Protein AF-A0A0C5BB47-F1 (afdb_monomer_lite)

pLDDT: mean 79.55, std 23.02, range [25.33, 98.94]

Foldseek 3Di:
DPPPVVVVVVVVVVVVVVVVVVVVVVLPPPPPDDPDDDAWAFDPPLFWDWDDDPQATEIAGQLADQQEAETETQAHARAAPHEYEYELHDVQDARRQEYEYQYAEEHHFLYEYAYAHRLAAEHEYEYEYQAEYEQDQNGEYTHQEYEYARAHPVLSVVQVVCSSVSHGDQFSDDDPLGGPGAARLSYEYEYNYEYEHAAEYHYEHQEYYYDQNYAYFYNDFQCPPPRADPPPGDNPRDDGNGDDHDHFQEYHAENDHAEFDFQDDDDDDDVCPPQRHGETEWGGEYEAQYAYYGQHEYYAEWETHQADFDDDDPNDTDGPHDDLHYEWEWEYEHAAYEAEHQEYAHETYTAYADADDQDDPDPPPPPVPPDPDPDQAQEKEDEGHYAWEWEYEQHARYAYENPNFEYHAEYEWEYHAAEEIEGDQDRPPVPPPPPPAQEHEHEYEYEHAWETYWEYEFNHEYEYQEEYHAETEWEYYYHYETAYHYDDDRHAEYEWEYEYHEHTEWEYEYDAAYEHEYNAYEYAHETETEYAYAYAWEWEYAAAYNAYETEAHYEYEYEWEYEFLYEYEAAAEYEAETEYEYEYDHAHKEYEYHNYDDDDVVVVPPVVVVVVLVVCLPVVVPPPDDPVVSVVSVVQRDGFEIEYEYHHHIYWDYYADPNGHYYYHDNYYHHDTYYYYDYYYHYWYTYYDHDDPDDPDDDDDYDTYYHD

Structure (mmCIF, N/CA/C/O backbone):
data_AF-A0A0C5BB47-F1
#
_entry.id   AF-A0A0C5BB47-F1
#
loop_
_atom_site.group_PDB
_atom_site.id
_atom_site.type_symbol
_atom_site.label_atom_id
_atom_site.label_alt_id
_atom_site.label_comp_id
_atom_site.label_asym_id
_atom_site.label_entity_id
_atom_site.label_seq_id
_atom_site.pdbx_PDB_ins_code
_atom_site.Cartn_x
_atom_site.Cartn_y
_atom_site.Cartn_z
_atom_site.occupancy
_atom_site.B_iso_or_equiv
_atom_site.auth_seq_id
_atom_site.auth_comp_id
_atom_site.auth_asym_id
_atom_site.auth_atom_id
_atom_site.pdbx_PDB_model_num
ATOM 1 N N . MET A 1 1 ? 17.143 -34.814 -31.791 1.00 31.69 1 MET A N 1
ATOM 2 C CA . MET A 1 1 ? 17.162 -34.289 -30.398 1.00 31.69 1 MET A CA 1
ATOM 3 C C . MET A 1 1 ? 16.137 -33.157 -30.193 1.00 31.69 1 MET A C 1
ATOM 5 O O . MET A 1 1 ? 16.481 -32.085 -29.714 1.00 31.69 1 MET A O 1
ATOM 9 N N . SER A 1 2 ? 14.855 -33.389 -30.516 1.00 33.16 2 SER A N 1
ATOM 10 C CA . SER A 1 2 ? 13.797 -32.352 -30.503 1.00 33.16 2 SER A CA 1
ATOM 11 C C . SER A 1 2 ? 12.851 -32.416 -29.286 1.00 33.16 2 SER A C 1
ATOM 13 O O . SER A 1 2 ? 11.959 -31.585 -29.154 1.00 33.16 2 SER A O 1
ATOM 15 N N . GLY A 1 3 ? 13.029 -33.383 -28.377 1.00 26.86 3 GLY A N 1
ATOM 16 C CA . GLY A 1 3 ? 12.081 -33.658 -27.283 1.00 26.86 3 GLY A CA 1
ATOM 17 C C . GLY A 1 3 ? 12.434 -33.084 -25.905 1.00 26.86 3 GLY A C 1
ATOM 18 O O . GLY A 1 3 ? 11.650 -33.233 -24.976 1.00 26.86 3 GLY A O 1
ATOM 19 N N . ILE A 1 4 ? 13.596 -32.439 -25.735 1.00 28.62 4 ILE A N 1
ATOM 20 C CA . ILE A 1 4 ? 14.110 -32.072 -24.395 1.00 28.62 4 ILE A CA 1
ATOM 21 C C . ILE A 1 4 ? 14.054 -30.551 -24.131 1.00 28.62 4 ILE A C 1
ATOM 23 O O . ILE A 1 4 ? 13.886 -30.132 -22.986 1.00 28.62 4 ILE A O 1
ATOM 27 N N . LYS A 1 5 ? 14.073 -29.694 -25.168 1.00 30.75 5 LYS A N 1
ATOM 28 C CA . LYS A 1 5 ? 14.009 -28.224 -24.997 1.00 30.75 5 LYS A CA 1
ATOM 29 C C . LYS A 1 5 ? 12.604 -27.690 -24.636 1.00 30.75 5 LYS A C 1
ATOM 31 O O . LYS A 1 5 ? 12.517 -26.666 -23.961 1.00 30.75 5 LYS A O 1
ATOM 36 N N . SER A 1 6 ? 11.509 -28.380 -24.985 1.00 30.84 6 SER A N 1
ATOM 37 C CA . SER A 1 6 ? 10.138 -27.898 -24.697 1.00 30.84 6 SER A CA 1
ATOM 38 C C . SER A 1 6 ? 9.688 -28.130 -23.244 1.00 30.84 6 SER A C 1
ATOM 40 O O . SER A 1 6 ? 8.930 -27.327 -22.691 1.00 30.84 6 SER A O 1
ATOM 42 N N . ASN A 1 7 ? 10.214 -29.164 -22.576 1.00 28.31 7 ASN A N 1
ATOM 43 C CA . ASN A 1 7 ? 9.880 -29.467 -21.182 1.00 28.31 7 ASN A CA 1
ATOM 44 C C . ASN A 1 7 ? 10.612 -28.561 -20.179 1.00 28.31 7 ASN A C 1
ATOM 46 O O . ASN A 1 7 ? 10.038 -28.209 -19.150 1.00 28.31 7 ASN A O 1
ATOM 50 N N . VAL A 1 8 ? 11.823 -28.078 -20.478 1.00 30.31 8 VAL A N 1
ATOM 51 C CA . VAL A 1 8 ? 12.579 -27.210 -19.551 1.00 30.31 8 VAL A CA 1
ATOM 52 C C . VAL A 1 8 ? 11.989 -25.791 -19.472 1.00 30.31 8 VAL A C 1
ATOM 54 O O . VAL A 1 8 ? 11.941 -25.207 -18.387 1.00 30.31 8 VAL A O 1
ATOM 57 N N . GLN A 1 9 ? 11.447 -25.253 -20.572 1.00 33.00 9 GLN A N 1
ATOM 58 C CA . GLN A 1 9 ? 10.767 -23.948 -20.560 1.00 33.00 9 GLN A CA 1
ATOM 59 C C . GLN A 1 9 ? 9.371 -24.002 -19.914 1.00 33.00 9 GLN A C 1
ATOM 61 O O . GLN A 1 9 ? 9.016 -23.094 -19.158 1.00 33.00 9 GLN A O 1
ATOM 66 N N . ARG A 1 10 ? 8.599 -25.083 -20.115 1.00 30.00 10 ARG A N 1
ATOM 67 C CA . ARG A 1 10 ? 7.299 -25.269 -19.435 1.00 30.00 10 ARG A CA 1
ATOM 68 C C . ARG A 1 10 ? 7.450 -25.541 -17.933 1.00 30.00 10 ARG A C 1
ATOM 70 O O . ARG A 1 10 ? 6.638 -25.054 -17.146 1.00 30.00 10 ARG A O 1
ATOM 77 N N . THR A 1 11 ? 8.520 -26.220 -17.516 1.00 29.09 11 THR A N 1
ATOM 78 C CA . THR A 1 11 ? 8.778 -26.525 -16.095 1.00 29.09 11 THR A CA 1
ATOM 79 C C . THR A 1 11 ? 9.309 -25.304 -15.327 1.00 29.09 11 THR A C 1
ATOM 81 O O . THR A 1 11 ? 8.882 -25.064 -14.200 1.00 29.09 11 THR A O 1
ATOM 84 N N . ARG A 1 12 ? 10.133 -24.437 -15.944 1.00 30.48 12 ARG A N 1
ATOM 85 C CA . ARG A 1 12 ? 10.557 -23.159 -15.326 1.00 30.48 12 ARG A CA 1
ATOM 86 C C . ARG A 1 12 ? 9.404 -22.166 -15.140 1.00 30.48 12 ARG A C 1
ATOM 88 O O . ARG A 1 12 ? 9.378 -21.461 -14.133 1.00 30.48 12 ARG A O 1
ATOM 95 N N . LYS A 1 13 ? 8.420 -22.156 -16.049 1.00 31.45 13 LYS A N 1
ATOM 96 C CA . LYS A 1 13 ? 7.225 -21.302 -15.929 1.00 31.45 13 LYS A CA 1
ATOM 97 C C . LYS A 1 13 ? 6.288 -21.777 -14.803 1.00 31.45 13 LYS A C 1
ATOM 99 O O . LYS A 1 13 ? 5.835 -20.959 -14.014 1.00 31.45 13 LYS A O 1
ATOM 104 N N . ARG A 1 14 ? 6.104 -23.097 -14.630 1.00 27.84 14 ARG A N 1
ATOM 105 C CA . ARG A 1 14 ? 5.304 -23.664 -13.519 1.00 27.84 14 ARG A CA 1
ATOM 106 C C . ARG A 1 14 ? 5.966 -23.557 -12.136 1.00 27.84 14 ARG A C 1
ATOM 108 O O . ARG A 1 14 ? 5.249 -23.444 -11.145 1.00 27.84 14 ARG A O 1
ATOM 115 N N . ILE A 1 15 ? 7.300 -23.544 -12.048 1.00 28.56 15 ILE A N 1
ATOM 116 C CA . ILE A 1 15 ? 8.032 -23.414 -10.768 1.00 28.56 15 ILE A CA 1
ATOM 117 C C . ILE A 1 15 ? 8.159 -21.943 -10.307 1.00 28.56 15 ILE A C 1
ATOM 119 O O . ILE A 1 15 ? 8.220 -21.681 -9.107 1.00 28.56 15 ILE A O 1
ATOM 123 N N . SER A 1 16 ? 8.137 -20.969 -11.227 1.00 30.66 16 SER A N 1
ATOM 124 C CA . SER A 1 16 ? 8.087 -19.528 -10.898 1.00 30.66 16 SER A CA 1
ATOM 125 C C . SER A 1 16 ? 6.793 -19.143 -10.179 1.00 30.66 16 SER A C 1
ATOM 127 O O . SER A 1 16 ? 6.822 -18.405 -9.194 1.00 30.66 16 SER A O 1
ATOM 129 N N . ASP A 1 17 ? 5.661 -19.652 -10.660 1.00 28.98 17 ASP A N 1
ATOM 130 C CA . ASP A 1 17 ? 4.354 -19.187 -10.191 1.00 28.98 17 ASP A CA 1
ATOM 131 C C . ASP A 1 17 ? 3.910 -19.925 -8.919 1.00 28.98 17 ASP A C 1
ATOM 133 O O . ASP A 1 17 ? 3.286 -19.330 -8.046 1.00 28.98 17 ASP A O 1
ATOM 137 N N . SER A 1 18 ? 4.364 -21.167 -8.718 1.00 26.59 18 SER A N 1
ATOM 138 C CA . SER A 1 18 ? 4.159 -21.910 -7.464 1.00 26.59 18 SER A CA 1
ATOM 139 C C . SER A 1 18 ? 5.061 -21.432 -6.314 1.00 26.59 18 SER A C 1
ATOM 141 O O . SER A 1 18 ? 4.620 -21.430 -5.167 1.00 26.59 18 SER A O 1
ATOM 143 N N . LYS A 1 19 ? 6.277 -20.924 -6.579 1.00 27.50 19 LYS A N 1
ATOM 144 C CA . LYS A 1 19 ? 7.133 -20.312 -5.536 1.00 27.50 19 LYS A CA 1
ATOM 145 C C . LYS A 1 19 ? 6.665 -18.923 -5.084 1.00 27.50 19 LYS A C 1
ATOM 147 O O . LYS A 1 19 ? 6.943 -18.543 -3.949 1.00 27.50 19 LYS A O 1
ATOM 152 N N . LYS A 1 20 ? 5.932 -18.185 -5.926 1.00 29.64 20 LYS A N 1
ATOM 153 C CA . LYS A 1 20 ? 5.327 -16.893 -5.548 1.00 29.64 20 LYS A CA 1
ATOM 154 C C . LYS A 1 20 ? 4.128 -17.063 -4.613 1.00 29.64 20 LYS A C 1
ATOM 156 O O . LYS A 1 20 ? 3.947 -16.241 -3.726 1.00 29.64 20 LYS A O 1
ATOM 161 N N . VAL A 1 21 ? 3.382 -18.159 -4.749 1.00 27.28 21 VAL A N 1
ATOM 162 C CA . VAL A 1 21 ? 2.287 -18.502 -3.827 1.00 27.28 21 VAL A CA 1
ATOM 163 C C . VAL A 1 21 ? 2.818 -19.129 -2.528 1.00 27.28 21 VAL A C 1
ATOM 165 O O . VAL A 1 21 ? 2.264 -18.897 -1.459 1.00 27.28 21 VAL A O 1
ATOM 168 N N . LEU A 1 22 ? 3.946 -19.850 -2.572 1.00 25.33 22 LEU A N 1
ATOM 169 C CA . LEU A 1 22 ? 4.469 -20.564 -1.400 1.00 25.33 22 LEU A CA 1
ATOM 170 C C . LEU A 1 22 ? 5.326 -19.707 -0.442 1.00 25.33 22 LEU A C 1
ATOM 172 O O . LEU A 1 22 ? 5.454 -20.062 0.725 1.00 25.33 22 LEU A O 1
ATOM 176 N N . MET A 1 23 ? 5.864 -18.555 -0.871 1.00 26.89 23 MET A N 1
ATOM 177 C CA . MET A 1 23 ? 6.546 -17.617 0.047 1.00 26.89 23 MET A CA 1
ATOM 178 C C . MET A 1 23 ? 5.592 -16.709 0.838 1.00 26.89 23 MET A C 1
ATOM 180 O O . MET A 1 23 ? 6.003 -16.162 1.856 1.00 26.89 23 MET A O 1
ATOM 184 N N . ILE A 1 24 ? 4.328 -16.578 0.423 1.00 29.81 24 ILE A N 1
ATOM 185 C CA . ILE A 1 24 ? 3.288 -15.894 1.215 1.00 29.81 24 ILE A CA 1
ATOM 186 C C . ILE A 1 24 ? 2.795 -16.805 2.359 1.00 29.81 24 ILE A C 1
ATOM 188 O O . ILE A 1 24 ? 2.365 -16.326 3.406 1.00 29.81 24 ILE A O 1
ATOM 192 N N . LEU A 1 25 ? 2.970 -18.125 2.222 1.00 27.44 25 LEU A N 1
ATOM 193 C CA . LEU A 1 25 ? 2.646 -19.108 3.261 1.00 27.44 25 LEU A CA 1
ATOM 194 C C . LEU A 1 25 ? 3.746 -19.277 4.332 1.00 27.44 25 LEU A C 1
ATOM 196 O O . LEU A 1 25 ? 3.496 -19.867 5.379 1.00 27.44 25 LEU A O 1
ATOM 200 N N . GLY A 1 26 ? 4.953 -18.743 4.104 1.00 26.27 26 GLY A N 1
ATOM 201 C CA . GLY A 1 26 ? 6.132 -18.939 4.964 1.00 26.27 26 GLY A CA 1
ATOM 202 C C . GLY A 1 26 ? 6.192 -18.103 6.251 1.00 26.27 26 GLY A C 1
ATOM 203 O O . GLY A 1 26 ? 7.178 -18.197 6.974 1.00 26.27 26 GLY A O 1
ATOM 204 N N . LEU A 1 27 ? 5.165 -17.298 6.546 1.00 30.72 27 LEU A N 1
ATOM 205 C CA . LEU A 1 27 ? 5.040 -16.517 7.791 1.00 30.72 27 LEU A CA 1
ATOM 206 C C . LEU A 1 27 ? 3.981 -17.072 8.760 1.00 30.72 27 LEU A C 1
ATOM 208 O O . LEU A 1 27 ? 3.730 -16.477 9.803 1.00 30.72 27 LEU A O 1
ATOM 212 N N . LEU A 1 28 ? 3.383 -18.229 8.464 1.00 30.78 28 LEU A N 1
ATOM 213 C CA . LEU A 1 28 ? 2.507 -18.946 9.394 1.00 30.78 28 LEU A CA 1
ATOM 214 C C . LEU A 1 28 ? 3.306 -19.986 10.188 1.00 30.78 28 LEU A C 1
ATOM 216 O O . LEU A 1 28 ? 3.067 -21.186 10.079 1.00 30.78 28 LEU A O 1
ATOM 220 N N . ILE A 1 29 ? 4.244 -19.535 11.023 1.00 29.06 29 ILE A N 1
ATOM 221 C CA . ILE A 1 29 ? 4.582 -20.325 12.211 1.00 29.06 29 ILE A CA 1
ATOM 222 C C . ILE A 1 29 ? 3.573 -19.911 13.279 1.00 29.06 29 ILE A C 1
ATOM 224 O O . ILE A 1 29 ? 3.788 -18.973 14.043 1.00 29.06 29 ILE A O 1
ATOM 228 N N . ASN A 1 30 ? 2.440 -20.614 13.295 1.00 31.88 30 ASN A N 1
ATOM 229 C CA . ASN A 1 30 ? 1.618 -20.730 14.491 1.00 31.88 30 ASN A CA 1
ATOM 230 C C . ASN A 1 30 ? 2.494 -21.362 15.578 1.00 31.88 30 ASN A C 1
ATOM 232 O O . ASN A 1 30 ? 2.676 -22.579 15.598 1.00 31.88 30 ASN A O 1
ATOM 236 N N . THR A 1 31 ? 3.034 -20.564 16.494 1.00 31.89 31 THR A N 1
ATOM 237 C CA . THR A 1 31 ? 3.484 -21.098 17.780 1.00 31.89 31 THR A CA 1
ATOM 238 C C . THR A 1 31 ? 2.235 -21.398 18.598 1.00 31.89 31 THR A C 1
ATOM 240 O O . THR A 1 31 ? 1.709 -20.534 19.300 1.00 31.89 31 THR A O 1
ATOM 243 N N . MET A 1 32 ? 1.713 -22.618 18.461 1.00 31.58 32 MET A N 1
ATOM 244 C CA . MET A 1 32 ? 0.711 -23.122 19.387 1.00 31.58 32 MET A CA 1
ATOM 245 C C . MET A 1 32 ? 1.347 -23.312 20.767 1.00 31.58 32 MET A C 1
ATOM 247 O O . MET A 1 32 ? 2.188 -24.178 20.975 1.00 31.58 32 MET A O 1
ATOM 251 N N . THR A 1 33 ? 0.894 -22.445 21.674 1.00 36.25 33 THR A N 1
ATOM 252 C CA . THR A 1 33 ? 0.657 -22.649 23.109 1.00 36.25 33 THR A CA 1
ATOM 253 C C . THR A 1 33 ? 1.783 -23.205 23.977 1.00 36.25 33 THR A C 1
ATOM 255 O O . THR A 1 33 ? 1.935 -24.411 24.139 1.00 36.25 33 THR A O 1
ATOM 258 N N . VAL A 1 34 ? 2.361 -22.297 24.764 1.00 31.56 34 VAL A N 1
ATOM 259 C CA . VAL A 1 34 ? 2.402 -22.474 26.220 1.00 31.56 34 VAL A CA 1
ATOM 260 C C . VAL A 1 34 ? 1.441 -21.439 26.809 1.00 31.56 34 VAL A C 1
ATOM 262 O O . VAL A 1 34 ? 1.764 -20.256 26.884 1.00 31.56 34 VAL A O 1
ATOM 265 N N . ARG A 1 35 ? 0.221 -21.857 27.178 1.00 44.91 35 ARG A N 1
ATOM 266 C CA . ARG A 1 35 ? -0.642 -21.061 28.065 1.00 44.91 35 ARG A CA 1
ATOM 267 C C . ARG A 1 35 ? -0.097 -21.213 29.484 1.00 44.91 35 ARG A C 1
ATOM 269 O O . ARG A 1 35 ? -0.568 -22.053 30.241 1.00 44.91 35 ARG A O 1
ATOM 276 N N . ALA A 1 36 ? 0.938 -20.442 29.800 1.00 38.50 36 ALA A N 1
ATOM 277 C CA . ALA A 1 36 ? 1.345 -20.183 31.174 1.00 38.50 36 ALA A CA 1
ATOM 278 C C . ALA A 1 36 ? 0.679 -18.876 31.628 1.00 38.50 36 ALA A C 1
ATOM 280 O O . ALA A 1 36 ? 0.644 -17.903 30.872 1.00 38.50 36 ALA A O 1
ATOM 281 N N . ASN A 1 37 ? 0.096 -18.890 32.826 1.00 49.94 37 ASN A N 1
ATOM 282 C CA . ASN A 1 37 ? -0.562 -17.740 33.436 1.00 49.94 37 ASN A CA 1
ATOM 283 C C . ASN A 1 37 ? 0.391 -16.543 33.536 1.00 49.94 37 ASN A C 1
ATOM 285 O O . ASN A 1 37 ? 1.366 -16.603 34.272 1.00 49.94 37 ASN A O 1
ATOM 289 N N . ASP A 1 38 ? 0.046 -15.485 32.802 1.00 47.44 38 ASP A N 1
ATOM 290 C CA . ASP A 1 38 ? -0.002 -14.098 33.268 1.00 47.44 38 ASP A CA 1
ATOM 291 C C . ASP A 1 38 ? -0.928 -13.307 32.325 1.00 47.44 38 ASP A C 1
ATOM 293 O O . ASP A 1 38 ? -0.695 -13.178 31.116 1.00 47.44 38 ASP A O 1
ATOM 297 N N . THR A 1 39 ? -2.032 -12.823 32.893 1.00 78.00 39 THR A N 1
ATOM 298 C CA . THR A 1 39 ? -2.954 -11.838 32.309 1.00 78.00 39 THR A CA 1
ATOM 299 C C . THR A 1 39 ? -2.454 -10.438 32.645 1.00 78.00 39 THR A C 1
ATOM 301 O O . THR A 1 39 ? -2.061 -10.238 33.785 1.00 78.00 39 THR A O 1
ATOM 304 N N . ILE A 1 40 ? -2.490 -9.513 31.679 1.00 90.19 40 ILE A N 1
ATOM 305 C CA . ILE A 1 40 ? -2.037 -8.102 31.734 1.00 90.19 40 ILE A CA 1
ATOM 306 C C . ILE A 1 40 ? -1.110 -7.748 32.918 1.00 90.19 40 ILE A C 1
ATOM 308 O O . ILE A 1 40 ? -1.574 -7.501 34.029 1.00 90.19 40 ILE A O 1
ATOM 312 N N . THR A 1 41 ? 0.192 -7.622 32.661 1.00 94.12 41 THR A N 1
ATOM 313 C CA . THR A 1 41 ? 1.191 -7.256 33.678 1.00 94.12 41 THR A CA 1
ATOM 314 C C . THR A 1 41 ? 1.840 -5.913 33.358 1.00 94.12 41 THR A C 1
ATOM 316 O O . THR A 1 41 ? 2.309 -5.676 32.242 1.00 94.12 41 THR A O 1
ATOM 319 N N . ALA A 1 42 ? 1.866 -5.013 34.342 1.00 94.50 42 ALA A N 1
ATOM 320 C CA . ALA A 1 42 ? 2.502 -3.705 34.219 1.00 94.50 42 ALA A CA 1
ATOM 321 C C . ALA A 1 42 ? 4.033 -3.828 34.244 1.00 94.50 42 ALA A C 1
ATOM 323 O O . ALA A 1 42 ? 4.589 -4.724 34.878 1.00 94.50 42 ALA A O 1
ATOM 324 N N . THR A 1 43 ? 4.725 -2.904 33.581 1.00 93.69 43 THR A N 1
ATOM 325 C CA . THR A 1 43 ? 6.164 -2.723 33.787 1.00 93.69 43 THR A CA 1
ATOM 326 C C . THR A 1 43 ? 6.391 -2.080 35.152 1.00 93.69 43 THR A C 1
ATOM 328 O O . THR A 1 43 ? 5.817 -1.030 35.455 1.00 93.69 43 THR A O 1
ATOM 331 N N . GLU A 1 44 ? 7.237 -2.703 35.970 1.00 90.56 44 GLU A N 1
ATOM 332 C CA . GLU A 1 44 ? 7.557 -2.214 37.311 1.00 90.56 44 GLU A CA 1
ATOM 333 C C . GLU A 1 44 ? 8.042 -0.759 37.288 1.00 90.56 44 GLU A C 1
ATOM 335 O O . GLU A 1 44 ? 8.790 -0.342 36.401 1.00 90.56 44 GLU A O 1
ATOM 340 N N . ASN A 1 45 ? 7.612 0.018 38.285 1.00 89.25 45 ASN A N 1
ATOM 341 C CA . ASN A 1 45 ? 8.025 1.408 38.508 1.00 89.25 45 ASN A CA 1
ATOM 342 C C . ASN A 1 45 ? 7.738 2.393 37.352 1.00 89.25 45 ASN A C 1
ATOM 344 O O . ASN A 1 45 ? 8.262 3.506 37.358 1.00 89.25 45 ASN A O 1
ATOM 348 N N . PHE A 1 46 ? 6.891 2.040 36.376 1.00 94.69 46 PHE A N 1
ATOM 349 C CA . PHE A 1 46 ? 6.527 2.959 35.287 1.00 94.69 46 PHE A CA 1
ATOM 350 C C . PHE A 1 46 ? 5.437 3.974 35.679 1.00 94.69 46 PHE A C 1
ATOM 352 O O . PHE A 1 46 ? 5.420 5.094 35.169 1.00 94.69 46 PHE A O 1
ATOM 359 N N . GLY A 1 47 ? 4.536 3.584 36.588 1.00 94.25 47 GLY A N 1
ATOM 360 C CA . GLY A 1 47 ? 3.365 4.374 36.999 1.00 94.25 47 GLY A CA 1
ATOM 361 C C . GLY A 1 47 ? 2.015 3.757 36.617 1.00 94.25 47 GLY A C 1
ATOM 362 O O . GLY A 1 47 ? 0.981 4.197 37.118 1.00 94.25 47 GLY A O 1
ATOM 363 N N . THR A 1 48 ? 2.018 2.708 35.787 1.00 97.69 48 THR A N 1
ATOM 364 C CA . THR A 1 48 ? 0.828 1.908 35.462 1.00 97.69 48 THR A CA 1
ATOM 365 C C . THR A 1 48 ? 0.366 1.111 36.675 1.00 97.69 48 THR A C 1
ATOM 367 O O . THR A 1 48 ? 1.141 0.358 37.263 1.00 97.69 48 THR A O 1
ATOM 370 N N . LYS A 1 49 ? -0.913 1.246 37.019 1.00 97.00 49 LYS A N 1
ATOM 371 C CA . LYS A 1 49 ? -1.582 0.501 38.086 1.00 97.00 49 LYS A CA 1
ATOM 372 C C . LYS A 1 49 ? -2.682 -0.360 37.477 1.00 97.00 49 LYS A C 1
ATOM 374 O O . LYS A 1 49 ? -3.446 0.117 36.640 1.00 97.00 49 LYS A O 1
ATOM 379 N N . ILE A 1 50 ? -2.755 -1.616 37.908 1.00 96.06 50 ILE A N 1
ATOM 380 C CA . ILE A 1 50 ? -3.747 -2.591 37.447 1.00 96.06 50 ILE A CA 1
ATOM 381 C C . ILE A 1 50 ? -4.498 -3.099 38.674 1.00 96.06 50 ILE A C 1
ATOM 383 O O . ILE A 1 50 ? -3.918 -3.770 39.524 1.00 96.06 50 ILE A O 1
ATOM 387 N N . GLU A 1 51 ? -5.787 -2.790 38.755 1.00 94.81 51 GLU A N 1
ATOM 388 C CA . GLU A 1 51 ? -6.691 -3.310 39.777 1.00 94.81 51 GLU A CA 1
ATOM 389 C C . GLU A 1 51 ? -7.632 -4.322 39.131 1.00 94.81 51 GLU A C 1
ATOM 391 O O . GLU A 1 51 ? -8.458 -3.964 38.294 1.00 94.81 51 GLU A O 1
ATOM 396 N N . LYS A 1 52 ? -7.524 -5.597 39.511 1.00 92.56 52 LYS A N 1
ATOM 397 C CA . LYS A 1 52 ? -8.436 -6.640 39.034 1.00 92.56 52 LYS A CA 1
ATOM 398 C C . LYS A 1 52 ? -9.539 -6.885 40.064 1.00 92.56 52 LYS A C 1
ATOM 400 O O . LYS A 1 52 ? -9.243 -7.223 41.207 1.00 92.56 52 LYS A O 1
ATOM 405 N N . LYS A 1 53 ? -10.798 -6.757 39.645 1.00 90.75 53 LYS A N 1
ATOM 406 C CA . LYS A 1 53 ? -11.999 -7.146 40.399 1.00 90.75 53 LYS A CA 1
ATOM 407 C C . LYS A 1 53 ? -12.763 -8.174 39.577 1.00 90.75 53 LYS A C 1
ATOM 409 O O . LYS A 1 53 ? -13.280 -7.850 38.511 1.00 90.75 53 LYS A O 1
ATOM 414 N N . ASP A 1 54 ? -12.785 -9.417 40.046 1.00 89.88 54 ASP A N 1
ATOM 415 C CA . ASP A 1 54 ? -13.322 -10.563 39.309 1.00 89.88 54 ASP A CA 1
ATOM 416 C C . ASP A 1 54 ? -12.737 -10.658 37.889 1.00 89.88 54 ASP A C 1
ATOM 418 O O . ASP A 1 54 ? -11.554 -10.949 37.719 1.00 89.88 54 ASP A O 1
ATOM 422 N N . ASN A 1 55 ? -13.545 -10.376 36.870 1.00 91.94 55 ASN A N 1
ATOM 423 C CA . ASN A 1 55 ? -13.174 -10.432 35.457 1.00 91.94 55 ASN A CA 1
ATOM 424 C C . ASN A 1 55 ? -12.882 -9.049 34.849 1.00 91.94 55 ASN A C 1
ATOM 426 O O . ASN A 1 55 ? -12.702 -8.934 33.636 1.00 91.94 55 ASN A O 1
ATOM 430 N N . VAL A 1 56 ? -12.862 -7.992 35.663 1.00 94.69 56 VAL A N 1
ATOM 431 C CA . VAL A 1 56 ? -12.677 -6.605 35.223 1.00 94.69 56 VAL A CA 1
ATOM 432 C C . VAL A 1 56 ? -11.339 -6.073 35.723 1.00 94.69 56 VAL A C 1
ATOM 434 O O . VAL A 1 56 ? -11.043 -6.114 36.914 1.00 94.69 56 VAL A O 1
ATOM 437 N N . TYR A 1 57 ? -10.530 -5.561 34.803 1.00 95.75 57 TYR A N 1
ATOM 438 C CA . TYR A 1 57 ? -9.261 -4.896 35.058 1.00 95.75 57 TYR A CA 1
ATOM 439 C C . TYR A 1 57 ? -9.464 -3.390 34.910 1.00 95.75 57 TYR A C 1
ATOM 441 O O . TYR A 1 57 ? -9.646 -2.901 33.797 1.00 95.75 57 TYR A O 1
ATOM 449 N N . ASP A 1 58 ? -9.389 -2.650 36.008 1.00 96.56 58 ASP A N 1
ATOM 450 C CA . ASP A 1 58 ? -9.290 -1.196 35.981 1.00 96.56 58 ASP A CA 1
ATOM 451 C C . ASP A 1 58 ? -7.812 -0.805 35.895 1.00 96.56 58 ASP A C 1
ATOM 453 O O . ASP A 1 58 ? -7.018 -1.069 36.800 1.00 96.56 58 ASP A O 1
ATOM 457 N N . ILE A 1 59 ? -7.435 -0.181 34.782 1.00 97.75 59 ILE A N 1
ATOM 458 C CA . ILE A 1 59 ? -6.057 0.194 34.476 1.00 97.75 59 ILE A CA 1
ATOM 459 C C . ILE A 1 59 ? -5.947 1.715 34.488 1.00 97.75 59 ILE A C 1
ATOM 461 O O . ILE A 1 59 ? -6.585 2.403 33.693 1.00 97.75 59 ILE A O 1
ATOM 465 N N . THR A 1 60 ? -5.113 2.235 35.383 1.00 97.69 60 THR A N 1
ATOM 466 C CA . THR A 1 60 ? -4.876 3.673 35.574 1.00 97.69 60 THR A CA 1
ATOM 467 C C . THR A 1 60 ? -3.383 3.975 35.519 1.00 97.69 60 THR A C 1
ATOM 469 O O . THR A 1 60 ? -2.547 3.072 35.585 1.00 97.69 60 THR A O 1
ATOM 472 N N . THR A 1 61 ? -3.028 5.252 35.413 1.00 97.12 61 THR A N 1
ATOM 473 C CA . THR A 1 61 ? -1.631 5.689 35.484 1.00 97.12 61 THR A CA 1
ATOM 474 C C . THR A 1 61 ? -1.501 7.042 36.150 1.00 97.12 61 THR A C 1
ATOM 476 O O . THR A 1 61 ? -2.295 7.945 35.896 1.00 97.12 61 THR A O 1
ATOM 479 N N . ASN A 1 62 ? -0.463 7.199 36.968 1.00 95.19 62 ASN A N 1
ATOM 480 C CA . ASN A 1 62 ? -0.057 8.507 37.484 1.00 95.19 62 ASN A CA 1
ATOM 481 C C . ASN A 1 62 ? 0.960 9.211 36.564 1.00 95.19 62 ASN A C 1
ATOM 483 O O . ASN A 1 62 ? 1.413 10.316 36.863 1.00 95.19 62 ASN A O 1
ATOM 487 N N . LYS A 1 63 ? 1.334 8.588 35.438 1.00 95.38 63 LYS A N 1
ATOM 488 C CA . LYS A 1 63 ? 2.269 9.147 34.463 1.00 95.38 63 LYS A CA 1
ATOM 489 C C . LYS A 1 63 ? 1.523 10.038 33.473 1.00 95.38 63 LYS A C 1
ATOM 491 O O . LYS A 1 63 ? 1.156 9.594 32.385 1.00 95.38 63 LYS A O 1
ATOM 496 N N . ILE A 1 64 ? 1.296 11.289 33.865 1.00 94.50 64 ILE A N 1
ATOM 497 C CA . ILE A 1 64 ? 0.536 12.281 33.093 1.00 94.50 64 ILE A CA 1
ATOM 498 C C . ILE A 1 64 ? 1.411 13.514 32.840 1.00 94.50 64 ILE A C 1
ATOM 500 O O . ILE A 1 64 ? 2.059 14.016 33.754 1.00 94.50 64 ILE A O 1
ATOM 504 N N . GLN A 1 65 ? 1.425 14.007 31.601 1.00 94.56 65 GLN A N 1
ATOM 505 C CA . GLN A 1 65 ? 2.092 15.245 31.202 1.00 94.56 65 GLN A CA 1
ATOM 506 C C . GLN A 1 65 ? 1.198 16.026 30.230 1.00 94.56 65 GLN A C 1
ATOM 508 O O . GLN A 1 65 ? 1.073 15.675 29.051 1.00 94.56 65 GLN A O 1
ATOM 513 N N . GLY A 1 66 ? 0.592 17.109 30.725 1.00 93.94 66 GLY A N 1
ATOM 514 C CA . GLY A 1 66 ? -0.399 17.876 29.967 1.00 93.94 66 GLY A CA 1
ATOM 515 C C . GLY A 1 66 ? -1.569 16.984 29.551 1.00 93.94 66 GLY A C 1
ATOM 516 O O . GLY A 1 66 ? -2.134 16.275 30.375 1.00 93.94 66 GLY A O 1
ATOM 517 N N . GLU A 1 67 ? -1.883 16.961 28.258 1.00 95.69 67 GLU A N 1
ATOM 518 C CA . GLU A 1 67 ? -2.991 16.166 27.711 1.00 95.69 67 GLU A CA 1
ATOM 519 C C . GLU A 1 67 ? -2.649 14.680 27.469 1.00 95.69 67 GLU A C 1
ATOM 521 O O . GLU A 1 67 ? -3.434 13.959 26.850 1.00 95.69 67 GLU A O 1
ATOM 526 N N . ASN A 1 68 ? -1.470 14.212 27.894 1.00 97.31 68 ASN A N 1
ATOM 527 C CA . ASN A 1 68 ? -0.961 12.876 27.580 1.00 97.31 68 ASN A CA 1
ATOM 528 C C . ASN A 1 68 ? -0.758 12.040 28.843 1.00 97.31 68 ASN A C 1
ATOM 530 O O . ASN A 1 68 ? -0.084 12.474 29.774 1.00 97.31 68 ASN A O 1
ATOM 534 N N . ALA A 1 69 ? -1.267 10.813 28.830 1.00 97.88 69 ALA A N 1
ATOM 535 C CA . ALA A 1 69 ? -1.018 9.792 29.837 1.00 97.88 69 ALA A CA 1
ATOM 536 C C . ALA A 1 69 ? -0.298 8.584 29.227 1.00 97.88 69 ALA A C 1
ATOM 538 O O . ALA A 1 69 ? -0.458 8.275 28.042 1.00 97.88 69 ALA A O 1
ATOM 539 N N . PHE A 1 70 ? 0.492 7.887 30.045 1.00 98.31 70 PHE A N 1
ATOM 540 C CA . PHE A 1 70 ? 1.356 6.802 29.585 1.00 98.31 70 PHE A CA 1
ATOM 541 C C . PHE A 1 70 ? 1.198 5.548 30.442 1.00 98.31 70 PHE A C 1
ATOM 543 O O . PHE A 1 70 ? 1.254 5.607 31.669 1.00 98.31 70 PHE A O 1
ATOM 550 N N . ASN A 1 71 ? 1.093 4.402 29.777 1.00 98.50 71 ASN A N 1
ATOM 551 C CA . ASN A 1 71 ? 1.169 3.077 30.367 1.00 98.50 71 ASN A CA 1
ATOM 552 C C . ASN A 1 71 ? 2.320 2.264 29.776 1.00 98.50 71 ASN A C 1
ATOM 554 O O . ASN A 1 71 ? 2.632 2.400 28.593 1.00 98.50 71 ASN A O 1
ATOM 558 N N . SER A 1 72 ? 2.880 1.355 30.572 1.00 98.00 72 SER A N 1
ATOM 559 C CA . SER A 1 72 ? 3.830 0.345 30.104 1.00 98.00 72 SER A CA 1
ATOM 560 C C . SER A 1 72 ? 3.479 -1.024 30.673 1.00 98.00 72 SER A C 1
ATOM 562 O O . SER A 1 72 ? 3.224 -1.163 31.871 1.00 98.00 72 SER A O 1
ATOM 564 N N . PHE A 1 73 ? 3.498 -2.035 29.812 1.00 98.06 73 PHE A N 1
ATOM 565 C CA . PHE A 1 73 ? 3.170 -3.417 30.130 1.00 98.06 73 PHE A CA 1
ATOM 566 C C . PHE A 1 73 ? 4.308 -4.346 29.718 1.00 98.06 73 PHE A C 1
ATOM 568 O O . PHE A 1 73 ? 4.864 -4.226 28.625 1.00 98.06 73 PHE A O 1
ATOM 575 N N . ASN A 1 74 ? 4.602 -5.327 30.567 1.00 94.69 74 ASN A N 1
ATOM 576 C CA . ASN A 1 74 ? 5.461 -6.447 30.195 1.00 94.69 74 ASN A CA 1
ATOM 577 C C . ASN A 1 74 ? 4.702 -7.440 29.307 1.00 94.69 74 ASN A C 1
ATOM 579 O O . ASN A 1 74 ? 5.265 -7.979 28.362 1.00 94.69 74 ASN A O 1
ATOM 583 N N . ARG A 1 75 ? 3.405 -7.632 29.569 1.00 94.12 75 ARG A N 1
ATOM 584 C CA . ARG A 1 75 ? 2.513 -8.474 28.769 1.00 94.12 75 ARG A CA 1
ATOM 585 C C . ARG A 1 75 ? 1.120 -7.854 28.736 1.00 94.12 75 ARG A C 1
ATOM 587 O O . ARG A 1 75 ? 0.605 -7.461 29.777 1.00 94.12 75 ARG A O 1
ATOM 594 N N . PHE A 1 76 ? 0.487 -7.812 27.565 1.00 97.06 76 PHE A N 1
ATOM 595 C CA . PHE A 1 76 ? -0.917 -7.418 27.417 1.00 97.06 76 PHE A CA 1
ATOM 596 C C . PHE A 1 76 ? -1.665 -8.500 26.635 1.00 97.06 76 PHE A C 1
ATOM 598 O O . PHE A 1 76 ? -1.751 -8.463 25.409 1.00 97.06 76 PHE A O 1
ATOM 605 N N . ALA A 1 77 ? -2.173 -9.486 27.371 1.00 96.00 77 ALA A N 1
ATOM 606 C CA . ALA A 1 77 ? -3.026 -10.544 26.849 1.00 96.00 77 ALA A CA 1
ATOM 607 C C . ALA A 1 77 ? -4.341 -10.539 27.637 1.00 96.00 77 ALA A C 1
ATOM 609 O O . ALA A 1 77 ? -4.358 -10.906 28.816 1.00 96.00 77 ALA A O 1
ATOM 610 N N . LEU A 1 78 ? -5.418 -10.071 27.003 1.00 95.56 78 LEU A N 1
ATOM 611 C CA . LEU A 1 78 ? -6.764 -10.030 27.568 1.00 95.56 78 LEU A CA 1
ATOM 612 C C . LEU A 1 78 ? -7.568 -11.199 27.010 1.00 95.56 78 LEU A C 1
ATOM 614 O O . LEU A 1 78 ? -8.039 -11.150 25.879 1.00 95.56 78 LEU A O 1
ATOM 618 N N . THR A 1 79 ? -7.712 -12.251 27.803 1.00 93.44 79 THR A N 1
ATOM 619 C CA . THR A 1 79 ? -8.456 -13.454 27.424 1.00 93.44 79 THR A CA 1
ATOM 620 C C . THR A 1 79 ? -9.966 -13.211 27.357 1.00 93.44 79 THR A C 1
ATOM 622 O O . THR A 1 79 ? -10.483 -12.271 27.962 1.00 93.44 79 THR A O 1
ATOM 625 N N . GLU A 1 80 ? -10.685 -14.105 26.675 1.00 90.62 80 GLU A N 1
ATOM 626 C CA . GLU A 1 80 ? -12.154 -14.141 26.661 1.00 90.62 80 GLU A CA 1
ATOM 627 C C . GLU A 1 80 ? -12.745 -14.055 28.079 1.00 90.62 80 GLU A C 1
ATOM 629 O O . GLU A 1 80 ? -12.111 -14.461 29.057 1.00 90.62 80 GLU A O 1
ATOM 634 N N . ASN A 1 81 ? -13.966 -13.526 28.196 1.00 91.56 81 ASN A N 1
ATOM 635 C CA . ASN A 1 81 ? -14.667 -13.318 29.468 1.00 91.56 81 ASN A CA 1
ATOM 636 C C . ASN A 1 81 ? -13.969 -12.342 30.428 1.00 91.56 81 ASN A C 1
ATOM 638 O O . ASN A 1 81 ? -14.281 -12.347 31.610 1.00 91.56 81 ASN A O 1
ATOM 642 N N . ASN A 1 82 ? -13.050 -11.500 29.947 1.00 94.50 82 ASN A N 1
ATOM 643 C CA . ASN A 1 82 ? -12.432 -10.443 30.747 1.00 94.50 82 ASN A CA 1
ATOM 644 C C . ASN A 1 82 ? -12.635 -9.067 30.099 1.00 94.50 82 ASN A C 1
ATOM 646 O O . ASN A 1 82 ? -12.679 -8.946 28.872 1.00 94.50 82 ASN A O 1
ATOM 650 N N . ILE A 1 83 ? -12.730 -8.028 30.928 1.00 96.19 83 ILE A N 1
ATOM 651 C CA . ILE A 1 83 ? -12.880 -6.628 30.516 1.00 96.19 83 ILE A CA 1
ATOM 652 C C . ILE A 1 83 ? -11.675 -5.836 31.024 1.00 96.19 83 ILE A C 1
ATOM 654 O O . ILE A 1 83 ? -11.317 -5.961 32.188 1.00 96.19 83 ILE A O 1
ATOM 658 N N . ALA A 1 84 ? -11.066 -5.003 30.186 1.00 97.38 84 ALA A N 1
ATOM 659 C CA . ALA A 1 84 ? -10.045 -4.040 30.573 1.00 97.38 84 ALA A CA 1
ATOM 660 C C . ALA A 1 84 ? -10.550 -2.610 30.349 1.00 97.38 84 ALA A C 1
ATOM 662 O O . ALA A 1 84 ? -10.743 -2.164 29.218 1.00 97.38 84 ALA A O 1
ATOM 663 N N . ASN A 1 85 ? -10.726 -1.885 31.443 1.00 96.94 85 ASN A N 1
ATOM 664 C CA . ASN A 1 85 ? -11.087 -0.479 31.491 1.00 96.94 85 ASN A CA 1
ATOM 665 C C . ASN A 1 85 ? -9.811 0.361 31.596 1.00 96.94 85 ASN A C 1
ATOM 667 O O . ASN A 1 85 ? -9.179 0.416 32.649 1.00 96.94 85 ASN A O 1
ATOM 671 N N . LEU A 1 86 ? -9.411 1.006 30.502 1.00 97.94 86 LEU A N 1
ATOM 672 C CA . LEU A 1 86 ? -8.218 1.846 30.446 1.00 97.94 86 LEU A CA 1
ATOM 673 C C . LEU A 1 86 ? -8.609 3.306 30.654 1.00 97.94 86 LEU A C 1
ATOM 675 O O . LEU A 1 86 ? -9.169 3.944 29.762 1.00 97.94 86 LEU A O 1
ATOM 679 N N . TYR A 1 87 ? -8.284 3.838 31.826 1.00 97.00 87 TYR A N 1
ATOM 680 C CA . TYR A 1 87 ? -8.546 5.225 32.183 1.00 97.00 87 TYR A CA 1
ATOM 681 C C . TYR A 1 87 ? -7.437 6.140 31.660 1.00 97.00 87 TYR A C 1
ATOM 683 O O . TYR A 1 87 ? -6.247 5.831 31.754 1.00 97.00 87 TYR A O 1
ATOM 691 N N . PHE A 1 88 ? -7.827 7.294 31.122 1.00 96.06 88 PHE A N 1
ATOM 692 C CA . PHE A 1 88 ? -6.910 8.335 30.653 1.00 96.06 88 PHE A CA 1
ATOM 693 C C . PHE A 1 88 ? -6.318 9.098 31.853 1.00 96.06 88 PHE A C 1
ATOM 695 O O . PHE A 1 88 ? -6.695 10.233 32.130 1.00 96.06 88 PHE A O 1
ATOM 702 N N . GLY A 1 89 ? -5.410 8.441 32.583 1.00 94.12 89 GLY A N 1
ATOM 703 C CA . GLY A 1 89 ? -4.818 8.932 33.831 1.00 94.12 89 GLY A CA 1
ATOM 704 C C . GLY A 1 89 ? -5.317 8.164 35.056 1.00 94.12 89 GLY A C 1
ATOM 705 O O . GLY A 1 89 ? -5.486 6.941 35.016 1.00 94.12 89 GLY A O 1
ATOM 706 N N . GLU A 1 90 ? -5.553 8.880 36.153 1.00 91.94 90 GLU A N 1
ATOM 707 C CA . GLU A 1 90 ? -6.249 8.339 37.322 1.00 91.94 90 GLU A CA 1
ATOM 708 C C . GLU A 1 90 ? -7.773 8.393 37.112 1.00 91.94 90 GLU A C 1
ATOM 710 O O . GLU A 1 90 ? -8.277 9.086 36.219 1.00 91.94 90 GLU A O 1
ATOM 715 N N . LYS A 1 91 ? -8.544 7.669 37.934 1.00 88.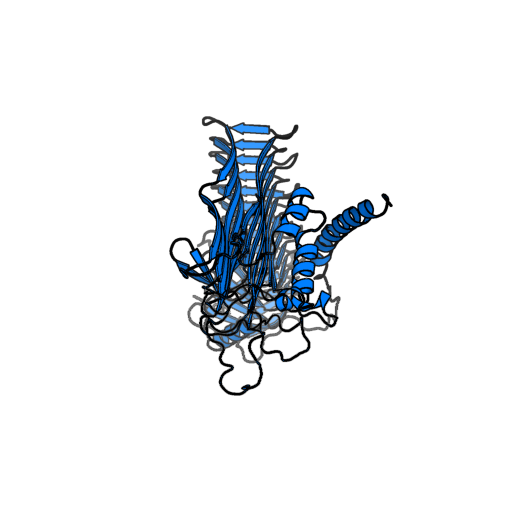31 91 LYS A N 1
ATOM 716 C CA . LYS A 1 91 ? -10.014 7.743 37.878 1.00 88.31 91 LYS A CA 1
ATOM 717 C C . LYS A 1 91 ? -10.454 9.196 38.099 1.00 88.31 91 LYS A C 1
ATOM 719 O O . LYS A 1 91 ? -10.009 9.836 39.046 1.00 88.31 91 LYS A O 1
ATOM 724 N N . ASN A 1 92 ? -11.339 9.700 37.237 1.00 81.44 92 ASN A N 1
ATOM 725 C CA . ASN A 1 92 ? -11.817 11.092 37.218 1.00 81.44 92 ASN A CA 1
ATOM 726 C C . ASN A 1 92 ? -10.792 12.164 36.795 1.00 81.44 92 ASN A C 1
ATOM 728 O O . ASN A 1 92 ? -11.061 13.349 36.980 1.00 81.44 92 ASN A O 1
ATOM 732 N N . SER A 1 93 ? -9.647 11.796 36.208 1.00 86.69 93 SER A N 1
ATOM 733 C CA . SER A 1 93 ? -8.773 12.785 35.560 1.00 86.69 93 SER A CA 1
ATOM 734 C C . SER A 1 93 ? -9.508 13.527 34.434 1.00 86.69 93 SER A C 1
ATOM 736 O O . SER A 1 93 ? -10.239 12.919 33.648 1.00 86.69 93 SER A O 1
ATOM 738 N N . THR A 1 94 ? -9.296 14.841 34.353 1.00 89.62 94 THR A N 1
ATOM 739 C CA . THR A 1 94 ? -9.872 15.736 33.334 1.00 89.62 94 THR A CA 1
ATOM 740 C C . THR A 1 94 ? -8.780 16.313 32.442 1.00 89.62 94 THR A C 1
ATOM 742 O O . THR A 1 94 ? -7.657 16.518 32.900 1.00 89.62 94 THR A O 1
ATOM 745 N N . GLY A 1 95 ? -9.100 16.620 31.183 1.00 90.12 95 GLY A N 1
ATOM 746 C CA . GLY A 1 95 ? -8.155 17.282 30.266 1.00 90.12 95 GLY A CA 1
ATOM 747 C C . GLY A 1 95 ? -7.043 16.384 29.701 1.00 90.12 95 GLY A C 1
ATOM 748 O O . GLY A 1 95 ? -6.151 16.873 29.012 1.00 90.12 95 GLY A O 1
ATOM 749 N N . VAL A 1 96 ? -7.093 15.071 29.948 1.00 94.94 96 VAL A N 1
ATOM 750 C CA . VAL A 1 96 ? -6.193 14.088 29.328 1.00 94.94 96 VAL A CA 1
ATOM 751 C C . VAL A 1 96 ? -6.843 13.547 28.056 1.00 94.94 96 VAL A C 1
ATOM 753 O O . VAL A 1 96 ? -7.842 12.828 28.106 1.00 94.94 96 VAL A O 1
ATOM 756 N N . ASN A 1 97 ? -6.269 13.879 26.902 1.00 94.38 97 ASN A N 1
ATOM 757 C CA . ASN A 1 97 ? -6.821 13.543 25.589 1.00 94.38 97 ASN A CA 1
ATOM 758 C C . ASN A 1 97 ? -6.204 12.283 24.977 1.00 94.38 97 ASN A C 1
ATOM 760 O O . ASN A 1 97 ? -6.846 11.641 24.143 1.00 94.38 97 ASN A O 1
ATOM 764 N N . ASN A 1 98 ? -4.978 11.923 25.364 1.00 96.88 98 ASN A N 1
ATOM 765 C CA . ASN A 1 98 ? -4.220 10.819 24.775 1.00 96.88 98 ASN A CA 1
ATOM 766 C C . ASN A 1 98 ? -3.772 9.823 25.847 1.00 96.88 98 ASN A C 1
ATOM 768 O O . ASN A 1 98 ? -3.218 10.228 26.867 1.00 96.88 98 ASN A O 1
ATOM 772 N N . LEU A 1 99 ? -3.941 8.527 25.581 1.00 98.31 99 LEU A N 1
ATOM 773 C CA . LEU A 1 99 ? -3.398 7.451 26.405 1.00 98.31 99 LEU A CA 1
ATOM 774 C C . LEU A 1 99 ? -2.507 6.546 25.552 1.00 98.31 99 LEU A C 1
ATOM 776 O O . LEU A 1 99 ? -2.994 5.864 24.650 1.00 98.31 99 LEU A O 1
ATOM 780 N N . PHE A 1 100 ? -1.208 6.531 25.848 1.00 98.62 100 PHE A N 1
ATOM 781 C CA . PHE A 1 100 ? -0.215 5.714 25.151 1.00 98.62 100 PHE A CA 1
ATOM 782 C C . PHE A 1 100 ? 0.106 4.453 25.946 1.00 98.62 100 PHE A C 1
ATOM 784 O O . PHE A 1 100 ? 0.626 4.537 27.053 1.00 98.62 100 PHE A O 1
ATOM 791 N N . ASN A 1 101 ? -0.169 3.284 25.373 1.00 98.69 101 ASN A N 1
ATOM 792 C CA . ASN A 1 101 ? 0.069 1.981 25.987 1.00 98.69 101 ASN A CA 1
ATOM 793 C C . ASN A 1 101 ? 1.239 1.288 25.284 1.00 98.69 101 ASN A C 1
ATOM 795 O O . ASN A 1 101 ? 1.101 0.834 24.148 1.00 98.69 101 ASN A O 1
ATOM 799 N N . PHE A 1 102 ? 2.387 1.210 25.952 1.00 98.62 102 PHE A N 1
ATOM 800 C CA . PHE A 1 102 ? 3.573 0.508 25.462 1.00 98.62 102 PHE A CA 1
ATOM 801 C C . PHE A 1 102 ? 3.568 -0.938 25.958 1.00 98.62 102 PHE A C 1
ATOM 803 O O . PHE A 1 102 ? 3.411 -1.172 27.153 1.00 98.62 102 PHE A O 1
ATOM 810 N N . VAL A 1 103 ? 3.743 -1.912 25.065 1.00 98.25 103 VAL A N 1
ATOM 811 C CA . VAL A 1 103 ? 3.707 -3.340 25.416 1.00 98.25 103 VAL A CA 1
ATOM 812 C C . VAL A 1 103 ? 4.989 -4.030 24.950 1.00 98.25 103 VAL A C 1
ATOM 814 O O . VAL A 1 103 ? 5.272 -4.076 23.753 1.00 98.25 103 VAL A O 1
ATOM 817 N N . ASN A 1 104 ? 5.753 -4.589 25.896 1.00 94.31 104 ASN A N 1
ATOM 818 C CA . ASN A 1 104 ? 6.981 -5.363 25.658 1.00 94.31 104 ASN A CA 1
ATOM 819 C C . ASN A 1 104 ? 6.670 -6.792 25.171 1.00 94.31 104 ASN A C 1
ATOM 821 O O . ASN A 1 104 ? 7.113 -7.775 25.756 1.00 94.31 104 ASN A O 1
ATOM 825 N N . GLY A 1 105 ? 5.864 -6.905 24.119 1.00 92.38 105 GLY A N 1
ATOM 826 C CA . GLY A 1 105 ? 5.438 -8.178 23.551 1.00 92.38 105 GLY A CA 1
ATOM 827 C C . GLY A 1 105 ? 4.241 -8.012 22.624 1.00 92.38 105 GLY A C 1
ATOM 828 O O . GLY A 1 105 ? 3.687 -6.913 22.497 1.00 92.38 105 GLY A O 1
ATOM 829 N N . LYS A 1 106 ? 3.817 -9.095 21.974 1.00 94.19 106 LYS A N 1
ATOM 830 C CA . LYS A 1 106 ? 2.590 -9.101 21.168 1.00 94.19 106 LYS A CA 1
ATOM 831 C C . LYS A 1 106 ? 1.361 -8.770 22.026 1.00 94.19 106 LYS A C 1
ATOM 833 O O . LYS A 1 106 ? 1.193 -9.297 23.124 1.00 94.19 106 LYS A O 1
ATOM 838 N N . ILE A 1 107 ? 0.492 -7.910 21.500 1.00 98.00 107 ILE A N 1
ATOM 839 C CA . ILE A 1 107 ? -0.793 -7.563 22.120 1.00 98.00 107 ILE A CA 1
ATOM 840 C C . ILE A 1 107 ? -1.836 -8.598 21.696 1.00 98.00 107 ILE A C 1
ATOM 842 O O . ILE A 1 107 ? -2.024 -8.817 20.500 1.00 98.00 107 ILE A O 1
ATOM 846 N N . GLU A 1 108 ? -2.530 -9.210 22.651 1.00 97.62 108 GLU A N 1
ATOM 847 C CA . GLU A 1 108 ? -3.554 -10.232 22.397 1.00 97.62 108 GLU A CA 1
ATOM 848 C C . GLU A 1 108 ? -4.877 -9.824 23.063 1.00 97.62 108 GLU A C 1
ATOM 850 O O . GLU A 1 108 ? -4.916 -9.564 24.266 1.00 97.62 108 GLU A O 1
ATOM 855 N N . VAL A 1 109 ? -5.960 -9.733 22.287 1.00 97.88 109 VAL A N 1
ATOM 856 C CA . VAL A 1 109 ? -7.274 -9.261 22.758 1.00 97.88 109 VAL A CA 1
ATOM 857 C C . VAL A 1 109 ? -8.375 -10.223 22.319 1.00 97.88 109 VAL A C 1
ATOM 859 O O . VAL A 1 109 ? -8.850 -10.157 21.190 1.00 97.88 109 VAL A O 1
ATOM 862 N N . ASP A 1 110 ? -8.806 -11.078 23.239 1.00 95.88 110 ASP A N 1
ATOM 863 C CA . ASP A 1 110 ? -9.972 -11.964 23.130 1.00 95.88 110 ASP A CA 1
ATOM 864 C C . ASP A 1 110 ? -11.137 -11.526 24.047 1.00 95.88 110 ASP A C 1
ATOM 866 O O . ASP A 1 110 ? -12.227 -12.089 23.962 1.00 95.88 110 ASP A O 1
ATOM 870 N N . GLY A 1 111 ? -10.915 -10.543 24.932 1.00 95.38 111 GLY A N 1
ATOM 871 C CA . GLY A 1 111 ? -11.925 -9.906 25.794 1.00 95.38 111 GLY A CA 1
ATOM 872 C C . GLY A 1 111 ? -12.350 -8.504 25.324 1.00 95.38 111 GLY A C 1
ATOM 873 O O . GLY A 1 111 ? -12.186 -8.160 24.155 1.00 95.38 111 GLY A O 1
ATOM 874 N N . ILE A 1 112 ? -12.879 -7.669 26.228 1.00 97.31 112 ILE A N 1
ATOM 875 C CA . ILE A 1 112 ? -13.335 -6.298 25.906 1.00 97.31 112 ILE A CA 1
ATOM 876 C C . ILE A 1 112 ? -12.372 -5.240 26.451 1.00 97.31 112 ILE A C 1
ATOM 878 O O . ILE A 1 112 ? -12.109 -5.207 27.645 1.00 97.31 112 ILE A O 1
ATOM 882 N N . ILE A 1 113 ? -11.902 -4.325 25.606 1.00 98.19 113 ILE A N 1
ATOM 883 C CA . ILE A 1 113 ? -11.146 -3.126 25.992 1.00 98.19 113 ILE A CA 1
ATOM 884 C C . ILE A 1 113 ? -12.057 -1.902 25.906 1.00 98.19 113 ILE A C 1
ATOM 886 O O . ILE A 1 113 ? -12.667 -1.664 24.865 1.00 98.19 113 ILE A O 1
ATOM 890 N N . ASN A 1 114 ? -12.078 -1.080 26.954 1.00 97.50 114 ASN A N 1
ATOM 891 C CA . ASN A 1 114 ? -12.796 0.192 27.000 1.00 97.50 114 ASN A CA 1
ATOM 892 C C . ASN A 1 114 ? -11.821 1.339 27.307 1.00 97.50 114 ASN A C 1
ATOM 894 O O . ASN A 1 114 ? -11.205 1.356 28.369 1.00 97.50 114 ASN A O 1
ATOM 898 N N . GLY A 1 115 ? -11.685 2.308 26.399 1.00 96.31 115 GLY A N 1
ATOM 899 C CA . GLY A 1 115 ? -10.946 3.552 26.635 1.00 96.31 115 GLY A CA 1
ATOM 900 C C . GLY A 1 115 ? -11.831 4.601 27.305 1.00 96.31 115 GLY A C 1
ATOM 901 O O . GLY A 1 115 ? -12.803 5.055 26.700 1.00 96.31 115 GLY A O 1
ATOM 902 N N . ILE A 1 116 ? -11.501 4.980 28.540 1.00 93.69 116 ILE A N 1
ATOM 903 C CA . ILE A 1 116 ? -12.359 5.795 29.406 1.00 93.69 116 ILE A CA 1
ATOM 904 C C . ILE A 1 116 ? -11.719 7.158 29.660 1.00 93.69 116 ILE A C 1
ATOM 906 O O . ILE A 1 116 ? -10.730 7.280 30.386 1.00 93.69 116 ILE A O 1
ATOM 910 N N . ARG A 1 117 ? -12.336 8.200 29.104 1.00 91.31 117 ARG A N 1
ATOM 911 C CA . ARG A 1 117 ? -11.990 9.603 29.339 1.00 91.31 117 ARG A CA 1
ATOM 912 C C . ARG A 1 117 ? -13.152 10.271 30.063 1.00 91.31 117 ARG A C 1
ATOM 914 O O . ARG A 1 117 ? -14.278 10.213 29.579 1.00 91.31 117 ARG A O 1
ATOM 921 N N . GLU A 1 118 ? -12.885 10.885 31.216 1.00 87.69 118 GLU A N 1
ATOM 922 C CA . GLU A 1 118 ? -13.901 11.616 31.999 1.00 87.69 118 GLU A CA 1
ATOM 923 C C . GLU A 1 118 ? -15.167 10.771 32.262 1.00 87.69 118 GLU A C 1
ATOM 925 O O . GLU A 1 118 ? -16.296 11.220 32.084 1.00 87.69 118 GLU A O 1
ATOM 930 N N . ASN A 1 119 ? -14.962 9.508 32.660 1.00 82.56 119 ASN A N 1
ATOM 931 C CA . ASN A 1 119 ? -16.008 8.515 32.949 1.00 82.56 119 ASN A CA 1
ATOM 932 C C . ASN A 1 119 ? -16.903 8.119 31.759 1.00 82.56 119 ASN A C 1
ATOM 934 O O . ASN A 1 119 ? -17.945 7.496 31.954 1.00 82.56 119 ASN A O 1
ATOM 938 N N . LYS A 1 120 ? -16.490 8.423 30.524 1.00 87.38 120 LYS A N 1
ATOM 939 C CA . LYS A 1 120 ? -17.185 8.033 29.290 1.00 87.38 120 LYS A CA 1
ATOM 940 C C . LYS A 1 120 ? -16.228 7.374 28.303 1.00 87.38 120 LYS A C 1
ATOM 942 O O . LYS A 1 120 ? -15.013 7.545 28.397 1.00 87.38 120 LYS A O 1
ATOM 947 N N . ILE A 1 121 ? -16.769 6.645 27.325 1.00 90.56 121 ILE A N 1
ATOM 948 C CA . ILE A 1 121 ? -15.957 6.171 26.198 1.00 90.56 121 ILE A CA 1
ATOM 949 C C . ILE A 1 121 ? -15.470 7.384 25.404 1.00 90.56 121 ILE A C 1
ATOM 951 O O . ILE A 1 121 ? -16.267 8.213 24.964 1.00 90.56 121 ILE A O 1
ATOM 955 N N . GLY A 1 122 ? -14.154 7.515 25.249 1.00 90.25 122 GLY A N 1
ATOM 956 C CA . GLY A 1 122 ? -13.570 8.700 24.634 1.00 90.25 122 GLY A CA 1
ATOM 957 C C . GLY A 1 122 ? -12.046 8.684 24.593 1.00 90.25 122 GLY A C 1
ATOM 958 O O . GLY A 1 122 ? -11.411 7.691 24.937 1.00 90.25 122 GLY A O 1
ATOM 959 N N . GLY A 1 123 ? -11.473 9.806 24.148 1.00 93.00 123 GLY A N 1
ATOM 960 C CA . GLY A 1 123 ? -10.024 10.010 24.068 1.00 93.00 123 GLY A CA 1
ATOM 961 C C . GLY A 1 123 ? -9.338 9.205 22.959 1.00 93.00 123 GLY A C 1
ATOM 962 O O . GLY A 1 123 ? -9.931 8.321 22.340 1.00 93.00 123 GLY A O 1
ATOM 963 N N . ASN A 1 124 ? -8.075 9.530 22.685 1.00 95.81 124 ASN A N 1
ATOM 964 C CA . ASN A 1 124 ? -7.245 8.832 21.707 1.00 95.81 124 ASN A CA 1
ATOM 965 C C . ASN A 1 124 ? -6.443 7.718 22.399 1.00 95.81 124 ASN A C 1
ATOM 967 O O . ASN A 1 124 ? -5.501 7.987 23.150 1.00 95.81 124 ASN A O 1
ATOM 971 N N . LEU A 1 125 ? -6.829 6.468 22.155 1.00 98.12 125 LEU A N 1
ATOM 972 C CA . LEU A 1 125 ? -6.216 5.278 22.731 1.00 98.12 125 LEU A CA 1
ATOM 973 C C . LEU A 1 125 ? -5.159 4.719 21.773 1.00 98.12 125 LEU A C 1
ATOM 975 O O . LEU A 1 125 ? -5.496 4.175 20.722 1.00 98.12 125 LEU A O 1
ATOM 979 N N . TYR A 1 126 ? -3.886 4.833 22.146 1.00 98.69 126 TYR A N 1
ATOM 980 C CA . TYR A 1 126 ? -2.758 4.318 21.373 1.00 98.69 126 TYR A CA 1
ATOM 981 C C . TYR A 1 126 ? -2.202 3.047 22.011 1.00 98.69 126 TYR A C 1
ATOM 983 O O . TYR A 1 126 ? -1.954 3.006 23.216 1.00 98.69 126 TYR A O 1
ATOM 991 N N . PHE A 1 127 ? -1.943 2.038 21.189 1.00 98.81 127 PHE A N 1
ATOM 992 C CA . PHE A 1 127 ? -1.177 0.848 21.535 1.00 98.81 127 PHE A CA 1
ATOM 993 C C . PHE A 1 127 ? 0.076 0.768 20.668 1.00 98.81 127 PHE A C 1
ATOM 995 O O . PHE A 1 127 ? 0.008 0.887 19.443 1.00 98.81 127 PHE A O 1
ATOM 1002 N N . LEU A 1 128 ? 1.219 0.559 21.316 1.00 98.69 128 LEU A N 1
ATOM 1003 C CA . LEU A 1 128 ? 2.515 0.395 20.676 1.00 98.69 128 LEU A CA 1
ATOM 1004 C C . LEU A 1 128 ? 3.120 -0.944 21.098 1.00 98.69 128 LEU A C 1
ATOM 1006 O O . LEU A 1 128 ? 3.255 -1.222 22.288 1.00 98.69 128 LEU A O 1
ATOM 1010 N N . SER A 1 129 ? 3.519 -1.750 20.119 1.00 98.31 129 SER A N 1
ATOM 1011 C CA . SER A 1 129 ? 4.261 -2.999 20.324 1.00 98.31 129 SER A CA 1
ATOM 1012 C C . SER A 1 129 ? 5.147 -3.249 19.118 1.00 98.31 129 SER A C 1
ATOM 1014 O O . SER A 1 129 ? 4.687 -3.118 17.992 1.00 98.31 129 SER A O 1
ATOM 1016 N N . SER A 1 130 ? 6.402 -3.640 19.312 1.00 97.06 130 SER A N 1
ATOM 1017 C CA . SER A 1 130 ? 7.265 -4.031 18.193 1.00 97.06 130 SER A CA 1
ATOM 1018 C C . SER A 1 130 ? 6.936 -5.413 17.621 1.00 97.06 130 SER A C 1
ATOM 1020 O O . SER A 1 130 ? 7.347 -5.708 16.500 1.00 97.06 130 SER A O 1
ATOM 1022 N N . GLU A 1 131 ? 6.207 -6.261 18.348 1.00 94.88 131 GLU A N 1
ATOM 1023 C CA . GLU A 1 131 ? 5.928 -7.649 17.952 1.00 94.88 131 GLU A CA 1
ATOM 1024 C C . GLU A 1 131 ? 4.607 -7.814 17.193 1.00 94.88 131 GLU A C 1
ATOM 1026 O O . GLU A 1 131 ? 4.471 -8.738 16.391 1.00 94.88 131 GLU A O 1
ATOM 1031 N N . GLY A 1 132 ? 3.641 -6.915 17.403 1.00 97.50 132 GLY A N 1
ATOM 1032 C CA . GLY A 1 132 ? 2.360 -6.935 16.698 1.00 97.50 132 GLY A CA 1
ATOM 1033 C C . GLY A 1 132 ? 1.137 -6.902 17.609 1.00 97.50 132 GLY A C 1
ATOM 1034 O O . GLY A 1 132 ? 1.232 -6.775 18.831 1.00 97.50 132 GLY A O 1
ATOM 1035 N N . MET A 1 133 ? -0.034 -7.052 16.991 1.00 98.56 133 MET A N 1
ATOM 1036 C CA . MET A 1 133 ? -1.326 -7.093 17.675 1.00 98.56 133 MET A CA 1
ATOM 1037 C C . MET A 1 133 ? -2.261 -8.131 17.052 1.00 98.56 133 MET A C 1
ATOM 1039 O O . MET A 1 133 ? -2.323 -8.272 15.832 1.00 98.56 133 MET A O 1
ATOM 1043 N N . ALA A 1 134 ? -3.017 -8.831 17.891 1.00 98.50 134 ALA A N 1
ATOM 1044 C CA . ALA A 1 134 ? -4.107 -9.707 17.496 1.00 98.50 134 ALA A CA 1
ATOM 1045 C C . ALA A 1 134 ? -5.373 -9.358 18.290 1.00 98.50 134 ALA A C 1
ATOM 1047 O O . ALA A 1 134 ? -5.356 -9.364 19.519 1.00 98.50 134 ALA A O 1
ATOM 1048 N N . VAL A 1 135 ? -6.466 -9.076 17.583 1.00 98.69 135 VAL A N 1
ATOM 1049 C CA . VAL A 1 135 ? -7.816 -9.009 18.157 1.00 98.69 135 VAL A CA 1
ATOM 1050 C C . VAL A 1 135 ? -8.540 -10.264 17.705 1.00 98.69 135 VAL A C 1
ATOM 1052 O O . VAL A 1 135 ? -8.923 -10.353 16.539 1.00 98.69 135 VAL A O 1
ATOM 1055 N N . GLY A 1 136 ? -8.668 -11.253 18.583 1.00 97.75 136 GLY A N 1
ATOM 1056 C CA . GLY A 1 136 ? -9.316 -12.514 18.247 1.00 97.75 136 GLY A CA 1
ATOM 1057 C C . GLY A 1 136 ? -10.821 -12.355 18.054 1.00 97.75 136 GLY A C 1
ATOM 1058 O O . GLY A 1 136 ? -11.390 -11.284 18.260 1.00 97.75 136 GLY A O 1
ATOM 1059 N N . LYS A 1 137 ? -11.483 -13.438 17.644 1.00 96.12 137 LYS A N 1
ATOM 1060 C CA . LYS A 1 137 ? -12.900 -13.447 17.240 1.00 96.12 137 LYS A CA 1
ATOM 1061 C C . LYS A 1 137 ? -13.862 -12.862 18.285 1.00 96.12 137 LYS A C 1
ATOM 1063 O O . LYS A 1 137 ? -14.850 -12.231 17.918 1.00 96.12 137 LYS A O 1
ATOM 1068 N N . ASN A 1 138 ? -13.568 -13.066 19.568 1.00 93.94 138 ASN A N 1
ATOM 1069 C CA . ASN A 1 138 ? -14.369 -12.559 20.688 1.00 93.94 138 ASN A CA 1
ATOM 1070 C C . ASN A 1 138 ? -13.898 -11.185 21.195 1.00 93.94 138 ASN A C 1
ATOM 1072 O O . ASN A 1 138 ? -14.586 -10.559 21.999 1.00 93.94 138 ASN A O 1
ATOM 1076 N N . GLY A 1 139 ? -12.751 -10.706 20.708 1.00 97.88 139 GLY A N 1
ATOM 1077 C CA . GLY A 1 139 ? -12.172 -9.432 21.098 1.00 97.88 139 GLY A CA 1
ATOM 1078 C C . GLY A 1 139 ? -13.041 -8.251 20.676 1.00 97.88 139 GLY A C 1
ATOM 1079 O O . GLY A 1 139 ? -13.489 -8.169 19.529 1.00 97.88 139 GLY A O 1
ATOM 1080 N N . VAL A 1 140 ? -13.253 -7.305 21.588 1.00 98.38 140 VAL A N 1
ATOM 1081 C CA . VAL A 1 140 ? -13.941 -6.037 21.311 1.00 98.38 140 VAL A CA 1
ATOM 1082 C C . VAL A 1 140 ? -13.108 -4.887 21.854 1.00 98.38 140 VAL A C 1
ATOM 1084 O O . VAL A 1 140 ? -12.648 -4.929 22.988 1.00 98.38 140 VAL A O 1
ATOM 1087 N N . ILE A 1 141 ? -12.922 -3.839 21.061 1.00 98.62 141 ILE A N 1
ATOM 1088 C CA . ILE A 1 141 ? -12.256 -2.607 21.488 1.00 98.62 141 ILE A CA 1
ATOM 1089 C C . ILE A 1 141 ? -13.229 -1.449 21.308 1.00 98.62 141 ILE A C 1
ATOM 1091 O O . ILE A 1 141 ? -13.738 -1.251 20.209 1.00 98.62 141 ILE A O 1
ATOM 1095 N N . ASN A 1 142 ? -13.455 -0.673 22.364 1.00 97.69 142 ASN A N 1
ATOM 1096 C CA . ASN A 1 142 ? -14.291 0.521 22.368 1.00 97.69 142 ASN A CA 1
ATOM 1097 C C . ASN A 1 142 ? -13.455 1.731 22.802 1.00 97.69 142 ASN A C 1
ATOM 1099 O O . ASN A 1 142 ? -12.862 1.718 23.882 1.00 97.69 142 ASN A O 1
ATOM 1103 N N . ALA A 1 143 ? -13.400 2.783 21.988 1.00 96.06 143 ALA A N 1
ATOM 1104 C CA . ALA A 1 143 ? -12.613 3.982 22.294 1.00 96.06 143 ALA A CA 1
ATOM 1105 C C . ALA A 1 143 ? -13.202 5.248 21.653 1.00 96.06 143 ALA A C 1
ATOM 1107 O O . ALA A 1 143 ? -14.068 5.171 20.785 1.00 96.06 143 ALA A O 1
ATOM 1108 N N . GLY A 1 144 ? -12.696 6.427 22.030 1.00 95.06 144 GLY A N 1
ATOM 1109 C CA . GLY A 1 144 ? -12.928 7.647 21.248 1.00 95.06 144 GLY A CA 1
ATOM 1110 C C . GLY A 1 144 ? -12.277 7.531 19.870 1.00 95.06 144 GLY A C 1
ATOM 1111 O O . GLY A 1 144 ? -12.968 7.465 18.858 1.00 95.06 144 GLY A O 1
ATOM 1112 N N . SER A 1 145 ? -10.952 7.415 19.846 1.00 96.19 145 SER A N 1
ATOM 1113 C CA . SER A 1 145 ? -10.174 6.947 18.695 1.00 96.19 145 SER A CA 1
ATOM 1114 C C . SER A 1 145 ? -9.289 5.778 19.111 1.00 96.19 145 SER A C 1
ATOM 1116 O O . SER A 1 145 ? -8.755 5.788 20.219 1.00 96.19 145 SER A O 1
ATOM 1118 N N . PHE A 1 146 ? -9.099 4.794 18.235 1.00 98.31 146 PHE A N 1
ATOM 1119 C CA . PHE A 1 146 ? -8.200 3.667 18.480 1.00 98.31 146 PHE A CA 1
ATOM 1120 C C . PHE A 1 146 ? -7.050 3.643 17.476 1.00 98.31 146 PHE A C 1
ATOM 1122 O O . PHE A 1 146 ? -7.271 3.662 16.264 1.00 98.31 146 PHE A O 1
ATOM 1129 N N . HIS A 1 147 ? -5.819 3.542 17.975 1.00 98.56 147 HIS A N 1
ATOM 1130 C CA . HIS A 1 147 ? -4.622 3.450 17.153 1.00 98.56 147 HIS A CA 1
ATOM 1131 C C . HIS A 1 147 ? -3.714 2.307 17.606 1.00 98.56 147 HIS A C 1
ATOM 1133 O O . HIS A 1 147 ? -3.342 2.238 18.773 1.00 98.56 147 HIS A O 1
ATOM 1139 N N . SER A 1 148 ? -3.302 1.451 16.673 1.00 98.69 148 SER A N 1
ATOM 1140 C CA . SER A 1 148 ? -2.295 0.410 16.909 1.00 98.69 148 SER A CA 1
ATOM 1141 C C . SER A 1 148 ? -1.106 0.628 15.982 1.00 98.69 148 SER A C 1
ATOM 1143 O O . SER A 1 148 ? -1.282 0.748 14.768 1.00 98.69 148 SER A O 1
ATOM 1145 N N . ILE A 1 149 ? 0.094 0.734 16.554 1.00 98.75 149 ILE A N 1
ATOM 1146 C CA . ILE A 1 149 ? 1.325 1.083 15.842 1.00 98.75 149 ILE A CA 1
ATOM 1147 C C . ILE A 1 149 ? 2.376 0.025 16.146 1.00 98.75 149 ILE A C 1
ATOM 1149 O O . ILE A 1 149 ? 2.677 -0.226 17.314 1.00 98.75 149 ILE A O 1
ATOM 1153 N N . ILE A 1 150 ? 2.956 -0.561 15.095 1.00 98.38 150 ILE A N 1
ATOM 1154 C CA . ILE A 1 150 ? 3.955 -1.627 15.206 1.00 98.38 150 ILE A CA 1
ATOM 1155 C C . ILE A 1 150 ? 5.355 -1.120 14.805 1.00 98.38 150 ILE A C 1
ATOM 1157 O O . ILE A 1 150 ? 5.819 -1.387 13.690 1.00 98.38 150 ILE A O 1
ATOM 1161 N N . PRO A 1 151 ? 6.029 -0.323 15.660 1.00 97.31 151 PRO A N 1
ATOM 1162 C CA . PRO A 1 151 ? 7.343 0.253 15.372 1.00 97.31 151 PRO A CA 1
ATOM 1163 C C . PRO A 1 151 ? 8.464 -0.795 15.351 1.00 97.31 151 PRO A C 1
ATOM 1165 O O . PRO A 1 151 ? 8.347 -1.870 15.938 1.00 97.31 151 PRO A O 1
ATOM 1168 N N . LYS A 1 152 ? 9.605 -0.471 14.731 1.00 95.00 152 LYS A N 1
ATOM 1169 C CA . LYS A 1 152 ? 10.839 -1.265 14.886 1.00 95.00 152 LYS A CA 1
ATOM 1170 C C . LYS A 1 152 ? 11.238 -1.349 16.358 1.00 95.00 152 LYS A C 1
ATOM 1172 O O . LYS A 1 152 ? 11.030 -0.403 17.109 1.00 95.00 152 LYS A O 1
ATOM 1177 N N . GLN A 1 153 ? 11.891 -2.443 16.753 1.00 94.69 153 GLN A N 1
ATOM 1178 C CA . GLN A 1 153 ? 12.289 -2.680 18.147 1.00 94.69 153 GLN A CA 1
ATOM 1179 C C . GLN A 1 153 ? 13.098 -1.527 18.761 1.00 94.69 153 GLN A C 1
ATOM 1181 O O . GLN A 1 153 ? 12.845 -1.138 19.899 1.00 94.69 153 GLN A O 1
ATOM 1186 N N . ASP A 1 154 ? 14.066 -0.978 18.027 1.00 95.25 154 ASP A N 1
ATOM 1187 C CA . ASP A 1 154 ? 14.908 0.103 18.549 1.00 95.25 154 ASP A CA 1
ATOM 1188 C C . ASP A 1 154 ? 14.133 1.415 18.680 1.00 95.25 154 ASP A C 1
ATOM 1190 O O . ASP A 1 154 ? 14.324 2.153 19.643 1.00 95.25 154 ASP A O 1
ATOM 1194 N N . ASP A 1 155 ? 13.225 1.697 17.746 1.00 96.25 155 ASP A N 1
ATOM 1195 C CA . ASP A 1 155 ? 12.399 2.905 17.781 1.00 96.25 155 ASP A CA 1
ATOM 1196 C C . ASP A 1 155 ? 11.281 2.795 18.830 1.00 96.25 155 ASP A C 1
ATOM 1198 O O . ASP A 1 155 ? 10.988 3.773 19.512 1.00 96.25 155 ASP A O 1
ATOM 1202 N N . PHE A 1 156 ? 10.746 1.590 19.057 1.00 97.81 156 PHE A N 1
ATOM 1203 C CA . PHE A 1 156 ? 9.895 1.275 20.205 1.00 97.81 156 PHE A CA 1
ATOM 1204 C C . PHE A 1 156 ? 10.606 1.578 21.527 1.00 97.81 156 PHE A C 1
ATOM 1206 O O . PHE A 1 156 ? 10.061 2.290 22.366 1.00 97.81 156 PHE A O 1
ATOM 1213 N N . LYS A 1 157 ? 11.839 1.074 21.700 1.00 97.06 157 LYS A N 1
ATOM 1214 C CA . LYS A 1 157 ? 12.636 1.306 22.913 1.00 97.06 157 LYS A CA 1
ATOM 1215 C C . LYS A 1 157 ? 12.876 2.797 23.138 1.00 97.06 157 LYS A C 1
ATOM 1217 O O . LYS A 1 157 ? 12.641 3.275 24.238 1.00 97.06 157 LYS A O 1
ATOM 1222 N N . LYS A 1 158 ? 13.269 3.548 22.101 1.00 97.12 158 LYS A N 1
ATOM 1223 C CA . LYS A 1 158 ? 13.427 5.013 22.196 1.00 97.12 158 LYS A CA 1
ATOM 1224 C C . LYS A 1 158 ? 12.128 5.702 22.615 1.00 97.12 158 LYS A C 1
ATOM 1226 O O . LYS A 1 158 ? 12.153 6.546 23.504 1.00 97.12 158 LYS A O 1
ATOM 1231 N N . ALA A 1 159 ? 11.002 5.328 22.007 1.00 97.12 159 ALA A N 1
ATOM 1232 C CA . ALA A 1 159 ? 9.708 5.912 22.337 1.00 97.12 159 ALA A CA 1
ATOM 1233 C C . ALA A 1 159 ? 9.278 5.604 23.781 1.00 97.12 159 ALA A C 1
ATOM 1235 O O . ALA A 1 159 ? 8.769 6.488 24.469 1.00 97.12 159 ALA A O 1
ATOM 1236 N N . LEU A 1 160 ? 9.540 4.386 24.264 1.00 96.69 160 LEU A N 1
ATOM 1237 C CA . LEU A 1 160 ? 9.312 4.002 25.655 1.00 96.69 160 LEU A CA 1
ATOM 1238 C C . LEU A 1 160 ? 10.208 4.797 26.621 1.00 96.69 160 LEU A C 1
ATOM 1240 O O . LEU A 1 160 ? 9.727 5.264 27.652 1.00 96.69 160 LEU A O 1
ATOM 1244 N N . GLU A 1 161 ? 11.488 4.996 26.293 1.00 96.06 161 GLU A N 1
ATOM 1245 C CA . GLU A 1 161 ? 12.393 5.821 27.106 1.00 96.06 161 GLU A CA 1
ATOM 1246 C C . GLU A 1 161 ? 11.939 7.287 27.183 1.00 96.06 161 GLU A C 1
ATOM 1248 O O . GLU A 1 161 ? 12.008 7.900 28.249 1.00 96.06 161 GLU A O 1
ATOM 1253 N N . GLU A 1 162 ? 11.418 7.868 26.100 1.00 95.62 162 GLU A N 1
ATOM 1254 C CA . GLU A 1 162 ? 10.831 9.215 26.148 1.00 95.62 162 GLU A CA 1
ATOM 1255 C C . GLU A 1 162 ? 9.558 9.265 27.005 1.00 95.62 162 GLU A C 1
ATOM 1257 O O . GLU A 1 162 ? 9.397 10.184 27.817 1.00 95.62 162 GLU A O 1
ATOM 1262 N N . ALA A 1 163 ? 8.702 8.243 26.918 1.00 95.25 163 ALA A N 1
ATOM 1263 C CA . ALA A 1 163 ? 7.495 8.135 27.737 1.00 95.25 163 ALA A CA 1
ATOM 1264 C C . ALA A 1 163 ? 7.811 8.048 29.243 1.00 95.25 163 ALA A C 1
ATOM 1266 O O . ALA A 1 163 ? 7.111 8.653 30.061 1.00 95.25 163 ALA A O 1
ATOM 1267 N N . LYS A 1 164 ? 8.925 7.404 29.634 1.00 93.38 164 LYS A N 1
ATOM 1268 C CA . LYS A 1 164 ? 9.424 7.428 31.026 1.00 93.38 164 LYS A CA 1
ATOM 1269 C C . LYS A 1 164 ? 9.733 8.841 31.527 1.00 93.38 164 LYS A C 1
ATOM 1271 O O . LYS A 1 164 ? 9.707 9.070 32.733 1.00 93.38 164 LYS A O 1
ATOM 1276 N N . HIS A 1 165 ? 9.960 9.799 30.635 1.00 92.19 165 HIS A N 1
ATOM 1277 C CA . HIS A 1 165 ? 10.181 11.209 30.959 1.00 92.19 165 HIS A CA 1
ATOM 1278 C C . HIS A 1 165 ? 8.950 12.088 30.668 1.00 92.19 165 HIS A C 1
ATOM 1280 O O . HIS A 1 165 ? 9.073 13.310 30.627 1.00 92.19 165 HIS A O 1
ATOM 1286 N N . GLY A 1 166 ? 7.772 11.485 30.452 1.00 90.69 166 GLY A N 1
ATOM 1287 C CA . GLY A 1 166 ? 6.524 12.197 30.156 1.00 90.69 166 GLY A CA 1
ATOM 1288 C C . GLY A 1 166 ? 6.482 12.827 28.760 1.00 90.69 166 GLY A C 1
ATOM 1289 O O . GLY A 1 166 ? 5.659 13.704 28.510 1.00 90.69 166 GLY A O 1
ATOM 1290 N N . LYS A 1 167 ? 7.372 12.422 27.846 1.00 93.94 167 LYS A N 1
ATOM 1291 C CA . LYS A 1 167 ? 7.469 12.986 26.495 1.00 93.94 167 LYS A CA 1
ATOM 1292 C C . LYS A 1 167 ? 6.838 12.048 25.471 1.00 93.94 167 LYS A C 1
ATOM 1294 O O . LYS A 1 167 ? 7.049 10.839 25.498 1.00 93.94 167 LYS A O 1
ATOM 1299 N N . VAL A 1 168 ? 6.067 12.624 24.551 1.00 93.25 168 VAL A N 1
ATOM 1300 C CA . VAL A 1 168 ? 5.512 11.907 23.399 1.00 93.25 168 VAL A CA 1
ATOM 1301 C C . VAL A 1 168 ? 6.573 11.847 22.308 1.00 93.25 168 VAL A C 1
ATOM 1303 O O . VAL A 1 168 ? 6.998 12.889 21.806 1.00 93.25 168 VAL A O 1
ATOM 1306 N N . PHE A 1 169 ? 6.952 10.635 21.907 1.00 93.56 169 PHE A N 1
ATOM 1307 C CA . PHE A 1 169 ? 7.923 10.442 20.837 1.00 93.56 169 PHE A CA 1
ATOM 1308 C C . PHE A 1 169 ? 7.430 11.027 19.514 1.00 93.56 169 PHE A C 1
ATOM 1310 O O . PHE A 1 169 ? 6.316 10.747 19.057 1.00 93.56 169 PHE A O 1
ATOM 1317 N N . ASN A 1 170 ? 8.276 11.827 18.865 1.00 90.25 170 ASN A N 1
ATOM 1318 C CA . ASN A 1 170 ? 7.919 12.454 17.600 1.00 90.25 170 ASN A CA 1
ATOM 1319 C C . ASN A 1 170 ? 7.623 11.390 16.531 1.00 90.25 170 ASN A C 1
ATOM 1321 O O . ASN A 1 170 ? 8.465 10.557 16.203 1.00 90.25 170 ASN A O 1
ATOM 1325 N N . GLY A 1 171 ? 6.425 11.447 15.950 1.00 90.38 171 GLY A N 1
ATOM 1326 C CA . GLY A 1 171 ? 6.027 10.558 14.864 1.00 90.38 171 GLY A CA 1
ATOM 1327 C C . GLY A 1 171 ? 5.172 9.357 15.252 1.00 90.38 171 GLY A C 1
ATOM 1328 O O . GLY A 1 171 ? 4.800 8.622 14.337 1.00 90.38 171 GLY A O 1
ATOM 1329 N N . ILE A 1 172 ? 4.838 9.161 16.536 1.00 94.56 172 ILE A N 1
ATOM 1330 C CA . ILE A 1 172 ? 3.841 8.148 16.937 1.00 94.56 172 ILE A CA 1
ATOM 1331 C C . ILE A 1 172 ? 2.406 8.646 16.752 1.00 94.56 172 ILE A C 1
ATOM 1333 O O . ILE A 1 172 ? 1.531 7.858 16.418 1.00 94.56 172 ILE A O 1
ATOM 1337 N N . ILE A 1 173 ? 2.156 9.948 16.916 1.00 94.69 173 ILE A N 1
ATOM 1338 C CA . ILE A 1 173 ? 0.849 10.534 16.604 1.00 94.69 173 ILE A CA 1
ATOM 1339 C C . ILE A 1 173 ? 0.733 10.645 15.075 1.00 94.69 173 ILE A C 1
ATOM 1341 O O . ILE A 1 173 ? 1.582 11.299 14.456 1.00 94.69 173 ILE A O 1
ATOM 1345 N N . PRO A 1 174 ? -0.278 10.017 14.447 1.00 92.19 174 PRO A N 1
ATOM 1346 C CA . PRO A 1 174 ? -0.461 10.100 13.009 1.00 92.19 174 PRO A CA 1
ATOM 1347 C C . PRO A 1 174 ? -0.788 11.523 12.550 1.00 92.19 174 PRO A C 1
ATOM 1349 O O . PRO A 1 174 ? -1.621 12.203 13.142 1.00 92.19 174 PRO A O 1
ATOM 1352 N N . VAL A 1 175 ? -0.185 11.938 11.438 1.00 89.12 175 VAL A N 1
ATOM 1353 C CA . VAL A 1 175 ? -0.518 13.174 10.716 1.00 89.12 175 VAL A CA 1
ATOM 1354 C C . VAL A 1 175 ? -0.923 12.774 9.299 1.00 89.12 175 VAL A C 1
ATOM 1356 O O . VAL A 1 175 ? -0.215 12.002 8.651 1.00 89.12 175 VAL A O 1
ATOM 1359 N N . ASP A 1 176 ? -2.096 13.213 8.836 1.00 84.81 176 ASP A N 1
ATOM 1360 C CA . ASP A 1 176 ? -2.684 12.839 7.534 1.00 84.81 176 ASP A CA 1
ATOM 1361 C C . ASP A 1 176 ? -2.775 11.315 7.287 1.00 84.81 176 ASP A C 1
ATOM 1363 O O . ASP A 1 176 ? -2.609 10.800 6.166 1.00 84.81 176 ASP A O 1
ATOM 1367 N N . GLY A 1 177 ? -3.016 10.565 8.367 1.00 83.81 177 GLY A N 1
ATOM 1368 C CA . GLY A 1 177 ? -3.096 9.105 8.341 1.00 83.81 177 GLY A CA 1
ATOM 1369 C C . GLY A 1 177 ? -1.753 8.398 8.183 1.00 83.81 177 GLY A C 1
ATOM 1370 O O . GLY A 1 177 ? -1.709 7.274 7.683 1.00 83.81 177 GLY A O 1
ATOM 1371 N N . LYS A 1 178 ? -0.647 9.054 8.542 1.00 89.00 178 LYS A N 1
ATOM 1372 C CA . LYS A 1 178 ? 0.700 8.479 8.493 1.00 89.00 178 LYS A CA 1
ATOM 1373 C C . LYS A 1 178 ? 1.419 8.693 9.813 1.00 89.00 178 LYS A C 1
ATOM 1375 O O . LYS A 1 178 ? 1.443 9.801 10.342 1.00 89.00 178 LYS A O 1
ATOM 1380 N N . VAL A 1 179 ? 2.061 7.641 10.298 1.00 94.50 179 VAL A N 1
ATOM 1381 C CA . VAL A 1 179 ? 3.049 7.732 11.375 1.00 94.50 179 VAL A CA 1
ATOM 1382 C C . VAL A 1 179 ? 4.433 7.984 10.774 1.00 94.50 179 VAL A C 1
ATOM 1384 O O . VAL A 1 179 ? 4.713 7.545 9.658 1.00 94.50 179 VAL A O 1
ATOM 1387 N N . LYS A 1 180 ? 5.289 8.721 11.489 1.00 92.94 180 LYS A N 1
ATOM 1388 C CA . LYS A 1 180 ? 6.688 8.966 11.079 1.00 92.94 180 LYS A CA 1
ATOM 1389 C C . LYS A 1 180 ? 7.673 8.030 11.776 1.00 92.94 180 LYS A C 1
ATOM 1391 O O . LYS A 1 180 ? 8.811 7.923 11.329 1.00 92.94 180 LYS A O 1
ATOM 1396 N N . ILE A 1 181 ? 7.257 7.377 12.864 1.00 94.38 181 ILE A N 1
ATOM 1397 C CA . ILE A 1 181 ? 8.072 6.350 13.512 1.00 94.38 181 ILE A CA 1
ATOM 1398 C C . ILE A 1 181 ? 8.272 5.163 12.547 1.00 94.38 181 ILE A C 1
ATOM 1400 O O . ILE A 1 181 ? 7.294 4.702 11.951 1.00 94.38 181 ILE A O 1
ATOM 1404 N N . PRO A 1 182 ? 9.505 4.654 12.361 1.00 94.00 182 PRO A N 1
ATOM 1405 C CA . PRO A 1 182 ? 9.745 3.509 11.487 1.00 94.00 182 PRO A CA 1
ATOM 1406 C C . PRO A 1 182 ? 9.022 2.248 11.973 1.00 94.00 182 PRO A C 1
ATOM 1408 O O . PRO A 1 182 ? 9.130 1.870 13.140 1.00 94.00 182 PRO A O 1
ATOM 1411 N N . LEU A 1 183 ? 8.328 1.562 11.062 1.00 95.62 183 LEU A N 1
ATOM 1412 C CA . LEU A 1 183 ? 7.572 0.343 11.364 1.00 95.62 183 LEU A CA 1
ATOM 1413 C C . LEU A 1 183 ? 8.437 -0.919 11.246 1.00 95.62 183 LEU A C 1
ATOM 1415 O O . LEU A 1 183 ? 9.374 -0.980 10.442 1.00 95.62 183 LEU A O 1
ATOM 1419 N N . ASN A 1 184 ? 8.133 -1.929 12.064 1.00 94.19 184 ASN A N 1
ATOM 1420 C CA . ASN A 1 184 ? 8.806 -3.224 12.023 1.00 94.19 184 ASN A CA 1
ATOM 1421 C C . ASN A 1 184 ? 8.387 -3.984 10.754 1.00 94.19 184 ASN A C 1
ATOM 1423 O O . ASN A 1 184 ? 7.212 -4.326 10.650 1.00 94.19 184 ASN A O 1
ATOM 1427 N N . PRO A 1 185 ? 9.305 -4.339 9.832 1.00 91.75 185 PRO A N 1
ATOM 1428 C CA . PRO A 1 185 ? 8.929 -5.058 8.616 1.00 91.75 185 PRO A CA 1
ATOM 1429 C C . PRO A 1 185 ? 8.462 -6.504 8.832 1.00 91.75 185 PRO A C 1
ATOM 1431 O O . PRO A 1 185 ? 7.902 -7.087 7.913 1.00 91.75 185 PRO A O 1
ATOM 1434 N N . ASN A 1 186 ? 8.657 -7.066 10.030 1.00 91.06 186 ASN A N 1
ATOM 1435 C CA . ASN A 1 186 ? 8.073 -8.352 10.440 1.00 91.06 186 ASN A CA 1
ATOM 1436 C C . ASN A 1 186 ? 6.842 -8.181 11.348 1.00 91.06 186 ASN A C 1
ATOM 1438 O O . ASN A 1 186 ? 6.264 -9.166 11.800 1.00 91.06 186 ASN A O 1
ATOM 1442 N N . GLY A 1 187 ? 6.473 -6.939 11.663 1.00 92.19 187 GLY A N 1
ATOM 1443 C CA . GLY A 1 187 ? 5.373 -6.613 12.554 1.00 92.19 187 GLY A CA 1
ATOM 1444 C C . GLY A 1 187 ? 4.024 -6.714 11.851 1.00 92.19 187 GLY A C 1
ATOM 1445 O O . GLY A 1 187 ? 3.861 -6.217 10.733 1.00 92.19 187 GLY A O 1
ATOM 1446 N N . SER A 1 188 ? 3.046 -7.322 12.523 1.00 96.75 188 SER A N 1
ATOM 1447 C CA . SER A 1 188 ? 1.713 -7.538 11.957 1.00 96.75 188 SER A CA 1
ATOM 1448 C C . SER A 1 188 ? 0.578 -7.135 12.895 1.00 96.75 188 SER A C 1
ATOM 1450 O O . SER A 1 188 ? 0.712 -7.175 14.119 1.00 96.75 188 SER A O 1
ATOM 1452 N N . ILE A 1 189 ? -0.557 -6.760 12.303 1.00 98.81 189 ILE A N 1
ATOM 1453 C CA . ILE A 1 189 ? -1.836 -6.579 12.996 1.00 98.81 189 ILE A CA 1
ATOM 1454 C C . ILE A 1 189 ? -2.842 -7.553 12.386 1.00 98.81 189 ILE A C 1
ATOM 1456 O O . ILE A 1 189 ? -3.081 -7.518 11.181 1.00 98.81 189 ILE A O 1
ATOM 1460 N N . THR A 1 190 ? -3.442 -8.410 13.210 1.00 98.81 190 THR A N 1
ATOM 1461 C CA . THR A 1 190 ? -4.545 -9.294 12.807 1.00 98.81 190 THR A CA 1
ATOM 1462 C C . THR A 1 190 ? -5.810 -8.946 13.578 1.00 98.81 190 THR A C 1
ATOM 1464 O O . THR A 1 190 ? -5.765 -8.778 14.795 1.00 98.81 190 THR A O 1
ATOM 1467 N N . VAL A 1 191 ? -6.942 -8.846 12.885 1.00 98.81 191 VAL A N 1
ATOM 1468 C CA . VAL A 1 191 ? -8.250 -8.594 13.504 1.00 98.81 191 VAL A CA 1
ATOM 1469 C C . VAL A 1 191 ? -9.245 -9.633 13.009 1.00 98.81 191 VAL A C 1
ATOM 1471 O O . VAL A 1 191 ? -9.423 -9.804 11.806 1.00 98.81 191 VAL A O 1
ATOM 1474 N N . GLU A 1 192 ? -9.892 -10.299 13.953 1.00 98.50 192 GLU A N 1
ATOM 1475 C CA . GLU A 1 192 ? -11.042 -11.192 13.786 1.00 98.50 192 GLU A CA 1
ATOM 1476 C C . GLU A 1 192 ? -12.268 -10.666 14.549 1.00 98.50 192 GLU A C 1
ATOM 1478 O O . GLU A 1 192 ? -13.395 -10.993 14.187 1.00 98.50 192 GLU A O 1
ATOM 1483 N N . GLY A 1 193 ? -12.056 -9.864 15.596 1.00 98.38 193 GLY A N 1
ATOM 1484 C CA . GLY A 1 193 ? -13.105 -9.280 16.432 1.00 98.38 193 GLY A CA 1
ATOM 1485 C C . GLY A 1 193 ? -13.577 -7.892 15.985 1.00 98.38 193 GLY A C 1
ATOM 1486 O O . GLY A 1 193 ? -13.562 -7.544 14.803 1.00 98.38 193 GLY A O 1
ATOM 1487 N N . LYS A 1 194 ? -14.019 -7.076 16.947 1.00 98.62 194 LYS A N 1
ATOM 1488 C CA . LYS A 1 194 ? -14.663 -5.777 16.694 1.00 98.62 194 LYS A CA 1
ATOM 1489 C C . LYS A 1 194 ? -13.835 -4.609 17.219 1.00 98.62 194 LYS A C 1
ATOM 1491 O O . LYS A 1 194 ? -13.342 -4.651 18.343 1.00 98.62 194 LYS A O 1
ATOM 1496 N N . ILE A 1 195 ? -13.747 -3.533 16.443 1.00 98.69 195 ILE A N 1
ATOM 1497 C CA . ILE A 1 195 ? -13.174 -2.255 16.878 1.00 98.69 195 ILE A CA 1
ATOM 1498 C C . ILE A 1 195 ? -14.217 -1.168 16.624 1.00 98.69 195 ILE A C 1
ATOM 1500 O O . ILE A 1 195 ? -14.542 -0.862 15.477 1.00 98.69 195 ILE A O 1
ATOM 1504 N N . ASN A 1 196 ? -14.730 -0.592 17.704 1.00 97.94 196 ASN A N 1
ATOM 1505 C CA . ASN A 1 196 ? -15.741 0.452 17.702 1.00 97.94 196 ASN A CA 1
ATOM 1506 C C . ASN A 1 196 ? -15.115 1.757 18.193 1.00 97.94 196 ASN A C 1
ATOM 1508 O O . ASN A 1 196 ? -14.539 1.816 19.282 1.00 97.94 196 ASN A O 1
ATOM 1512 N N . ALA A 1 197 ? -15.258 2.813 17.405 1.00 96.81 197 ALA A N 1
ATOM 1513 C CA . ALA A 1 197 ? -14.762 4.129 17.756 1.00 96.81 197 ALA A CA 1
ATOM 1514 C C . ALA A 1 197 ? -15.815 5.215 17.527 1.00 96.81 197 ALA A C 1
ATOM 1516 O O . ALA A 1 197 ? -16.746 5.066 16.734 1.00 96.81 197 ALA A O 1
ATOM 1517 N N . VAL A 1 198 ? -15.637 6.339 18.209 1.00 93.62 198 VAL A N 1
ATOM 1518 C CA . VAL A 1 198 ? -16.435 7.549 17.983 1.00 93.62 198 VAL A CA 1
ATOM 1519 C C . VAL A 1 198 ? -15.865 8.320 16.793 1.00 93.62 198 VAL A C 1
ATOM 1521 O O . VAL A 1 198 ? -16.585 8.677 15.866 1.00 93.62 198 VAL A O 1
ATOM 1524 N N . GLU A 1 199 ? -14.553 8.547 16.813 1.00 92.00 199 GLU A N 1
ATOM 1525 C CA . GLU A 1 199 ? -13.854 9.545 16.003 1.00 92.00 199 GLU A CA 1
ATOM 1526 C C . GLU A 1 199 ? -12.894 8.958 14.969 1.00 92.00 199 GLU A C 1
ATOM 1528 O O . GLU A 1 199 ? -12.708 9.572 13.920 1.00 92.00 199 GLU A O 1
ATOM 1533 N N . GLY A 1 200 ? -12.262 7.813 15.233 1.00 95.62 200 GLY A N 1
ATOM 1534 C CA . GLY A 1 200 ? -11.333 7.246 14.261 1.00 95.62 200 GLY A CA 1
ATOM 1535 C C . GLY A 1 200 ? -10.682 5.927 14.653 1.00 95.62 200 GLY A C 1
ATOM 1536 O O . GLY A 1 200 ? -10.552 5.586 15.828 1.00 95.62 200 GLY A O 1
ATOM 1537 N N . ILE A 1 201 ? -10.247 5.183 13.638 1.00 98.69 201 ILE A N 1
ATOM 1538 C CA . ILE A 1 201 ? -9.486 3.938 13.781 1.00 98.69 201 ILE A CA 1
ATOM 1539 C C . ILE A 1 201 ? -8.240 4.037 12.900 1.00 98.69 201 ILE A C 1
ATOM 1541 O O . ILE A 1 201 ? -8.346 4.342 11.716 1.00 98.69 201 ILE A O 1
ATOM 1545 N N . GLY A 1 202 ? -7.056 3.764 13.451 1.00 98.50 202 GLY A N 1
ATOM 1546 C CA . GLY A 1 202 ? -5.799 3.748 12.698 1.00 98.50 202 GLY A CA 1
ATOM 1547 C C . GLY A 1 202 ? -4.942 2.522 12.998 1.00 98.50 202 GLY A C 1
ATOM 1548 O O . GLY A 1 202 ? -4.501 2.347 14.130 1.00 98.50 202 GLY A O 1
ATOM 1549 N N . LEU A 1 203 ? -4.658 1.699 11.992 1.00 98.88 203 LEU A N 1
ATOM 1550 C CA . LEU A 1 203 ? -3.794 0.522 12.111 1.00 98.88 203 LEU A CA 1
ATOM 1551 C C . LEU A 1 203 ? -2.520 0.734 11.280 1.00 98.88 203 LEU A C 1
ATOM 1553 O O . LEU A 1 203 ? -2.610 0.971 10.075 1.00 98.88 203 LEU A O 1
ATOM 1557 N N . TYR A 1 204 ? -1.348 0.653 11.918 1.00 98.62 204 TYR A N 1
ATOM 1558 C CA . TYR A 1 204 ? -0.049 0.988 11.323 1.00 98.62 204 TYR A CA 1
ATOM 1559 C C . TYR A 1 204 ? 0.963 -0.152 11.523 1.00 98.62 204 TYR A C 1
ATOM 1561 O O . TYR A 1 204 ? 1.492 -0.328 12.621 1.00 98.62 204 TYR A O 1
ATOM 1569 N N . ALA A 1 205 ? 1.249 -0.928 10.473 1.00 98.06 205 ALA A N 1
ATOM 1570 C CA . ALA A 1 205 ? 2.161 -2.083 10.536 1.00 98.06 205 ALA A CA 1
ATOM 1571 C C . ALA A 1 205 ? 2.883 -2.341 9.198 1.00 98.06 205 ALA A C 1
ATOM 1573 O O . ALA A 1 205 ? 2.807 -1.525 8.286 1.00 98.06 205 ALA A O 1
ATOM 1574 N N . ALA A 1 206 ? 3.604 -3.458 9.062 1.00 96.19 206 ALA A N 1
ATOM 1575 C CA . ALA A 1 206 ? 4.066 -3.940 7.754 1.00 96.19 206 ALA A CA 1
ATOM 1576 C C . ALA A 1 206 ? 3.011 -4.806 7.059 1.00 96.19 206 ALA A C 1
ATOM 1578 O O . ALA A 1 206 ? 2.850 -4.733 5.842 1.00 96.19 206 ALA A O 1
ATOM 1579 N N . ASP A 1 207 ? 2.304 -5.620 7.844 1.00 98.00 207 ASP A N 1
ATOM 1580 C CA . ASP A 1 207 ? 1.277 -6.550 7.383 1.00 98.00 207 ASP A CA 1
ATOM 1581 C C . ASP A 1 207 ? 0.007 -6.379 8.226 1.00 98.00 207 ASP A C 1
ATOM 1583 O O . ASP A 1 207 ? 0.043 -6.490 9.454 1.00 98.00 207 ASP A O 1
ATOM 1587 N N . ILE A 1 208 ? -1.116 -6.074 7.581 1.00 98.88 208 ILE A N 1
ATOM 1588 C CA . ILE A 1 208 ? -2.418 -5.905 8.237 1.00 98.88 208 ILE A CA 1
ATOM 1589 C C . ILE A 1 208 ? -3.386 -6.919 7.641 1.00 98.88 208 ILE A C 1
ATOM 1591 O O . ILE A 1 208 ? -3.619 -6.920 6.435 1.00 98.88 208 ILE A O 1
ATOM 1595 N N . ARG A 1 209 ? -3.979 -7.764 8.485 1.00 98.69 209 ARG A N 1
ATOM 1596 C CA . ARG A 1 209 ? -4.911 -8.814 8.062 1.00 98.69 209 ARG A CA 1
ATOM 1597 C C . ARG A 1 209 ? -6.216 -8.716 8.834 1.00 98.69 209 ARG A C 1
ATOM 1599 O O . ARG A 1 209 ? -6.250 -8.957 10.037 1.00 98.69 209 ARG A O 1
ATOM 1606 N N . LEU A 1 210 ? -7.297 -8.385 8.142 1.00 98.75 210 LEU A N 1
ATOM 1607 C CA . LEU A 1 210 ? -8.641 -8.326 8.712 1.00 98.75 210 LEU A CA 1
ATOM 1608 C C . LEU A 1 210 ? -9.437 -9.518 8.181 1.00 98.75 210 LEU A C 1
ATOM 1610 O O . LEU A 1 210 ? -9.624 -9.636 6.972 1.00 98.75 210 LEU A O 1
ATOM 1614 N N . LYS A 1 211 ? -9.854 -10.422 9.065 1.00 98.12 211 LYS A N 1
ATOM 1615 C CA . LYS A 1 211 ? -10.598 -11.636 8.705 1.00 98.12 211 LYS A CA 1
ATOM 1616 C C . LYS A 1 211 ? -12.079 -11.343 8.478 1.00 98.12 211 LYS A C 1
ATOM 1618 O O . LYS A 1 211 ? -12.551 -10.238 8.721 1.00 98.12 211 LYS A O 1
ATOM 1623 N N . ASP A 1 212 ? -12.808 -12.343 8.002 1.00 96.31 212 ASP A N 1
ATOM 1624 C CA . ASP A 1 212 ? -14.206 -12.216 7.581 1.00 96.31 212 ASP A CA 1
ATOM 1625 C C . ASP A 1 212 ? -15.179 -11.898 8.723 1.00 96.31 212 ASP A C 1
ATOM 1627 O O . ASP A 1 212 ? -16.214 -11.274 8.497 1.00 96.31 212 ASP A O 1
ATOM 1631 N N . THR A 1 213 ? -14.837 -12.259 9.959 1.00 97.06 213 THR A N 1
ATOM 1632 C CA . THR A 1 213 ? -15.604 -11.882 11.155 1.00 97.06 213 THR A CA 1
ATOM 1633 C C . THR A 1 213 ? -15.296 -10.476 11.668 1.00 97.06 213 THR A C 1
ATOM 1635 O O . THR A 1 213 ? -16.016 -9.983 12.539 1.00 97.06 213 THR A O 1
ATOM 1638 N N . ALA A 1 214 ? -14.244 -9.828 11.158 1.00 98.62 214 ALA A N 1
ATOM 1639 C CA . ALA A 1 214 ? -13.799 -8.549 11.682 1.00 98.62 214 ALA A CA 1
ATOM 1640 C C . ALA A 1 214 ? -14.746 -7.410 11.297 1.00 98.62 214 ALA A C 1
ATOM 1642 O O . ALA A 1 214 ? -15.191 -7.298 10.151 1.00 98.62 214 ALA A O 1
ATOM 1643 N N . ILE A 1 215 ? -15.014 -6.529 12.262 1.00 98.69 215 ILE A N 1
ATOM 1644 C CA . ILE A 1 215 ? -15.850 -5.340 12.067 1.00 98.69 215 ILE A CA 1
ATOM 1645 C C . ILE A 1 215 ? -15.131 -4.130 12.652 1.00 98.69 215 ILE A C 1
ATOM 1647 O O . ILE A 1 215 ? -14.852 -4.084 13.850 1.00 98.69 215 ILE A O 1
ATOM 1651 N N . LEU A 1 216 ? -14.847 -3.139 11.813 1.00 98.81 216 LEU A N 1
ATOM 1652 C CA . LEU A 1 216 ? -14.295 -1.852 12.227 1.00 98.81 216 LEU A CA 1
ATOM 1653 C C . LEU A 1 216 ? -15.334 -0.775 11.927 1.00 98.81 216 LEU A C 1
ATOM 1655 O O . LEU A 1 216 ? -15.732 -0.609 10.772 1.00 98.81 216 LEU A O 1
ATOM 1659 N N . LYS A 1 217 ? -15.762 -0.046 12.959 1.00 98.38 217 LYS A N 1
ATOM 1660 C CA . LYS A 1 217 ? -16.818 0.957 12.832 1.00 98.38 217 LYS A CA 1
ATOM 1661 C C . LYS A 1 217 ? -16.498 2.238 13.585 1.00 98.38 217 LYS A C 1
ATOM 1663 O O . LYS A 1 217 ? -16.137 2.193 14.760 1.00 98.38 217 LYS A O 1
ATOM 1668 N N . THR A 1 218 ? -16.665 3.377 12.920 1.00 97.62 218 THR A N 1
ATOM 1669 C CA . THR A 1 218 ? -16.596 4.709 13.542 1.00 97.62 218 THR A CA 1
ATOM 1670 C C . THR A 1 218 ? -17.984 5.357 13.614 1.00 97.62 218 THR A C 1
ATOM 1672 O O . THR A 1 218 ? -18.953 4.833 13.063 1.00 97.62 218 THR A O 1
ATOM 1675 N N . GLY A 1 219 ? -18.110 6.480 14.330 1.00 95.00 219 GLY A N 1
ATOM 1676 C CA . GLY A 1 219 ? -19.392 7.164 14.527 1.00 95.00 219 GLY A CA 1
ATOM 1677 C C . GLY A 1 219 ? -20.318 6.480 15.537 1.00 95.00 219 GLY A C 1
ATOM 1678 O O . GLY A 1 219 ? -21.491 6.840 15.637 1.00 95.00 219 GLY A O 1
ATOM 1679 N N . ILE A 1 220 ? -19.815 5.507 16.305 1.00 93.06 220 ILE A N 1
ATOM 1680 C CA . ILE A 1 220 ? -20.577 4.894 17.394 1.00 93.06 220 ILE A CA 1
ATOM 1681 C C . ILE A 1 220 ? -20.669 5.890 18.545 1.00 93.06 220 ILE A C 1
ATOM 1683 O O . ILE A 1 220 ? -19.652 6.308 19.092 1.00 93.06 220 ILE A O 1
ATOM 1687 N N . THR A 1 221 ? -21.890 6.267 18.915 1.00 89.50 221 THR A N 1
ATOM 1688 C CA . THR A 1 221 ? -22.146 7.201 20.020 1.00 89.50 221 THR A CA 1
ATOM 1689 C C . THR A 1 221 ? -22.820 6.547 21.216 1.00 89.50 221 THR A C 1
ATOM 1691 O O . THR A 1 221 ? -22.771 7.135 22.287 1.00 89.50 221 THR A O 1
ATOM 1694 N N . ASP A 1 222 ? -23.395 5.347 21.080 1.00 89.69 222 ASP A N 1
ATOM 1695 C CA . ASP A 1 222 ? -23.974 4.571 22.184 1.00 89.69 222 ASP A CA 1
ATOM 1696 C C . ASP A 1 222 ? -23.183 3.277 22.406 1.00 89.69 222 ASP A C 1
ATOM 1698 O O . ASP A 1 222 ? -23.128 2.401 21.540 1.00 89.69 222 ASP A O 1
ATOM 1702 N N . PHE A 1 223 ? -22.579 3.163 23.589 1.00 89.31 223 PHE A N 1
ATOM 1703 C CA . PHE A 1 223 ? -21.743 2.031 23.976 1.00 89.31 223 PHE A CA 1
ATOM 1704 C C . PHE A 1 223 ? -22.380 1.118 25.028 1.00 89.31 223 PHE A C 1
ATOM 1706 O O . PHE A 1 223 ? -21.731 0.170 25.470 1.00 89.31 223 PHE A O 1
ATOM 1713 N N . LYS A 1 224 ? -23.643 1.339 25.423 1.00 84.62 224 LYS A N 1
ATOM 1714 C CA . LYS A 1 224 ? -24.274 0.637 26.557 1.00 84.62 224 LYS A CA 1
ATOM 1715 C C . LYS A 1 224 ? -24.169 -0.894 26.480 1.00 84.62 224 LYS A C 1
ATOM 1717 O O . LYS A 1 224 ? -23.914 -1.544 27.491 1.00 84.62 224 LYS A O 1
ATOM 1722 N N . ASN A 1 225 ? -24.297 -1.451 25.275 1.00 84.00 225 ASN A N 1
ATOM 1723 C CA . ASN A 1 225 ? -24.228 -2.897 25.024 1.00 84.00 225 ASN A CA 1
ATOM 1724 C C . ASN A 1 225 ? -22.866 -3.371 24.488 1.00 84.00 225 ASN A C 1
ATOM 1726 O O . ASN A 1 225 ? -22.696 -4.556 24.220 1.00 84.00 225 ASN A O 1
ATOM 1730 N N . LEU A 1 226 ? -21.913 -2.458 24.286 1.00 87.81 226 LEU A N 1
ATOM 1731 C CA . LEU A 1 226 ? -20.599 -2.769 23.719 1.00 87.81 226 LEU A CA 1
ATOM 1732 C C . LEU A 1 226 ? -19.516 -2.898 24.791 1.00 87.81 226 LEU A C 1
ATOM 1734 O O . LEU A 1 226 ? -18.511 -3.560 24.549 1.00 87.81 226 LEU A O 1
ATOM 1738 N N . VAL A 1 227 ? -19.717 -2.281 25.960 1.00 87.94 227 VAL A N 1
ATOM 1739 C CA . VAL A 1 227 ? -18.730 -2.268 27.054 1.00 87.94 227 VAL A CA 1
ATOM 1740 C C . VAL A 1 227 ? -18.787 -3.498 27.960 1.00 87.94 227 VAL A C 1
ATOM 1742 O O . VAL A 1 227 ? -17.839 -3.734 28.701 1.00 87.94 227 VAL A O 1
ATOM 1745 N N . ASN A 1 228 ? -19.875 -4.274 27.906 1.00 84.44 228 ASN A N 1
ATOM 1746 C CA . ASN A 1 228 ? -20.145 -5.420 28.780 1.00 84.44 228 ASN A CA 1
ATOM 1747 C C . ASN A 1 228 ? -20.067 -6.741 28.006 1.00 84.44 228 ASN A C 1
ATOM 1749 O O . ASN A 1 228 ? -20.371 -6.786 26.813 1.00 84.44 228 ASN A O 1
ATOM 1753 N N . ILE A 1 229 ? -19.730 -7.837 28.692 1.00 83.94 229 ILE A N 1
ATOM 1754 C CA . ILE A 1 229 ? -19.797 -9.184 28.109 1.00 83.94 229 ILE A CA 1
ATOM 1755 C C . ILE A 1 229 ? -21.142 -9.781 28.497 1.00 83.94 229 ILE A C 1
ATOM 1757 O O . ILE A 1 229 ? -21.267 -10.450 29.527 1.00 83.94 229 ILE A O 1
ATOM 1761 N N . SER A 1 230 ? -22.151 -9.547 27.653 1.00 77.50 230 SER A N 1
ATOM 1762 C CA . SER A 1 230 ? -23.552 -9.920 27.918 1.00 77.50 230 SER A CA 1
ATOM 1763 C C . SER A 1 230 ? -24.058 -9.384 29.273 1.00 77.50 230 SER A C 1
ATOM 1765 O O . SER A 1 230 ? -23.421 -8.532 29.889 1.00 77.50 230 SER A O 1
ATOM 1767 N N . ASP A 1 231 ? -25.180 -9.906 29.770 1.00 76.19 231 ASP A N 1
ATOM 1768 C CA . ASP A 1 231 ? -25.676 -9.597 31.121 1.00 76.19 231 ASP A CA 1
ATOM 1769 C C . ASP A 1 231 ? -24.842 -10.269 32.233 1.00 76.19 231 ASP A C 1
ATOM 1771 O O . ASP A 1 231 ? -25.087 -10.061 33.419 1.00 76.19 231 ASP A O 1
ATOM 1775 N N . ARG A 1 232 ? -23.853 -11.099 31.865 1.00 76.81 232 ARG A N 1
ATOM 1776 C CA . ARG A 1 232 ? -23.078 -11.932 32.797 1.00 76.81 232 ARG A CA 1
ATOM 1777 C C . ARG A 1 232 ? -21.876 -11.224 33.418 1.00 76.81 232 ARG A C 1
ATOM 1779 O O . ARG A 1 232 ? -21.534 -11.536 34.553 1.00 76.81 232 ARG A O 1
ATOM 1786 N N . ILE A 1 233 ? -21.200 -10.338 32.683 1.00 82.88 233 ILE A N 1
ATOM 1787 C CA . ILE A 1 233 ? -20.009 -9.626 33.173 1.00 82.88 233 ILE A CA 1
ATOM 1788 C C . ILE A 1 233 ? -20.146 -8.149 32.818 1.00 82.88 233 ILE A C 1
ATOM 1790 O O . ILE A 1 233 ? -20.046 -7.751 31.655 1.00 82.88 233 ILE A O 1
ATOM 1794 N N . ASN A 1 234 ? -20.380 -7.341 33.849 1.00 86.75 234 ASN A N 1
ATOM 1795 C CA . ASN A 1 234 ? -20.520 -5.898 33.739 1.00 86.75 234 ASN A CA 1
ATOM 1796 C C . ASN A 1 234 ? -19.146 -5.226 33.857 1.00 86.75 234 ASN A C 1
ATOM 1798 O O . ASN A 1 234 ? -18.344 -5.603 34.706 1.00 86.75 234 ASN A O 1
ATOM 1802 N N . SER A 1 235 ? -18.889 -4.212 33.034 1.00 84.50 235 SER A N 1
ATOM 1803 C CA . SER A 1 235 ? -17.656 -3.417 33.057 1.00 84.50 235 SER A CA 1
ATOM 1804 C C . SER A 1 235 ? -17.500 -2.551 34.307 1.00 84.50 235 SER A C 1
ATOM 1806 O O . SER A 1 235 ? -16.452 -1.950 34.494 1.00 84.50 235 SER A O 1
ATOM 1808 N N . GLY A 1 236 ? -18.528 -2.428 35.146 1.00 85.25 236 GLY A N 1
ATOM 1809 C CA . GLY A 1 236 ? -18.557 -1.490 36.268 1.00 85.25 236 GLY A CA 1
ATOM 1810 C C . GLY A 1 236 ? -18.764 -0.034 35.838 1.00 85.25 236 GLY A C 1
ATOM 1811 O O . GLY A 1 236 ? -18.797 0.853 36.691 1.00 85.25 236 GLY A O 1
ATOM 1812 N N . LEU A 1 237 ? -18.930 0.231 34.535 1.00 84.94 237 LEU A N 1
ATOM 1813 C CA . LEU A 1 237 ? -19.242 1.558 34.015 1.00 84.94 237 LEU A CA 1
ATOM 1814 C C . LEU A 1 237 ? -20.732 1.852 34.212 1.00 84.94 237 LEU A C 1
ATOM 1816 O O . LEU A 1 237 ? -21.600 1.092 33.782 1.00 84.94 237 LEU A O 1
ATOM 1820 N N . THR A 1 238 ? -21.027 2.969 34.871 1.00 75.75 238 THR A N 1
ATOM 1821 C CA . THR A 1 238 ? -22.389 3.414 35.194 1.00 75.75 238 THR A CA 1
ATOM 1822 C C . THR A 1 238 ? -22.625 4.829 34.657 1.00 75.75 238 THR A C 1
ATOM 1824 O O . THR A 1 238 ? -21.678 5.580 34.439 1.00 75.75 238 THR A O 1
ATOM 1827 N N . GLY A 1 239 ? -23.886 5.199 34.412 1.00 74.56 239 GLY A N 1
ATOM 1828 C CA . GLY A 1 239 ? -24.256 6.521 33.889 1.00 74.56 239 GLY A CA 1
ATOM 1829 C C . GLY A 1 239 ? -24.417 6.591 32.363 1.00 74.56 239 GLY A C 1
ATOM 1830 O O . GLY A 1 239 ? -24.654 5.582 31.697 1.00 74.56 239 GLY A O 1
ATOM 1831 N N . ASP A 1 240 ? -24.358 7.808 31.813 1.00 74.62 240 ASP A N 1
ATOM 1832 C CA . ASP A 1 240 ? -24.541 8.072 30.380 1.00 74.62 240 ASP A CA 1
ATOM 1833 C C . ASP A 1 240 ? -23.272 7.736 29.583 1.00 74.62 240 ASP A C 1
ATOM 1835 O O . ASP A 1 240 ? -22.339 8.536 29.496 1.00 74.62 240 ASP A O 1
ATOM 1839 N N . LEU A 1 241 ? -23.261 6.548 28.973 1.00 80.25 241 LEU A N 1
ATOM 1840 C CA . LEU A 1 241 ? -22.175 6.048 28.120 1.00 80.25 241 LEU A CA 1
ATOM 1841 C C . LEU A 1 241 ? -22.240 6.581 26.683 1.00 80.25 241 LEU A C 1
ATOM 1843 O O . LEU A 1 241 ? -21.662 5.982 25.771 1.00 80.25 241 LEU A O 1
ATOM 1847 N N . LYS A 1 242 ? -22.940 7.701 26.471 1.00 78.69 242 LYS A N 1
ATOM 1848 C CA . LYS A 1 242 ? -22.942 8.391 25.190 1.00 78.69 242 LYS A CA 1
ATOM 1849 C C . LYS A 1 242 ? -21.695 9.239 25.016 1.00 78.69 242 LYS A C 1
ATOM 1851 O O . LYS A 1 242 ? -21.359 10.057 25.876 1.00 78.69 242 LYS A O 1
ATOM 1856 N N . ALA A 1 243 ? -21.038 9.067 23.878 1.00 80.12 243 ALA A N 1
ATOM 1857 C CA . ALA A 1 243 ? -19.860 9.838 23.511 1.00 80.12 243 ALA A CA 1
ATOM 1858 C C . ALA A 1 243 ? -20.209 10.970 22.536 1.00 80.12 243 ALA A C 1
ATOM 1860 O O . ALA A 1 243 ? -21.058 10.815 21.655 1.00 80.12 243 ALA A O 1
ATOM 1861 N N . THR A 1 244 ? -19.522 12.104 22.673 1.00 75.00 244 THR A N 1
ATOM 1862 C CA . THR A 1 244 ? -19.673 13.254 21.773 1.00 75.00 244 THR A CA 1
ATOM 1863 C C . THR A 1 244 ? -18.665 13.159 20.636 1.00 75.00 244 THR A C 1
ATOM 1865 O O . THR A 1 244 ? -17.470 12.980 20.867 1.00 75.00 244 THR A O 1
ATOM 1868 N N . LYS A 1 245 ? -19.140 13.315 19.402 1.00 78.44 245 LYS A N 1
ATOM 1869 C CA . LYS A 1 245 ? -18.308 13.314 18.199 1.00 78.44 245 LYS A CA 1
ATOM 1870 C C . LYS A 1 245 ? -17.696 14.696 17.967 1.00 78.44 245 LYS A C 1
ATOM 1872 O O . LYS A 1 245 ? -18.436 15.670 17.858 1.00 78.44 245 LYS A O 1
ATOM 1877 N N . THR A 1 246 ? -16.369 14.774 17.845 1.00 74.38 246 THR A N 1
ATOM 1878 C CA . THR A 1 246 ? -15.659 16.043 17.572 1.00 74.38 246 THR A CA 1
ATOM 1879 C C . THR A 1 246 ? -14.810 16.037 16.293 1.00 74.38 246 THR A C 1
ATOM 1881 O O . THR A 1 246 ? -14.336 17.089 15.871 1.00 74.38 246 THR A O 1
ATOM 1884 N N . LYS A 1 247 ? -14.639 14.874 15.644 1.00 77.75 247 LYS A N 1
ATOM 1885 C CA . LYS A 1 247 ? -13.797 14.677 14.445 1.00 77.75 247 LYS A CA 1
ATOM 1886 C C . LYS A 1 247 ? -14.530 13.942 13.315 1.00 77.75 247 LYS A C 1
ATOM 1888 O O . LYS A 1 247 ? -15.708 13.608 13.439 1.00 77.75 247 LYS A O 1
ATOM 1893 N N . SER A 1 248 ? -13.808 13.704 12.215 1.00 83.62 248 SER A N 1
ATOM 1894 C CA . SER A 1 248 ? -14.308 13.186 10.937 1.00 83.62 248 SER A CA 1
ATOM 1895 C C . SER A 1 248 ? -14.854 11.760 10.968 1.00 83.62 248 SER A C 1
ATOM 1897 O O . SER A 1 248 ? -15.731 11.488 10.162 1.00 83.62 248 SER A O 1
ATOM 1899 N N . GLY A 1 249 ? -14.391 10.868 11.855 1.00 93.81 249 GLY A N 1
ATOM 1900 C CA . GLY A 1 249 ? -14.829 9.466 11.847 1.00 93.81 249 GLY A CA 1
ATOM 1901 C C . GLY A 1 249 ? -14.010 8.562 10.916 1.00 93.81 249 GLY A C 1
ATOM 1902 O O . GLY A 1 249 ? -14.564 7.609 10.377 1.00 93.81 249 GLY A O 1
ATOM 1903 N N . ASP A 1 250 ? -12.731 8.844 10.657 1.00 97.56 250 ASP A N 1
ATOM 1904 C CA . ASP A 1 250 ? -11.966 8.143 9.610 1.00 97.56 250 ASP A CA 1
ATOM 1905 C C . ASP A 1 250 ? -11.474 6.740 10.028 1.00 97.56 250 ASP A C 1
ATOM 1907 O O . ASP A 1 250 ? -11.077 6.513 11.174 1.00 97.56 250 ASP A O 1
ATOM 1911 N N . ILE A 1 251 ? -11.408 5.810 9.068 1.00 98.75 251 ILE A N 1
ATOM 1912 C CA . ILE A 1 251 ? -10.704 4.523 9.213 1.00 98.75 251 ILE A CA 1
ATOM 1913 C C . ILE A 1 251 ? -9.462 4.522 8.319 1.00 98.75 251 ILE A C 1
ATOM 1915 O O . ILE A 1 251 ? -9.540 4.713 7.103 1.00 98.75 251 ILE A O 1
ATOM 1919 N N . ILE A 1 252 ? -8.301 4.267 8.921 1.00 98.69 252 ILE A N 1
ATOM 1920 C CA . ILE A 1 252 ? -6.996 4.318 8.264 1.00 98.69 252 ILE A CA 1
ATOM 1921 C C . ILE A 1 252 ? -6.263 2.997 8.478 1.00 98.69 252 ILE A C 1
ATOM 1923 O O . ILE A 1 252 ? -5.898 2.641 9.596 1.00 98.69 252 ILE A O 1
ATOM 1927 N N . LEU A 1 253 ? -6.002 2.284 7.387 1.00 98.81 253 LEU A N 1
ATOM 1928 C CA . LEU A 1 253 ? -5.141 1.106 7.358 1.00 98.81 253 LEU A CA 1
ATOM 1929 C C . LEU A 1 253 ? -3.870 1.479 6.600 1.00 98.81 253 LEU A C 1
ATOM 1931 O O . LEU A 1 253 ? -3.926 1.812 5.416 1.00 98.81 253 LEU A O 1
ATOM 1935 N N . SER A 1 254 ? -2.726 1.456 7.274 1.00 98.44 254 SER A N 1
ATOM 1936 C CA . SER A 1 254 ? -1.466 1.946 6.723 1.00 98.44 254 SER A CA 1
ATOM 1937 C C . SER A 1 254 ? -0.369 0.908 6.911 1.00 98.44 254 SER A C 1
ATOM 1939 O O . SER A 1 254 ? 0.210 0.769 7.989 1.00 98.44 254 SER A O 1
ATOM 1941 N N . ALA A 1 255 ? -0.087 0.168 5.842 1.00 97.94 255 ALA A N 1
ATOM 1942 C CA . ALA A 1 255 ? 1.077 -0.693 5.765 1.00 97.94 255 ALA A CA 1
ATOM 1943 C C . ALA A 1 255 ? 2.240 0.096 5.158 1.00 97.94 255 ALA A C 1
ATOM 1945 O O . ALA A 1 255 ? 2.150 0.532 4.010 1.00 97.94 255 ALA A O 1
ATOM 1946 N N . HIS A 1 256 ? 3.326 0.323 5.897 1.00 95.06 256 HIS A N 1
ATOM 1947 C CA . HIS A 1 256 ? 4.410 1.183 5.413 1.00 95.06 256 HIS A CA 1
ATOM 1948 C C . HIS A 1 256 ? 5.797 0.696 5.815 1.00 95.06 256 HIS A C 1
ATOM 1950 O O . HIS A 1 256 ? 6.116 0.685 6.997 1.00 95.06 256 HIS A O 1
ATOM 1956 N N . ILE A 1 257 ? 6.646 0.381 4.833 1.00 93.75 257 ILE A N 1
ATOM 1957 C CA . ILE A 1 257 ? 8.041 -0.013 5.058 1.00 93.75 257 ILE A CA 1
ATOM 1958 C C . ILE A 1 257 ? 8.966 0.699 4.080 1.00 93.75 257 ILE A C 1
ATOM 1960 O O . ILE A 1 257 ? 8.791 0.632 2.869 1.00 93.75 257 ILE A O 1
ATOM 1964 N N . ASP A 1 258 ? 10.004 1.335 4.606 1.00 86.19 258 ASP A N 1
ATOM 1965 C CA . ASP A 1 258 ? 10.983 2.106 3.836 1.00 86.19 258 ASP A CA 1
ATOM 1966 C C . ASP A 1 258 ? 12.414 1.553 3.929 1.00 86.19 258 ASP A C 1
ATOM 1968 O O . ASP A 1 258 ? 13.359 2.130 3.398 1.00 86.19 258 ASP A O 1
ATOM 1972 N N . SER A 1 259 ? 12.593 0.427 4.618 1.00 77.12 259 SER A N 1
ATOM 1973 C CA . SER A 1 259 ? 13.902 -0.128 4.943 1.00 77.12 259 SER A CA 1
ATOM 1974 C C . SER A 1 259 ? 13.982 -1.584 4.480 1.00 77.12 259 SER A C 1
ATOM 1976 O O . SER A 1 259 ? 13.295 -2.428 5.061 1.00 77.12 259 SER A O 1
ATOM 1978 N N . PRO A 1 260 ? 14.800 -1.914 3.465 1.00 73.56 260 PRO A N 1
ATOM 1979 C CA . PRO A 1 260 ? 14.919 -3.286 2.989 1.00 73.56 260 PRO A CA 1
ATOM 1980 C C . PRO A 1 260 ? 15.557 -4.195 4.038 1.00 73.56 260 PRO A C 1
ATOM 1982 O O . PRO A 1 260 ? 16.592 -3.862 4.622 1.00 73.56 260 PRO A O 1
ATOM 1985 N N . GLN A 1 261 ? 14.972 -5.377 4.238 1.00 70.44 261 GLN A N 1
ATOM 1986 C CA . GLN A 1 261 ? 15.609 -6.431 5.018 1.00 70.44 261 GLN A CA 1
ATOM 1987 C C . GLN A 1 261 ? 16.633 -7.162 4.149 1.00 70.44 261 GLN A C 1
ATOM 1989 O O . GLN A 1 261 ? 16.337 -7.542 3.015 1.00 70.44 261 GLN A O 1
ATOM 1994 N N . LYS A 1 262 ? 17.846 -7.371 4.667 1.00 66.88 262 LYS A N 1
ATOM 1995 C CA . LYS A 1 262 ? 18.865 -8.176 3.983 1.00 66.88 262 LYS A CA 1
ATOM 1996 C C . LYS A 1 262 ? 18.529 -9.656 4.162 1.00 66.88 262 LYS A C 1
ATOM 1998 O O . LYS A 1 262 ? 18.537 -10.143 5.289 1.00 66.88 262 LYS A O 1
ATOM 2003 N N . ALA A 1 263 ? 18.293 -10.383 3.073 1.00 54.31 263 ALA A N 1
ATOM 2004 C CA . ALA A 1 263 ? 18.315 -11.840 3.124 1.00 54.31 263 ALA A CA 1
ATOM 2005 C C . ALA A 1 263 ? 19.779 -12.307 3.247 1.00 54.31 263 ALA A C 1
ATOM 2007 O O . ALA A 1 263 ? 20.598 -11.992 2.386 1.00 54.31 263 ALA A O 1
ATOM 2008 N N . MET A 1 264 ? 20.125 -13.024 4.322 1.00 44.38 264 MET A N 1
ATOM 2009 C CA . MET A 1 264 ? 21.435 -13.670 4.467 1.00 44.38 264 MET A CA 1
ATOM 2010 C C . MET A 1 264 ? 21.324 -15.150 4.085 1.00 44.38 264 MET A C 1
ATOM 2012 O O . MET A 1 264 ? 20.757 -15.942 4.836 1.00 44.38 264 MET A O 1
ATOM 2016 N N . GLY A 1 265 ? 21.868 -15.540 2.930 1.00 43.78 265 GLY A N 1
ATOM 2017 C CA . GLY A 1 265 ? 22.005 -16.948 2.554 1.00 43.78 265 GLY A CA 1
ATOM 2018 C C . GLY A 1 265 ? 23.076 -17.673 3.385 1.00 43.78 265 GLY A C 1
ATOM 2019 O O . GLY A 1 265 ? 24.182 -17.163 3.571 1.00 43.78 265 GLY A O 1
ATOM 2020 N N . LYS A 1 266 ? 22.769 -18.884 3.873 1.00 41.06 266 LYS A N 1
ATOM 2021 C CA . LYS A 1 266 ? 23.761 -19.826 4.428 1.00 41.06 266 LYS A CA 1
ATOM 2022 C C . LYS A 1 266 ? 24.350 -20.665 3.284 1.00 41.06 266 LYS A C 1
ATOM 2024 O O . LYS A 1 266 ? 23.608 -21.414 2.667 1.00 41.06 266 LYS A O 1
ATOM 2029 N N . ASN A 1 267 ? 25.670 -20.583 3.079 1.00 39.91 267 ASN A N 1
ATOM 2030 C CA . ASN A 1 267 ? 26.525 -21.458 2.250 1.00 39.91 267 ASN A CA 1
ATOM 2031 C C . ASN A 1 267 ? 26.103 -21.732 0.785 1.00 39.91 267 ASN A C 1
ATOM 2033 O O . ASN A 1 267 ? 25.156 -22.468 0.538 1.00 39.91 267 ASN A O 1
ATOM 2037 N N . SER A 1 268 ? 26.935 -21.334 -0.194 1.00 36.59 268 SER A N 1
ATOM 2038 C CA . SER A 1 268 ? 27.515 -22.228 -1.234 1.00 36.59 268 SER A CA 1
ATOM 2039 C C . SER A 1 268 ? 28.097 -21.473 -2.454 1.00 36.59 268 SER A C 1
ATOM 2041 O O . SER A 1 268 ? 28.096 -20.249 -2.532 1.00 36.59 268 SER A O 1
ATOM 2043 N N . THR A 1 269 ? 28.700 -22.254 -3.354 1.00 41.97 269 THR A N 1
ATOM 2044 C CA . THR A 1 269 ? 29.670 -21.991 -4.432 1.00 41.97 269 THR A CA 1
ATOM 2045 C C . THR A 1 269 ? 29.320 -20.905 -5.468 1.00 41.97 269 THR A C 1
ATOM 2047 O O . THR A 1 269 ? 28.177 -20.506 -5.648 1.00 41.97 269 THR A O 1
ATOM 2050 N N . VAL A 1 270 ? 30.351 -20.450 -6.195 1.00 39.84 270 VAL A N 1
ATOM 2051 C CA . VAL A 1 270 ? 30.476 -19.211 -7.003 1.00 39.84 270 VAL A CA 1
ATOM 2052 C C . VAL A 1 270 ? 29.292 -18.801 -7.896 1.00 39.84 270 VAL A C 1
ATOM 2054 O O . VAL A 1 270 ? 29.041 -17.605 -8.008 1.00 39.84 270 VAL A O 1
ATOM 2057 N N . GLY A 1 271 ? 28.510 -19.730 -8.450 1.00 37.56 271 GLY A N 1
ATOM 2058 C CA . GLY A 1 271 ? 27.301 -19.402 -9.228 1.00 37.56 271 GLY A CA 1
ATOM 2059 C C . GLY A 1 271 ? 26.083 -18.985 -8.387 1.00 37.56 271 GLY A C 1
ATOM 2060 O O . GLY A 1 271 ? 25.264 -18.199 -8.848 1.00 37.56 271 GLY A O 1
ATOM 2061 N N . LYS A 1 272 ? 25.992 -19.453 -7.136 1.00 41.31 272 LYS A N 1
ATOM 2062 C CA . LYS A 1 272 ? 24.975 -19.062 -6.142 1.00 41.31 272 LYS A CA 1
ATOM 2063 C C . LYS A 1 272 ? 25.379 -17.818 -5.327 1.00 41.31 272 LYS A C 1
ATOM 2065 O O . LYS A 1 272 ? 24.556 -17.231 -4.637 1.00 41.31 272 LYS A O 1
ATOM 2070 N N . ARG A 1 273 ? 26.631 -17.346 -5.448 1.00 46.09 273 ARG A N 1
ATOM 2071 C CA . ARG A 1 273 ? 27.191 -16.249 -4.624 1.00 46.09 273 ARG A CA 1
ATOM 2072 C C . ARG A 1 273 ? 26.671 -14.835 -4.933 1.00 46.09 273 ARG A C 1
ATOM 2074 O O . ARG A 1 273 ? 26.884 -13.960 -4.103 1.00 46.09 273 ARG A O 1
ATOM 2081 N N . ILE A 1 274 ? 26.028 -14.570 -6.075 1.00 46.34 274 ILE A N 1
ATOM 2082 C CA . ILE A 1 274 ? 25.651 -13.191 -6.470 1.00 46.34 274 ILE A CA 1
ATOM 2083 C C . ILE A 1 274 ? 24.203 -12.839 -6.086 1.00 46.34 274 ILE A C 1
ATOM 2085 O O . ILE A 1 274 ? 23.950 -11.733 -5.617 1.00 46.34 274 ILE A O 1
ATOM 2089 N N . GLU A 1 275 ? 23.258 -13.770 -6.233 1.00 39.94 275 GLU A N 1
ATOM 2090 C CA . GLU A 1 275 ? 21.839 -13.527 -5.917 1.00 39.94 275 GLU A CA 1
ATOM 2091 C C . GLU A 1 275 ? 21.509 -13.729 -4.426 1.00 39.94 275 GLU A C 1
ATOM 2093 O O . GLU A 1 275 ? 20.598 -13.090 -3.904 1.00 39.94 275 GLU A O 1
ATOM 2098 N N . GLU A 1 276 ? 22.260 -14.588 -3.727 1.00 42.62 276 GLU A N 1
ATOM 2099 C CA . GLU A 1 276 ? 21.882 -15.135 -2.412 1.00 42.62 276 GLU A CA 1
ATOM 2100 C C . GLU A 1 276 ? 22.494 -14.373 -1.210 1.00 42.62 276 GLU A C 1
ATOM 2102 O O . GLU A 1 276 ? 22.148 -14.651 -0.064 1.00 42.62 276 GLU A O 1
ATOM 2107 N N . TYR A 1 277 ? 23.385 -13.394 -1.443 1.00 46.41 277 TYR A N 1
ATOM 2108 C CA . TYR A 1 277 ? 24.181 -12.770 -0.368 1.00 46.41 277 TYR A CA 1
ATOM 2109 C C . TYR A 1 277 ? 23.758 -11.358 0.074 1.00 46.41 277 TYR A C 1
ATOM 2111 O O . TYR A 1 277 ? 24.072 -10.979 1.202 1.00 46.41 277 TYR A O 1
ATOM 2119 N N . VAL A 1 278 ? 23.087 -10.553 -0.762 1.00 59.06 278 VAL A N 1
ATOM 2120 C CA . VAL A 1 278 ? 22.763 -9.146 -0.415 1.00 59.06 278 VAL A CA 1
ATOM 2121 C C . VAL A 1 278 ? 21.487 -8.639 -1.110 1.00 59.06 278 VAL A C 1
ATOM 2123 O O . VAL A 1 278 ? 21.349 -7.444 -1.363 1.00 59.06 278 VAL A O 1
ATOM 2126 N N . LYS A 1 279 ? 20.544 -9.518 -1.474 1.00 69.69 279 LYS A N 1
ATOM 2127 C CA . LYS A 1 279 ? 19.283 -9.050 -2.062 1.00 69.69 279 LYS A CA 1
ATOM 2128 C C . LYS A 1 279 ? 18.360 -8.540 -0.955 1.00 69.69 279 LYS A C 1
ATOM 2130 O O . LYS A 1 279 ? 17.978 -9.290 -0.057 1.00 69.69 279 LYS A O 1
ATOM 2135 N N . GLY A 1 280 ? 18.040 -7.252 -1.009 1.00 78.12 280 GLY A N 1
ATOM 2136 C CA . GLY A 1 280 ? 17.029 -6.643 -0.158 1.00 78.12 280 GLY A CA 1
ATOM 2137 C C . GLY A 1 280 ? 15.641 -7.176 -0.488 1.00 78.12 280 GLY A C 1
ATOM 2138 O O . GLY A 1 280 ? 15.332 -7.411 -1.654 1.00 78.12 280 GLY A O 1
ATOM 2139 N N . ASN A 1 281 ? 14.805 -7.344 0.527 1.00 86.88 281 ASN A N 1
ATOM 2140 C CA . ASN A 1 281 ? 13.384 -7.609 0.358 1.00 86.88 281 ASN A CA 1
ATOM 2141 C C . ASN A 1 281 ? 12.596 -6.637 1.242 1.00 86.88 281 ASN A C 1
ATOM 2143 O O . ASN A 1 281 ? 12.804 -6.589 2.457 1.00 86.88 281 ASN A O 1
ATOM 2147 N N . THR A 1 282 ? 11.711 -5.858 0.627 1.00 91.38 282 THR A N 1
ATOM 2148 C CA . THR A 1 282 ? 10.818 -4.920 1.311 1.00 91.38 282 THR A CA 1
ATOM 2149 C C . THR A 1 282 ? 9.385 -5.248 0.938 1.00 91.38 282 THR A C 1
ATOM 2151 O O . THR A 1 282 ? 9.041 -5.198 -0.241 1.00 91.38 282 THR A O 1
ATOM 2154 N N . LYS A 1 283 ? 8.535 -5.533 1.929 1.00 94.31 283 LYS A N 1
ATOM 2155 C CA . LYS A 1 283 ? 7.125 -5.855 1.695 1.00 94.31 283 LYS A CA 1
ATOM 2156 C C . LYS A 1 283 ? 6.207 -5.049 2.605 1.00 94.31 283 LYS A C 1
ATOM 2158 O O . LYS A 1 283 ? 6.498 -4.911 3.789 1.00 94.31 283 LYS A O 1
ATOM 2163 N N . ALA A 1 284 ? 5.116 -4.545 2.039 1.00 97.06 284 ALA A N 1
ATOM 2164 C CA . ALA A 1 284 ? 4.000 -3.955 2.768 1.00 97.06 284 ALA A CA 1
ATOM 2165 C C . ALA A 1 284 ? 2.694 -4.570 2.252 1.00 97.06 284 ALA A C 1
ATOM 2167 O O . ALA A 1 284 ? 2.452 -4.558 1.044 1.00 97.06 284 ALA A O 1
ATOM 2168 N N . ASN A 1 285 ? 1.868 -5.110 3.143 1.00 98.50 285 ASN A N 1
ATOM 2169 C CA . ASN A 1 285 ? 0.683 -5.870 2.761 1.00 98.50 285 ASN A CA 1
ATOM 2170 C C . ASN A 1 285 ? -0.543 -5.492 3.594 1.00 98.50 285 ASN A C 1
ATOM 2172 O O . ASN A 1 285 ? -0.450 -5.290 4.805 1.00 98.50 285 ASN A O 1
ATOM 2176 N N . ILE A 1 286 ? -1.698 -5.428 2.935 1.00 98.88 286 ILE A N 1
ATOM 2177 C CA . ILE A 1 286 ? -3.002 -5.339 3.587 1.00 98.88 286 ILE A CA 1
ATOM 2178 C C . ILE A 1 286 ? -3.946 -6.344 2.933 1.00 98.88 286 ILE A C 1
ATOM 2180 O O . ILE A 1 286 ? -4.212 -6.260 1.735 1.00 98.88 286 ILE A O 1
ATOM 2184 N N . GLU A 1 287 ? -4.500 -7.247 3.732 1.00 98.75 287 GLU A N 1
ATOM 2185 C CA . GLU A 1 287 ? -5.561 -8.170 3.334 1.00 98.75 287 GLU A CA 1
ATOM 2186 C C . GLU A 1 287 ? -6.803 -7.929 4.189 1.00 98.75 287 GLU A C 1
ATOM 2188 O O . GLU A 1 287 ? -6.722 -7.858 5.416 1.00 98.75 287 GLU A O 1
ATOM 2193 N N . SER A 1 288 ? -7.961 -7.798 3.549 1.00 98.25 288 SER A N 1
ATOM 2194 C CA . SER A 1 288 ? -9.229 -7.576 4.233 1.00 98.25 288 SER A CA 1
ATOM 2195 C C . SER A 1 288 ? -10.337 -8.445 3.654 1.00 98.25 288 SER A C 1
ATOM 2197 O O . SER A 1 288 ? -10.613 -8.412 2.456 1.00 98.25 288 SER A O 1
ATOM 2199 N N . ASP A 1 289 ? -10.991 -9.181 4.543 1.00 98.12 289 ASP A N 1
ATOM 2200 C CA . ASP A 1 289 ? -12.239 -9.907 4.309 1.00 98.12 289 ASP A CA 1
ATOM 2201 C C . ASP A 1 289 ? -13.404 -9.268 5.100 1.00 98.12 289 ASP A C 1
ATOM 2203 O O . ASP A 1 289 ? -14.498 -9.822 5.170 1.00 98.12 289 ASP A O 1
ATOM 2207 N N . ALA A 1 290 ? -13.141 -8.119 5.729 1.00 98.25 290 ALA A N 1
ATOM 2208 C CA . ALA A 1 290 ? -13.882 -7.557 6.852 1.00 98.25 290 ALA A CA 1
ATOM 2209 C C . ALA A 1 290 ? -14.988 -6.571 6.446 1.00 98.25 290 ALA A C 1
ATOM 2211 O O . ALA A 1 290 ? -15.113 -6.160 5.290 1.00 98.25 290 ALA A O 1
ATOM 2212 N N . VAL A 1 291 ? -15.763 -6.124 7.438 1.00 98.81 291 VAL A N 1
ATOM 2213 C CA . VAL A 1 291 ? -16.660 -4.968 7.307 1.00 98.81 291 VAL A CA 1
ATOM 2214 C C . VAL A 1 291 ? -15.988 -3.728 7.896 1.00 98.81 291 VAL A C 1
ATOM 2216 O O . VAL A 1 291 ? -15.697 -3.677 9.090 1.00 98.81 291 VAL A O 1
ATOM 2219 N N . LEU A 1 292 ? -15.761 -2.724 7.052 1.00 98.81 292 LEU A N 1
ATOM 2220 C CA . LEU A 1 292 ? -15.261 -1.400 7.409 1.00 98.81 292 LEU A CA 1
ATOM 2221 C C . LEU A 1 292 ? -16.362 -0.371 7.141 1.00 98.81 292 LEU A C 1
ATOM 2223 O O . LEU A 1 292 ? -16.730 -0.141 5.988 1.00 98.81 292 LEU A O 1
ATOM 2227 N N . GLU A 1 293 ? -16.870 0.252 8.199 1.00 98.69 293 GLU A N 1
ATOM 2228 C CA . GLU A 1 293 ? -17.882 1.307 8.123 1.00 98.69 293 GLU A CA 1
ATOM 2229 C C . GLU A 1 293 ? -17.347 2.569 8.795 1.00 98.69 293 GLU A C 1
ATOM 2231 O O . GLU A 1 293 ? -17.325 2.679 10.023 1.00 98.69 293 GLU A O 1
ATOM 2236 N N . ALA A 1 294 ? -16.897 3.518 7.979 1.00 98.31 294 ALA A N 1
ATOM 2237 C CA . ALA A 1 294 ? -16.485 4.823 8.455 1.00 98.31 294 ALA A CA 1
ATOM 2238 C C . ALA A 1 294 ? -17.645 5.813 8.352 1.00 98.31 294 ALA A C 1
ATOM 2240 O O . ALA A 1 294 ? -18.236 5.987 7.290 1.00 98.31 294 ALA A O 1
ATOM 2241 N N . ASP A 1 295 ? -17.926 6.516 9.443 1.00 96.69 295 ASP A N 1
ATOM 2242 C CA . ASP A 1 295 ? -18.719 7.743 9.394 1.00 96.69 295 ASP A CA 1
ATOM 2243 C C . ASP A 1 295 ? -17.972 8.862 8.621 1.00 96.69 295 ASP A C 1
ATOM 2245 O O . ASP A 1 295 ? -18.600 9.706 7.980 1.00 96.69 295 ASP A O 1
ATOM 2249 N N . GLY A 1 296 ? -16.635 8.811 8.620 1.00 97.31 296 GLY A N 1
ATOM 2250 C CA . GLY A 1 296 ? -15.742 9.646 7.821 1.00 97.31 296 GLY A CA 1
ATOM 2251 C C . GLY A 1 296 ? -15.253 8.970 6.540 1.00 97.31 296 GLY A C 1
ATOM 2252 O O . GLY A 1 296 ? -15.980 8.265 5.844 1.00 97.31 296 GLY A O 1
ATOM 2253 N N . ASN A 1 297 ? -13.988 9.196 6.207 1.00 98.06 297 ASN A N 1
ATOM 2254 C CA . ASN A 1 297 ? -13.306 8.615 5.056 1.00 98.06 297 ASN A CA 1
ATOM 2255 C C . ASN A 1 297 ? -12.648 7.273 5.397 1.00 98.06 297 ASN A C 1
ATOM 2257 O O . ASN A 1 297 ? -12.230 7.030 6.531 1.00 98.06 297 ASN A O 1
ATOM 2261 N N . ILE A 1 298 ? -12.450 6.438 4.376 1.00 98.75 298 ILE A N 1
ATOM 2262 C CA . ILE A 1 298 ? -11.600 5.250 4.461 1.00 98.75 298 ILE A CA 1
ATOM 2263 C C . ILE A 1 298 ? -10.337 5.441 3.623 1.00 98.75 298 ILE A C 1
ATOM 2265 O O . ILE A 1 298 ? -10.400 5.744 2.429 1.00 98.75 298 ILE A O 1
ATOM 2269 N N . LYS A 1 299 ? -9.177 5.189 4.237 1.00 98.56 299 LYS A N 1
ATOM 2270 C CA . LYS A 1 299 ? -7.873 5.164 3.566 1.00 98.56 299 LYS A CA 1
ATOM 2271 C C . LYS A 1 299 ? -7.147 3.855 3.855 1.00 98.56 299 LYS A C 1
ATOM 2273 O O . LYS A 1 299 ? -6.711 3.621 4.977 1.00 98.56 299 LYS A O 1
ATOM 2278 N N . ILE A 1 300 ? -6.972 3.032 2.828 1.00 98.81 300 ILE A N 1
ATOM 2279 C CA . ILE A 1 300 ? -6.226 1.774 2.873 1.00 98.81 300 ILE A CA 1
ATOM 2280 C C . ILE A 1 300 ? -4.983 1.944 2.005 1.00 98.81 300 ILE A C 1
ATOM 2282 O O . ILE A 1 300 ? -5.094 2.135 0.800 1.00 98.81 300 ILE A O 1
ATOM 2286 N N . SER A 1 301 ? -3.796 1.917 2.603 1.00 98.50 301 SER A N 1
ATOM 2287 C CA . SER A 1 301 ? -2.552 2.250 1.911 1.00 98.50 301 SER A CA 1
ATOM 2288 C C . SER A 1 301 ? -1.438 1.276 2.267 1.00 98.50 301 SER A C 1
ATOM 2290 O O . SER A 1 301 ? -0.964 1.286 3.398 1.00 98.50 301 SER A O 1
ATOM 2292 N N . ALA A 1 302 ? -0.951 0.518 1.285 1.00 98.56 302 ALA A N 1
ATOM 2293 C CA . ALA A 1 302 ? 0.304 -0.220 1.382 1.00 98.56 302 ALA A CA 1
ATOM 2294 C C . ALA A 1 302 ? 1.415 0.531 0.641 1.00 98.56 302 ALA A C 1
ATOM 2296 O O . ALA A 1 302 ? 1.264 0.873 -0.529 1.00 98.56 302 ALA A O 1
ATOM 2297 N N . ARG A 1 303 ? 2.547 0.787 1.299 1.00 97.56 303 ARG A N 1
ATOM 2298 C CA . ARG A 1 303 ? 3.697 1.472 0.704 1.00 97.56 303 ARG A CA 1
ATOM 2299 C C . ARG A 1 303 ? 5.009 0.809 1.096 1.00 97.56 303 ARG A C 1
ATOM 2301 O O . ARG A 1 303 ? 5.363 0.795 2.270 1.00 97.56 303 ARG A O 1
ATOM 2308 N N . ALA A 1 304 ? 5.765 0.354 0.106 1.00 96.38 304 ALA A N 1
ATOM 2309 C CA . ALA A 1 304 ? 7.084 -0.238 0.282 1.00 96.38 304 ALA A CA 1
ATOM 2310 C C . ALA A 1 304 ? 8.142 0.549 -0.507 1.00 96.38 304 ALA A C 1
ATOM 2312 O O . ALA A 1 304 ? 7.941 0.847 -1.687 1.00 96.38 304 ALA A O 1
ATOM 2313 N N . THR A 1 305 ? 9.279 0.888 0.111 1.00 95.06 305 THR A N 1
ATOM 2314 C CA . THR A 1 305 ? 10.396 1.561 -0.572 1.00 95.06 305 THR A CA 1
ATOM 2315 C C . THR A 1 305 ? 11.757 0.942 -0.267 1.00 95.06 305 THR A C 1
ATOM 2317 O O . THR A 1 305 ? 12.019 0.450 0.830 1.00 95.06 305 THR A O 1
ATOM 2320 N N . ASN A 1 306 ? 12.649 0.959 -1.259 1.00 90.94 306 ASN A N 1
ATOM 2321 C CA . ASN A 1 306 ? 14.063 0.625 -1.080 1.00 90.94 306 ASN A CA 1
ATOM 2322 C C . ASN A 1 306 ? 14.802 1.860 -0.543 1.00 90.94 306 ASN A C 1
ATOM 2324 O O . ASN A 1 306 ? 15.442 2.572 -1.307 1.00 90.94 306 ASN A O 1
ATOM 2328 N N . GLY A 1 307 ? 14.670 2.156 0.748 1.00 87.44 307 GLY A N 1
ATOM 2329 C CA . GLY A 1 307 ? 15.301 3.318 1.376 1.00 87.44 307 GLY A CA 1
ATOM 2330 C C . GLY A 1 307 ? 14.313 4.390 1.823 1.00 87.44 307 GLY A C 1
ATOM 2331 O O . GLY A 1 307 ? 13.136 4.399 1.441 1.00 87.44 307 GLY A O 1
ATOM 2332 N N . THR A 1 308 ? 14.818 5.309 2.644 1.00 87.94 308 THR A N 1
ATOM 2333 C CA . THR A 1 308 ? 14.025 6.365 3.278 1.00 87.94 308 THR A CA 1
ATOM 2334 C C . THR A 1 308 ? 13.947 7.598 2.385 1.00 87.94 308 THR A C 1
ATOM 2336 O O . THR A 1 308 ? 14.911 7.956 1.708 1.00 87.94 308 THR A O 1
ATOM 2339 N N . PHE A 1 309 ? 12.788 8.255 2.353 1.00 89.19 309 PHE A N 1
ATOM 2340 C CA . PHE A 1 309 ? 12.631 9.510 1.619 1.00 89.19 309 PHE A CA 1
ATOM 2341 C C . PHE A 1 309 ? 13.472 10.614 2.273 1.00 89.19 309 PHE A C 1
ATOM 2343 O O . PHE A 1 309 ? 13.435 10.779 3.490 1.00 89.19 309 PHE A O 1
ATOM 2350 N N . VAL A 1 310 ? 14.203 11.380 1.463 1.00 88.69 310 VAL A N 1
ATOM 2351 C CA . VAL A 1 310 ? 15.038 12.498 1.930 1.00 88.69 310 VAL A CA 1
ATOM 2352 C C . VAL A 1 310 ? 14.383 13.829 1.582 1.00 88.69 310 VAL A C 1
ATOM 2354 O O . VAL A 1 310 ? 14.079 14.626 2.463 1.00 88.69 310 VAL A O 1
ATOM 2357 N N . LYS A 1 311 ? 14.187 14.086 0.285 1.00 89.19 311 LYS A N 1
ATOM 2358 C CA . LYS A 1 311 ? 13.635 15.344 -0.234 1.00 89.19 311 LYS A CA 1
ATOM 2359 C C . LYS A 1 311 ? 13.123 15.179 -1.661 1.00 89.19 311 LYS A C 1
ATOM 2361 O O . LYS A 1 311 ? 13.353 14.157 -2.307 1.00 89.19 311 LYS A O 1
ATOM 2366 N N . LYS A 1 312 ? 12.469 16.223 -2.166 1.00 89.12 312 LYS A N 1
ATOM 2367 C CA . LYS A 1 312 ? 12.073 16.359 -3.568 1.00 89.12 312 LYS A CA 1
ATOM 2368 C C . LYS A 1 312 ? 12.847 17.519 -4.203 1.00 89.12 312 LYS A C 1
ATOM 2370 O O . LYS A 1 312 ? 12.908 18.594 -3.616 1.00 89.12 312 LYS A O 1
ATOM 2375 N N . GLU A 1 313 ? 13.432 17.300 -5.377 1.00 85.12 313 GLU A N 1
ATOM 2376 C CA . GLU A 1 313 ? 14.079 18.327 -6.206 1.00 85.12 313 GLU A CA 1
ATOM 2377 C C . GLU A 1 313 ? 13.337 18.419 -7.544 1.00 85.12 313 GLU A C 1
ATOM 2379 O O . GLU A 1 313 ? 13.418 17.512 -8.375 1.00 85.12 313 GLU A O 1
ATOM 2384 N N . GLY A 1 314 ? 12.553 19.486 -7.736 1.00 88.38 314 GLY A N 1
ATOM 2385 C CA . GLY A 1 314 ? 11.608 19.567 -8.852 1.00 88.38 314 GLY A CA 1
ATOM 2386 C C . GLY A 1 314 ? 10.594 18.423 -8.780 1.00 88.38 314 GLY A C 1
ATOM 2387 O O . GLY A 1 314 ? 9.877 18.292 -7.792 1.00 88.38 314 GLY A O 1
ATOM 2388 N N . GLU A 1 315 ? 10.559 17.559 -9.795 1.00 80.12 315 GLU A N 1
ATOM 2389 C CA . GLU A 1 315 ? 9.728 16.344 -9.812 1.00 80.12 315 GLU A CA 1
ATOM 2390 C C . GLU A 1 315 ? 10.436 15.102 -9.239 1.00 80.12 315 GLU A C 1
ATOM 2392 O O . GLU A 1 315 ? 9.783 14.098 -8.951 1.00 80.12 315 GLU A O 1
ATOM 2397 N N . LYS A 1 316 ? 11.760 15.153 -9.028 1.00 82.75 316 LYS A N 1
ATOM 2398 C CA . LYS A 1 316 ? 12.563 13.997 -8.613 1.00 82.75 316 LYS A CA 1
ATOM 2399 C C . LYS A 1 316 ? 12.504 13.797 -7.098 1.00 82.75 316 LYS A C 1
ATOM 2401 O O . LYS A 1 316 ? 12.993 14.620 -6.329 1.00 82.75 316 LYS A O 1
ATOM 2406 N N . GLU A 1 317 ? 11.971 12.660 -6.658 1.00 88.44 317 GLU A N 1
ATOM 2407 C CA . GLU A 1 317 ? 12.103 12.208 -5.267 1.00 88.44 317 GLU A CA 1
ATOM 2408 C C . GLU A 1 317 ? 13.492 11.599 -5.030 1.00 88.44 317 GLU A C 1
ATOM 2410 O O . GLU A 1 317 ? 13.924 10.732 -5.798 1.00 88.44 317 GLU A O 1
ATOM 2415 N N . ILE A 1 318 ? 14.169 12.010 -3.960 1.00 85.75 318 ILE A N 1
ATOM 2416 C CA . ILE A 1 318 ? 15.483 11.508 -3.548 1.00 85.75 318 ILE A CA 1
ATOM 2417 C C . ILE A 1 318 ? 15.311 10.618 -2.320 1.00 85.75 318 ILE A C 1
ATOM 2419 O O . ILE A 1 318 ? 14.675 11.015 -1.340 1.00 85.75 318 ILE A O 1
ATOM 2423 N N . TYR A 1 319 ? 15.906 9.429 -2.382 1.00 86.75 319 TYR A N 1
ATOM 2424 C CA . TYR A 1 319 ? 15.883 8.435 -1.316 1.00 86.75 319 TYR A CA 1
ATOM 2425 C C . TYR A 1 319 ? 17.302 8.125 -0.848 1.00 86.75 319 TYR A C 1
ATOM 2427 O O . TYR A 1 319 ? 18.240 8.117 -1.645 1.00 86.75 319 TYR A O 1
ATOM 2435 N N . ASN A 1 320 ? 17.451 7.847 0.444 1.00 85.88 320 ASN A N 1
ATOM 2436 C CA . ASN A 1 320 ? 18.662 7.254 0.986 1.00 85.88 320 ASN A CA 1
ATOM 2437 C C . ASN A 1 320 ? 18.595 5.735 0.784 1.00 85.88 320 ASN A C 1
ATOM 2439 O O . ASN A 1 320 ? 18.083 5.003 1.636 1.00 85.88 320 ASN A O 1
ATOM 2443 N N . THR A 1 321 ? 19.047 5.280 -0.382 1.00 81.62 321 THR A N 1
ATOM 2444 C CA . THR A 1 321 ? 18.911 3.884 -0.808 1.00 81.62 321 THR A CA 1
ATOM 2445 C C . THR A 1 321 ? 20.127 3.046 -0.426 1.00 81.62 321 THR A C 1
ATOM 2447 O O . THR A 1 321 ? 21.224 3.299 -0.926 1.00 81.62 321 THR A O 1
ATOM 2450 N N . PRO A 1 322 ? 19.956 1.985 0.378 1.00 73.25 322 PRO A N 1
ATOM 2451 C CA . PRO A 1 322 ? 21.093 1.202 0.844 1.00 73.25 322 PRO A CA 1
ATOM 2452 C C . PRO A 1 322 ? 21.543 0.093 -0.122 1.00 73.25 322 PRO A C 1
ATOM 2454 O O . PRO A 1 322 ? 22.668 -0.381 0.013 1.00 73.25 322 PRO A O 1
ATOM 2457 N N . LEU A 1 323 ? 20.691 -0.371 -1.051 1.00 80.69 323 LEU A N 1
ATOM 2458 C CA . LEU A 1 323 ? 20.925 -1.606 -1.818 1.00 80.69 323 LEU A CA 1
ATOM 2459 C C . LEU A 1 323 ? 20.672 -1.436 -3.322 1.00 80.69 323 LEU A C 1
ATOM 2461 O O . LEU A 1 323 ? 19.600 -0.984 -3.722 1.00 80.69 323 LEU A O 1
ATOM 2465 N N . SER A 1 324 ? 21.620 -1.889 -4.151 1.00 77.94 324 SER A N 1
ATOM 2466 C CA . SER A 1 324 ? 21.474 -1.993 -5.614 1.00 77.94 324 SER A CA 1
ATOM 2467 C C . SER A 1 324 ? 20.867 -3.328 -6.078 1.00 77.94 324 SER A C 1
ATOM 2469 O O . SER A 1 324 ? 20.560 -3.494 -7.257 1.00 77.94 324 SER A O 1
ATOM 2471 N N . LEU A 1 325 ? 20.692 -4.291 -5.166 1.00 82.19 325 LEU A N 1
ATOM 2472 C CA . LEU A 1 325 ? 19.996 -5.562 -5.384 1.00 82.19 325 LEU A CA 1
ATOM 2473 C C . LEU A 1 325 ? 18.804 -5.604 -4.425 1.00 82.19 325 LEU A C 1
ATOM 2475 O O . LEU A 1 325 ? 19.000 -5.740 -3.218 1.00 82.19 325 LEU A O 1
ATOM 2479 N N . SER A 1 326 ? 17.579 -5.449 -4.925 1.00 87.25 326 SER A N 1
ATOM 2480 C CA . SER A 1 326 ? 16.397 -5.329 -4.064 1.00 87.25 326 SER A CA 1
ATOM 2481 C C . SER A 1 326 ? 15.105 -5.730 -4.773 1.00 87.25 326 SER A C 1
ATOM 2483 O O . SER A 1 326 ? 14.911 -5.395 -5.943 1.00 87.25 326 SER A O 1
ATOM 2485 N N . ASP A 1 327 ? 14.215 -6.402 -4.046 1.00 90.69 327 ASP A N 1
ATOM 2486 C CA . ASP A 1 327 ? 12.810 -6.603 -4.393 1.00 90.69 327 ASP A CA 1
ATOM 2487 C C . ASP A 1 327 ? 11.931 -5.763 -3.457 1.00 90.69 327 ASP A C 1
ATOM 2489 O O . ASP A 1 327 ? 12.058 -5.835 -2.234 1.00 90.69 327 ASP A O 1
ATOM 2493 N N . VAL A 1 328 ? 11.024 -4.978 -4.034 1.00 95.31 328 VAL A N 1
ATOM 2494 C CA . VAL A 1 328 ? 10.068 -4.142 -3.298 1.00 95.31 328 VAL A CA 1
ATOM 2495 C C . VAL A 1 328 ? 8.655 -4.515 -3.721 1.00 95.31 328 VAL A C 1
ATOM 2497 O O . VAL A 1 328 ? 8.352 -4.531 -4.913 1.00 95.31 328 VAL A O 1
ATOM 2500 N N . GLU A 1 329 ? 7.789 -4.807 -2.757 1.00 97.12 329 GLU A N 1
ATOM 2501 C CA . GLU A 1 329 ? 6.421 -5.261 -2.998 1.00 97.12 329 GLU A CA 1
ATOM 2502 C C . GLU A 1 329 ? 5.424 -4.525 -2.099 1.00 97.12 329 GLU A C 1
ATOM 2504 O O . GLU A 1 329 ? 5.610 -4.442 -0.885 1.00 97.12 329 GLU A O 1
ATOM 2509 N N . ALA A 1 330 ? 4.358 -3.998 -2.697 1.00 98.56 330 ALA A N 1
ATOM 2510 C CA . ALA A 1 330 ? 3.231 -3.420 -1.977 1.00 98.56 330 ALA A CA 1
ATOM 2511 C C . ALA A 1 330 ? 1.918 -4.016 -2.490 1.00 98.56 330 ALA A C 1
ATOM 2513 O O . ALA A 1 330 ? 1.653 -3.999 -3.693 1.00 98.56 330 ALA A O 1
ATOM 2514 N N . SER A 1 331 ? 1.080 -4.522 -1.594 1.00 98.75 331 SER A N 1
ATOM 2515 C CA . SER A 1 331 ? -0.191 -5.142 -1.971 1.00 98.75 331 SER A CA 1
ATOM 2516 C C . SER A 1 331 ? -1.326 -4.722 -1.056 1.00 98.75 331 SER A C 1
ATOM 2518 O O . SER A 1 331 ? -1.186 -4.686 0.166 1.00 98.75 331 SER A O 1
ATOM 2520 N N . VAL A 1 332 ? -2.473 -4.432 -1.668 1.00 98.94 332 VAL A N 1
ATOM 2521 C CA . VAL A 1 332 ? -3.748 -4.295 -0.967 1.00 98.94 332 VAL A CA 1
ATOM 2522 C C . VAL A 1 332 ? -4.766 -5.218 -1.615 1.00 98.94 332 VAL A C 1
ATOM 2524 O O . VAL A 1 332 ? -4.997 -5.158 -2.822 1.00 98.94 332 VAL A O 1
ATOM 2527 N N . ARG A 1 333 ? -5.402 -6.068 -0.817 1.00 98.81 333 ARG A N 1
ATOM 2528 C CA . ARG A 1 333 ? -6.402 -7.014 -1.292 1.00 98.81 333 ARG A CA 1
ATOM 2529 C C . ARG A 1 333 ? -7.625 -6.982 -0.388 1.00 98.81 333 ARG A C 1
ATOM 2531 O O . ARG A 1 333 ? -7.552 -7.361 0.774 1.00 98.81 333 ARG A O 1
ATOM 2538 N N . VAL A 1 334 ? -8.751 -6.543 -0.936 1.00 98.69 334 VAL A N 1
ATOM 2539 C CA . VAL A 1 334 ? -10.065 -6.639 -0.293 1.00 98.69 334 VAL A CA 1
ATOM 2540 C C . VAL A 1 334 ? -10.755 -7.847 -0.913 1.00 98.69 334 VAL A C 1
ATOM 2542 O O . VAL A 1 334 ? -11.286 -7.739 -2.013 1.00 98.69 334 VAL A O 1
ATOM 2545 N N . ASN A 1 335 ? -10.667 -9.029 -0.299 1.00 96.69 335 ASN A N 1
ATOM 2546 C CA . ASN A 1 335 ? -11.202 -10.248 -0.918 1.00 96.69 335 ASN A CA 1
ATOM 2547 C C . ASN A 1 335 ? -12.724 -10.330 -0.812 1.00 96.69 335 ASN A C 1
ATOM 2549 O O . ASN A 1 335 ? -13.374 -10.840 -1.726 1.00 96.69 335 ASN A O 1
ATOM 2553 N N . LYS A 1 336 ? -13.253 -9.901 0.338 1.00 96.44 336 LYS A N 1
ATOM 2554 C CA . LYS A 1 336 ? -14.652 -10.037 0.748 1.00 96.44 336 LYS A CA 1
ATOM 2555 C C . LYS A 1 336 ? -15.067 -8.849 1.610 1.00 96.44 336 LYS A C 1
ATOM 2557 O O . LYS A 1 336 ? -14.229 -8.037 1.999 1.00 96.44 336 LYS A O 1
ATOM 2562 N N . GLY A 1 337 ? -16.350 -8.800 1.950 1.00 96.19 337 GLY A N 1
ATOM 2563 C CA . GLY A 1 337 ? -16.873 -7.862 2.933 1.00 96.19 337 GLY A CA 1
ATOM 2564 C C . GLY A 1 337 ? -17.214 -6.508 2.321 1.00 96.19 337 GLY A C 1
ATOM 2565 O O . GLY A 1 337 ? -17.522 -6.406 1.129 1.00 96.19 337 GLY A O 1
ATOM 2566 N N . LYS A 1 338 ? -17.232 -5.467 3.155 1.00 97.81 338 LYS A N 1
ATOM 2567 C CA . LYS A 1 338 ? -17.701 -4.130 2.766 1.00 97.81 338 LYS A CA 1
ATOM 2568 C C . LYS A 1 338 ? -16.722 -3.063 3.220 1.00 97.81 338 LYS A C 1
ATOM 2570 O O . LYS A 1 338 ? -16.258 -3.104 4.351 1.00 97.81 338 LYS A O 1
ATOM 2575 N N . VAL A 1 339 ? -16.465 -2.088 2.358 1.00 98.81 339 VAL A N 1
ATOM 2576 C CA . VAL A 1 339 ? -15.665 -0.899 2.655 1.00 98.81 339 VAL A CA 1
ATOM 2577 C C . VAL A 1 339 ? -16.507 0.325 2.324 1.00 98.81 339 VAL A C 1
ATOM 2579 O O . VAL A 1 339 ? -16.661 0.657 1.151 1.00 98.81 339 VAL A O 1
ATOM 2582 N N . ILE A 1 340 ? -17.082 0.957 3.347 1.00 98.81 340 ILE A N 1
ATOM 2583 C CA . ILE A 1 340 ? -18.044 2.055 3.203 1.00 98.81 340 ILE A CA 1
ATOM 2584 C C . ILE A 1 340 ? -17.545 3.284 3.959 1.00 98.81 340 ILE A C 1
ATOM 2586 O O . ILE A 1 340 ? -17.302 3.215 5.162 1.00 98.81 340 ILE A O 1
ATOM 2590 N N . GLY A 1 341 ? -17.426 4.411 3.264 1.00 98.62 341 GLY A N 1
ATOM 2591 C CA . GLY A 1 341 ? -17.123 5.707 3.870 1.00 98.62 341 GLY A CA 1
ATOM 2592 C C . GLY A 1 341 ? -17.523 6.861 2.957 1.00 98.62 341 GLY A C 1
ATOM 2593 O O . GLY A 1 341 ? -17.920 6.644 1.815 1.00 98.62 341 GLY A O 1
ATOM 2594 N N . LYS A 1 342 ? -17.379 8.101 3.430 1.00 98.38 342 LYS A N 1
ATOM 2595 C CA . LYS A 1 342 ? -17.672 9.311 2.642 1.00 98.38 342 LYS A CA 1
ATOM 2596 C C . LYS A 1 342 ? -16.831 9.369 1.369 1.00 98.38 342 LYS A C 1
ATOM 2598 O O . LYS A 1 342 ? -17.373 9.481 0.274 1.00 98.38 342 LYS A O 1
ATOM 2603 N N . ASN A 1 343 ? -15.515 9.230 1.522 1.00 98.50 343 ASN A N 1
ATOM 2604 C CA . ASN A 1 343 ? -14.564 8.955 0.445 1.00 98.50 343 ASN A CA 1
ATOM 2605 C C . ASN A 1 343 ? -13.847 7.639 0.734 1.00 98.50 343 ASN A C 1
ATOM 2607 O O . ASN A 1 343 ? -13.560 7.335 1.895 1.00 98.50 343 ASN A O 1
ATOM 2611 N N . VAL A 1 344 ? -13.480 6.905 -0.316 1.00 98.88 344 VAL A N 1
ATOM 2612 C CA . VAL A 1 344 ? -12.697 5.672 -0.178 1.00 98.88 344 VAL A CA 1
ATOM 2613 C C . VAL A 1 344 ? -11.455 5.737 -1.057 1.00 98.88 344 VAL A C 1
ATOM 2615 O O . VAL A 1 344 ? -11.543 5.939 -2.263 1.00 98.88 344 VAL A O 1
ATOM 2618 N N . SER A 1 345 ? -10.281 5.548 -0.454 1.00 98.75 345 SER A N 1
ATOM 2619 C CA . SER A 1 345 ? -8.996 5.485 -1.153 1.00 98.75 345 SER A CA 1
ATOM 2620 C C . SER A 1 345 ? -8.278 4.182 -0.816 1.00 98.75 345 SER A C 1
ATOM 2622 O O . SER A 1 345 ? -7.969 3.936 0.348 1.00 98.75 345 SER A O 1
ATOM 2624 N N . ILE A 1 346 ? -7.965 3.376 -1.829 1.0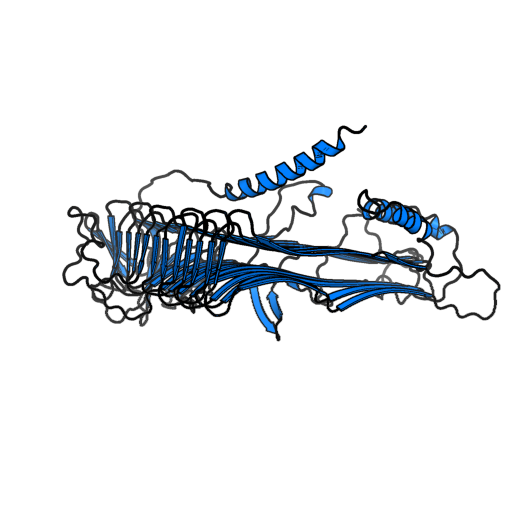0 98.88 346 ILE A N 1
ATOM 2625 C CA . ILE A 1 346 ? -7.270 2.090 -1.705 1.00 98.88 346 ILE A CA 1
ATOM 2626 C C . ILE A 1 346 ? -6.032 2.127 -2.598 1.00 98.88 346 ILE A C 1
ATOM 2628 O O . ILE A 1 346 ? -6.148 2.166 -3.821 1.00 98.88 346 ILE A O 1
ATOM 2632 N N . THR A 1 347 ? -4.845 2.151 -1.992 1.00 98.81 347 THR A N 1
ATOM 2633 C CA . THR A 1 347 ? -3.592 2.421 -2.704 1.00 98.81 347 THR A CA 1
ATOM 2634 C C . THR A 1 347 ? -2.488 1.419 -2.386 1.00 98.81 347 THR A C 1
ATOM 2636 O O . THR A 1 347 ? -2.229 1.140 -1.216 1.00 98.81 347 THR A O 1
ATOM 2639 N N . ALA A 1 348 ? -1.768 0.954 -3.406 1.00 98.88 348 ALA A N 1
ATOM 2640 C CA . ALA A 1 348 ? -0.531 0.189 -3.253 1.00 98.88 348 ALA A CA 1
ATOM 2641 C C . ALA A 1 348 ? 0.628 0.887 -3.980 1.00 98.88 348 ALA A C 1
ATOM 2643 O O . ALA A 1 348 ? 0.555 1.110 -5.184 1.00 98.88 348 ALA A O 1
ATOM 2644 N N . GLU A 1 349 ? 1.709 1.217 -3.273 1.00 98.56 349 GLU A N 1
ATOM 2645 C CA . GLU A 1 349 ? 2.873 1.918 -3.827 1.00 98.56 349 GLU A CA 1
ATOM 2646 C C . GLU A 1 349 ? 4.183 1.176 -3.537 1.00 98.56 349 GLU A C 1
ATOM 2648 O O . GLU A 1 349 ? 4.609 1.070 -2.389 1.00 98.56 349 GLU A O 1
ATOM 2653 N N . ALA A 1 350 ? 4.884 0.731 -4.577 1.00 98.12 350 ALA A N 1
ATOM 2654 C CA . ALA A 1 350 ? 6.207 0.125 -4.466 1.00 98.12 350 ALA A CA 1
ATOM 2655 C C . ALA A 1 350 ? 7.254 0.975 -5.203 1.00 98.12 350 ALA A C 1
ATOM 2657 O O . ALA A 1 350 ? 7.161 1.173 -6.416 1.00 98.12 350 ALA A O 1
ATOM 2658 N N . LYS A 1 351 ? 8.271 1.483 -4.494 1.00 96.81 351 LYS A N 1
ATOM 2659 C CA . LYS A 1 351 ? 9.333 2.327 -5.081 1.00 96.81 351 LYS A CA 1
ATOM 2660 C C . LYS A 1 351 ? 10.717 1.734 -4.837 1.00 96.81 351 LYS A C 1
ATOM 2662 O O . LYS A 1 351 ? 11.223 1.745 -3.716 1.00 96.81 351 LYS A O 1
ATOM 2667 N N . ASN A 1 352 ? 11.357 1.249 -5.894 1.00 94.69 352 ASN A N 1
ATOM 2668 C CA . ASN A 1 352 ? 12.706 0.702 -5.851 1.00 94.69 352 ASN A CA 1
ATOM 2669 C C . ASN A 1 352 ? 13.673 1.614 -6.618 1.00 94.69 352 ASN A C 1
ATOM 2671 O O . ASN A 1 352 ? 13.961 1.409 -7.798 1.00 94.69 352 ASN A O 1
ATOM 2675 N N . PHE A 1 353 ? 14.108 2.683 -5.958 1.00 93.44 353 PHE A N 1
ATOM 2676 C CA . PHE A 1 353 ? 14.968 3.701 -6.551 1.00 93.44 353 PHE A CA 1
ATOM 2677 C C . PHE A 1 353 ? 16.368 3.573 -5.980 1.00 93.44 353 PHE A C 1
ATOM 2679 O O . PHE A 1 353 ? 16.511 3.586 -4.768 1.00 93.44 353 PHE A O 1
ATOM 2686 N N . TYR A 1 354 ? 17.378 3.474 -6.834 1.00 88.62 354 TYR A N 1
ATOM 2687 C CA . TYR A 1 354 ? 18.791 3.455 -6.492 1.00 88.62 354 TYR A CA 1
ATOM 2688 C C . TYR A 1 354 ? 19.505 4.518 -7.323 1.00 88.62 354 TYR A C 1
ATOM 2690 O O . TYR A 1 354 ? 19.675 4.365 -8.532 1.00 88.62 354 TYR A O 1
ATOM 2698 N N . ASP A 1 355 ? 19.899 5.607 -6.666 1.00 83.25 355 ASP A N 1
ATOM 2699 C CA . ASP A 1 355 ? 20.598 6.726 -7.287 1.00 83.25 355 ASP A CA 1
ATOM 2700 C C . ASP A 1 355 ? 22.018 6.823 -6.715 1.00 83.25 355 ASP A C 1
ATOM 2702 O O . ASP A 1 355 ? 22.238 7.456 -5.683 1.00 83.25 355 ASP A O 1
ATOM 2706 N N . ALA A 1 356 ? 22.996 6.196 -7.373 1.00 71.56 356 ALA A N 1
ATOM 2707 C CA . ALA A 1 356 ? 24.400 6.373 -7.016 1.00 71.56 356 ALA A CA 1
ATOM 2708 C C . ALA A 1 356 ? 24.946 7.639 -7.692 1.00 71.56 356 ALA A C 1
ATOM 2710 O O . ALA A 1 356 ? 24.863 7.794 -8.913 1.00 71.56 356 ALA A O 1
ATOM 2711 N N . THR A 1 357 ? 25.517 8.564 -6.916 1.00 53.72 357 THR A N 1
ATOM 2712 C CA . THR A 1 357 ? 26.226 9.714 -7.489 1.00 53.72 357 THR A CA 1
ATOM 2713 C C . THR A 1 357 ? 27.507 9.230 -8.164 1.00 53.72 357 THR A C 1
ATOM 2715 O O . THR A 1 357 ? 28.300 8.507 -7.568 1.00 53.72 357 THR A O 1
ATOM 2718 N N . LEU A 1 358 ? 27.730 9.668 -9.405 1.00 48.12 358 LEU A N 1
ATOM 2719 C CA . LEU A 1 358 ? 28.851 9.284 -10.279 1.00 48.12 358 LEU A CA 1
ATOM 2720 C C . LEU A 1 358 ? 30.270 9.528 -9.705 1.00 48.12 358 LEU A C 1
ATOM 2722 O O . LEU A 1 358 ? 31.245 9.210 -10.378 1.00 48.12 358 LEU A O 1
ATOM 2726 N N . VAL A 1 359 ? 30.422 10.072 -8.487 1.00 38.81 359 VAL A N 1
ATOM 2727 C CA . VAL A 1 359 ? 31.729 10.424 -7.890 1.00 38.81 359 VAL A CA 1
ATOM 2728 C C . VAL A 1 359 ? 31.805 10.188 -6.368 1.00 38.81 359 VAL A C 1
ATOM 2730 O O . VAL A 1 359 ? 32.708 10.701 -5.710 1.00 38.81 359 VAL A O 1
ATOM 2733 N N . THR A 1 360 ? 30.920 9.403 -5.744 1.00 30.75 360 THR A N 1
ATOM 2734 C CA . THR A 1 360 ? 31.137 9.047 -4.328 1.00 30.75 360 THR A CA 1
ATOM 2735 C C . THR A 1 360 ? 31.987 7.789 -4.193 1.00 30.75 360 THR A C 1
ATOM 2737 O O . THR A 1 360 ? 31.676 6.715 -4.704 1.00 30.75 360 THR A O 1
ATOM 2740 N N . LYS A 1 361 ? 33.125 7.965 -3.508 1.00 34.16 361 LYS A N 1
ATOM 2741 C CA . LYS A 1 361 ? 33.985 6.907 -2.977 1.00 34.16 361 LYS A CA 1
ATOM 2742 C C . LYS A 1 361 ? 33.134 5.726 -2.490 1.00 34.16 361 LYS A C 1
ATOM 2744 O O . LYS A 1 361 ? 32.286 5.903 -1.625 1.00 34.16 361 LYS A O 1
ATOM 2749 N N . LEU A 1 362 ? 33.513 4.529 -2.940 1.00 37.12 362 LEU A N 1
ATOM 2750 C CA . LEU A 1 362 ? 33.235 3.250 -2.281 1.00 37.12 362 LEU A CA 1
ATOM 2751 C C . LEU A 1 362 ? 31.861 2.599 -2.556 1.00 37.12 362 LEU A C 1
ATOM 2753 O O . LEU A 1 362 ? 31.019 2.473 -1.679 1.00 37.12 362 LEU A O 1
ATOM 2757 N N . ALA A 1 363 ? 31.743 1.966 -3.722 1.00 33.25 363 ALA A N 1
ATOM 2758 C CA . ALA A 1 363 ? 31.155 0.629 -3.799 1.00 33.25 363 ALA A CA 1
ATOM 2759 C C . ALA A 1 363 ? 32.184 -0.312 -4.438 1.00 33.25 363 ALA A C 1
ATOM 2761 O O . ALA A 1 363 ? 32.006 -0.819 -5.540 1.00 33.25 363 ALA A O 1
ATOM 2762 N N . LYS A 1 364 ? 33.302 -0.543 -3.733 1.00 35.66 364 LYS A N 1
ATOM 2763 C CA . LYS A 1 364 ? 34.203 -1.676 -4.001 1.00 35.66 364 LYS A CA 1
ATOM 2764 C C . LYS A 1 364 ? 33.495 -3.000 -3.652 1.00 35.66 364 LYS A C 1
ATOM 2766 O O . LYS A 1 364 ? 34.025 -3.809 -2.901 1.00 35.66 364 LYS A O 1
ATOM 2771 N N . HIS A 1 365 ? 32.326 -3.271 -4.228 1.00 38.31 365 HIS A N 1
ATOM 2772 C CA . HIS A 1 365 ? 31.979 -4.649 -4.566 1.00 38.31 365 HIS A CA 1
ATOM 2773 C C . HIS A 1 365 ? 32.735 -4.965 -5.853 1.00 38.31 365 HIS A C 1
ATOM 2775 O O . HIS A 1 365 ? 32.165 -5.111 -6.929 1.00 38.31 365 HIS A O 1
ATOM 2781 N N . SER A 1 366 ? 34.064 -4.938 -5.735 1.00 36.25 366 SER A N 1
ATOM 2782 C CA . SER A 1 366 ? 34.992 -5.258 -6.798 1.00 36.25 366 SER A CA 1
ATOM 2783 C C . SER A 1 366 ? 34.551 -6.585 -7.405 1.00 36.25 366 SER A C 1
ATOM 2785 O O . SER A 1 366 ? 34.301 -7.546 -6.677 1.00 36.25 366 SER A O 1
ATOM 2787 N N . PHE A 1 367 ? 34.498 -6.663 -8.731 1.00 35.47 367 PHE A N 1
ATOM 2788 C CA . PHE A 1 367 ? 34.452 -7.915 -9.488 1.00 35.47 367 PHE A CA 1
ATOM 2789 C C . PHE A 1 367 ? 35.752 -8.737 -9.278 1.00 35.47 367 PHE A C 1
ATOM 2791 O O . PHE A 1 367 ? 36.342 -9.251 -10.220 1.00 35.47 367 PHE A O 1
ATOM 2798 N N . SER A 1 368 ? 36.245 -8.870 -8.042 1.00 33.31 368 SER A N 1
ATOM 2799 C CA . SER A 1 368 ? 37.492 -9.557 -7.685 1.00 33.31 368 SER A CA 1
ATOM 2800 C C . SER A 1 368 ? 37.366 -11.086 -7.678 1.00 33.31 368 SER A C 1
ATOM 2802 O O . SER A 1 368 ? 38.252 -11.770 -7.179 1.00 33.31 368 SER A O 1
ATOM 2804 N N . PHE A 1 369 ? 36.280 -11.653 -8.211 1.00 35.88 369 PHE A N 1
ATOM 2805 C CA . PHE A 1 369 ? 35.993 -13.088 -8.117 1.00 35.88 369 PHE A CA 1
ATOM 2806 C C . PHE A 1 369 ? 36.362 -13.907 -9.362 1.00 35.88 369 PHE A C 1
ATOM 2808 O O . PHE A 1 369 ? 36.204 -15.124 -9.330 1.00 35.88 369 PHE A O 1
ATOM 2815 N N . VAL A 1 370 ? 36.848 -13.286 -10.445 1.00 31.14 370 VAL A N 1
ATOM 2816 C CA . VAL A 1 370 ? 37.197 -14.021 -11.682 1.00 31.14 370 VAL A CA 1
ATOM 2817 C C . VAL A 1 370 ? 38.656 -14.486 -11.711 1.00 31.14 370 VAL A C 1
ATOM 2819 O O . VAL A 1 370 ? 38.988 -15.408 -12.446 1.00 31.14 370 VAL A O 1
ATOM 2822 N N . THR A 1 371 ? 39.532 -13.950 -10.866 1.00 32.19 371 THR A N 1
ATOM 2823 C CA . THR A 1 371 ? 40.928 -14.398 -10.809 1.00 32.19 371 THR A CA 1
ATOM 2824 C C . THR A 1 371 ? 41.344 -14.467 -9.350 1.00 32.19 371 THR A C 1
ATOM 2826 O O . THR A 1 371 ? 41.470 -13.427 -8.709 1.00 32.19 371 THR A O 1
ATOM 2829 N N . GLY A 1 372 ? 41.550 -15.664 -8.796 1.00 28.64 372 GLY A N 1
ATOM 2830 C CA . GLY A 1 372 ? 42.163 -15.872 -7.474 1.00 28.64 372 GLY A CA 1
ATOM 2831 C C . GLY A 1 372 ? 43.637 -15.446 -7.441 1.00 28.64 372 GLY A C 1
ATOM 2832 O O . GLY A 1 372 ? 44.502 -16.200 -7.017 1.00 28.64 372 GLY A O 1
ATOM 2833 N N . SER A 1 373 ? 43.938 -14.261 -7.963 1.00 28.77 373 SER A N 1
ATOM 2834 C CA . SER A 1 373 ? 45.264 -13.761 -8.275 1.00 28.77 373 SER A CA 1
ATOM 2835 C C . SER A 1 373 ? 45.233 -12.248 -8.084 1.00 28.77 373 SER A C 1
ATOM 2837 O O . SER A 1 373 ? 44.511 -11.532 -8.776 1.00 28.77 373 SER A O 1
ATOM 2839 N N . ILE A 1 374 ? 46.014 -11.770 -7.123 1.00 32.50 374 ILE A N 1
ATOM 2840 C CA . ILE A 1 374 ? 46.451 -10.378 -6.982 1.00 32.50 374 ILE A CA 1
ATOM 2841 C C . ILE A 1 374 ? 47.178 -9.964 -8.273 1.00 32.50 374 ILE A C 1
ATOM 2843 O O . ILE A 1 374 ? 48.382 -10.146 -8.402 1.00 32.50 374 ILE A O 1
ATOM 2847 N N . SER A 1 375 ? 46.430 -9.478 -9.268 1.00 35.09 375 SER A N 1
ATOM 2848 C CA . SER A 1 375 ? 46.952 -9.037 -10.567 1.00 35.09 375 SER A CA 1
ATOM 2849 C C . SER A 1 375 ? 46.658 -7.540 -10.788 1.00 35.09 375 SER A C 1
ATOM 2851 O O . SER A 1 375 ? 45.561 -7.091 -10.448 1.00 35.09 375 SER A O 1
ATOM 2853 N N . PRO A 1 376 ? 47.592 -6.747 -11.351 1.00 44.12 376 PRO A N 1
ATOM 2854 C CA . PRO A 1 376 ? 47.510 -5.279 -11.457 1.00 44.12 376 PRO A CA 1
ATOM 2855 C C . PRO A 1 376 ? 46.557 -4.742 -12.563 1.00 44.12 376 PRO A C 1
ATOM 2857 O O . PRO A 1 376 ? 46.855 -3.764 -13.252 1.00 44.12 376 PRO A O 1
ATOM 2860 N N . ILE A 1 377 ? 45.394 -5.373 -12.756 1.00 50.72 377 ILE A N 1
ATOM 2861 C CA . ILE A 1 377 ? 44.371 -5.014 -13.763 1.00 50.72 377 ILE A CA 1
ATOM 2862 C C . ILE A 1 377 ? 43.567 -3.776 -13.307 1.00 50.72 377 ILE A C 1
ATOM 2864 O O . ILE A 1 377 ? 43.145 -3.698 -12.154 1.00 50.72 377 ILE A O 1
ATOM 2868 N N . ASN A 1 378 ? 43.305 -2.813 -14.208 1.00 53.09 378 ASN A N 1
ATOM 2869 C CA . ASN A 1 378 ? 42.413 -1.673 -13.927 1.00 53.09 378 ASN A CA 1
ATOM 2870 C C . ASN A 1 378 ? 40.955 -2.098 -14.187 1.00 53.09 378 ASN A C 1
ATOM 2872 O O . ASN A 1 378 ? 40.489 -2.037 -15.323 1.00 53.09 378 ASN A O 1
ATOM 2876 N N . LEU A 1 379 ? 40.267 -2.597 -13.155 1.00 60.72 379 LEU A N 1
ATOM 2877 C CA . LEU A 1 379 ? 38.910 -3.155 -13.236 1.00 60.72 379 LEU A CA 1
ATOM 2878 C C . LEU A 1 379 ? 37.909 -2.297 -12.449 1.00 60.72 379 LEU A C 1
ATOM 2880 O O . LEU A 1 379 ? 38.095 -2.075 -11.252 1.00 60.72 379 LEU A O 1
ATOM 2884 N N . ASN A 1 380 ? 36.818 -1.874 -13.090 1.00 65.12 380 ASN A N 1
ATOM 2885 C CA . ASN A 1 380 ? 35.672 -1.255 -12.418 1.00 65.12 380 ASN A CA 1
ATOM 2886 C C . ASN A 1 380 ? 34.351 -1.830 -12.956 1.00 65.12 380 ASN A C 1
ATOM 2888 O O . ASN A 1 380 ? 34.261 -2.232 -14.114 1.00 65.12 380 ASN A O 1
ATOM 2892 N N . GLY A 1 381 ? 33.309 -1.875 -12.135 1.00 64.88 381 GLY A N 1
ATOM 2893 C CA . GLY A 1 381 ? 32.005 -2.319 -12.594 1.00 64.88 381 GLY A CA 1
ATOM 2894 C C . GLY A 1 381 ? 30.907 -2.224 -11.553 1.00 64.88 381 GLY A C 1
ATOM 2895 O O . GLY A 1 381 ? 31.166 -1.961 -10.382 1.00 64.88 381 GLY A O 1
ATOM 2896 N N . PHE A 1 382 ? 29.671 -2.451 -11.992 1.00 69.50 382 PHE A N 1
ATOM 2897 C CA . PHE A 1 382 ? 28.499 -2.417 -11.125 1.00 69.50 382 PHE A CA 1
ATOM 2898 C C . PHE A 1 382 ? 27.446 -3.463 -11.505 1.00 69.50 382 PHE A C 1
ATOM 2900 O O . PHE A 1 382 ? 27.359 -3.909 -12.652 1.00 69.50 382 PHE A O 1
ATOM 2907 N N . LEU A 1 383 ? 26.623 -3.821 -10.518 1.00 68.88 383 LEU A N 1
ATOM 2908 C CA . LEU A 1 383 ? 25.482 -4.717 -10.661 1.00 68.88 383 LEU A CA 1
ATOM 2909 C C . LEU A 1 383 ? 24.246 -4.101 -9.994 1.00 68.88 383 LEU A C 1
ATOM 2911 O O . LEU A 1 383 ? 24.275 -3.794 -8.798 1.00 68.88 383 LEU A O 1
ATOM 2915 N N . GLY A 1 384 ? 23.170 -3.952 -10.766 1.00 74.50 384 GLY A N 1
ATOM 2916 C CA . GLY A 1 384 ? 21.860 -3.511 -10.296 1.00 74.50 384 GLY A CA 1
ATOM 2917 C C . GLY A 1 384 ? 20.777 -4.533 -10.633 1.00 74.50 384 GLY A C 1
ATOM 2918 O O . GLY A 1 384 ? 20.531 -4.792 -11.805 1.00 74.50 384 GLY A O 1
ATOM 2919 N N . LEU A 1 385 ? 20.116 -5.106 -9.626 1.00 81.31 385 LEU A N 1
ATOM 2920 C CA . LEU A 1 385 ? 18.973 -6.010 -9.801 1.00 81.31 385 LEU A CA 1
ATOM 2921 C C . LEU A 1 385 ? 17.797 -5.458 -8.998 1.00 81.31 385 LEU A C 1
ATOM 2923 O O . LEU A 1 385 ? 17.663 -5.741 -7.807 1.00 81.31 385 LEU A O 1
ATOM 2927 N N . LEU A 1 386 ? 16.970 -4.638 -9.638 1.00 87.75 386 LEU A N 1
ATOM 2928 C CA . LEU A 1 386 ? 15.893 -3.910 -8.980 1.00 87.75 386 LEU A CA 1
ATOM 2929 C C . LEU A 1 386 ? 14.546 -4.386 -9.509 1.00 87.75 386 LEU A C 1
ATOM 2931 O O . LEU A 1 386 ? 14.239 -4.217 -10.689 1.00 87.75 386 LEU A O 1
ATOM 2935 N N . THR A 1 387 ? 13.732 -4.948 -8.621 1.00 93.94 387 THR A N 1
ATOM 2936 C CA . THR A 1 387 ? 12.341 -5.300 -8.920 1.00 93.94 387 THR A CA 1
ATOM 2937 C C . THR A 1 387 ? 11.409 -4.502 -8.024 1.00 93.94 387 THR A C 1
ATOM 2939 O O . THR A 1 387 ? 11.639 -4.391 -6.820 1.00 93.94 387 THR A O 1
ATOM 2942 N N . SER A 1 388 ? 10.348 -3.958 -8.601 1.00 97.38 388 SER A N 1
ATOM 2943 C CA . SER A 1 388 ? 9.242 -3.338 -7.888 1.00 97.38 388 SER A CA 1
ATOM 2944 C C . SER A 1 388 ? 7.935 -3.966 -8.354 1.00 97.38 388 SER A C 1
ATOM 2946 O O . SER A 1 388 ? 7.758 -4.211 -9.548 1.00 97.38 388 SER A O 1
ATOM 2948 N N . LYS A 1 389 ? 7.036 -4.254 -7.411 1.00 98.50 389 LYS A N 1
ATOM 2949 C CA . LYS A 1 389 ? 5.705 -4.802 -7.679 1.00 98.50 389 LYS A CA 1
ATOM 2950 C C . LYS A 1 389 ? 4.661 -4.126 -6.818 1.00 98.50 389 LYS A C 1
ATOM 2952 O O . LYS A 1 389 ? 4.823 -4.036 -5.606 1.00 98.50 389 LYS A O 1
ATOM 2957 N N . SER A 1 390 ? 3.573 -3.698 -7.434 1.00 98.75 390 SER A N 1
ATOM 2958 C CA . SER A 1 390 ? 2.415 -3.165 -6.723 1.00 98.75 390 SER A CA 1
ATOM 2959 C C . SER A 1 390 ? 1.137 -3.814 -7.224 1.00 98.75 390 SER A C 1
ATOM 2961 O O . SER A 1 390 ? 1.012 -4.090 -8.421 1.00 98.75 390 SER A O 1
ATOM 2963 N N . SER A 1 391 ? 0.199 -4.077 -6.316 1.00 98.81 391 SER A N 1
ATOM 2964 C CA . SER A 1 391 ? -1.118 -4.557 -6.718 1.00 98.81 391 SER A CA 1
ATOM 2965 C C . SER A 1 391 ? -2.237 -4.091 -5.800 1.00 98.81 391 SER A C 1
ATOM 2967 O O . SER A 1 391 ? -2.084 -4.074 -4.577 1.00 98.81 391 SER A O 1
ATOM 2969 N N . VAL A 1 392 ? -3.382 -3.771 -6.402 1.00 98.94 392 VAL A N 1
ATOM 2970 C CA . VAL A 1 392 ? -4.654 -3.623 -5.690 1.00 98.94 392 VAL A CA 1
ATOM 2971 C C . VAL A 1 392 ? -5.680 -4.586 -6.269 1.00 98.94 392 VAL A C 1
ATOM 2973 O O . VAL A 1 392 ? -5.878 -4.622 -7.484 1.00 98.94 392 VAL A O 1
ATOM 2976 N N . VAL A 1 393 ? -6.341 -5.364 -5.412 1.00 98.88 393 VAL A N 1
ATOM 2977 C CA . VAL A 1 393 ? -7.401 -6.289 -5.830 1.00 98.88 393 VAL A CA 1
ATOM 2978 C C . VAL A 1 393 ? -8.666 -6.090 -5.005 1.00 98.88 393 VAL A C 1
ATOM 2980 O O . VAL A 1 393 ? -8.619 -6.162 -3.778 1.00 98.88 393 VAL A O 1
ATOM 2983 N N . ILE A 1 394 ? -9.792 -5.901 -5.693 1.00 98.88 394 ILE A N 1
ATOM 2984 C CA . ILE A 1 394 ? -11.143 -5.929 -5.125 1.00 98.88 394 ILE A CA 1
ATOM 2985 C C . ILE A 1 394 ? -11.792 -7.238 -5.571 1.00 98.88 394 ILE A C 1
ATOM 2987 O O . ILE A 1 394 ? -12.121 -7.396 -6.743 1.00 98.88 394 ILE A O 1
ATOM 2991 N N . GLY A 1 395 ? -11.895 -8.202 -4.662 1.00 98.62 395 GLY A N 1
ATOM 2992 C CA . GLY A 1 395 ? -12.369 -9.556 -4.931 1.00 98.62 395 GLY A CA 1
ATOM 2993 C C . GLY A 1 395 ? -13.861 -9.619 -5.248 1.00 98.62 395 GLY A C 1
ATOM 2994 O O . GLY A 1 395 ? -14.616 -8.699 -4.948 1.00 98.62 395 GLY A O 1
ATOM 2995 N N . LYS A 1 396 ? -14.287 -10.733 -5.847 1.00 98.44 396 LYS A N 1
ATOM 2996 C CA . LYS A 1 396 ? -15.668 -10.949 -6.314 1.00 98.44 396 LYS A CA 1
ATOM 2997 C C . LYS A 1 396 ? -16.759 -10.745 -5.251 1.00 98.44 396 LYS A C 1
ATOM 2999 O O . LYS A 1 396 ? -17.862 -10.337 -5.590 1.00 98.44 396 LYS A O 1
ATOM 3004 N N . ASP A 1 397 ? -16.446 -11.020 -3.984 1.00 98.19 397 ASP A N 1
ATOM 3005 C CA . ASP A 1 397 ? -17.390 -10.949 -2.862 1.00 98.19 397 ASP A CA 1
ATOM 3006 C C . ASP A 1 397 ? -17.199 -9.650 -2.048 1.00 98.19 397 ASP A C 1
ATOM 3008 O O . ASP A 1 397 ? -17.699 -9.534 -0.927 1.00 98.19 397 ASP A O 1
ATOM 3012 N N . ALA A 1 398 ? -16.423 -8.693 -2.571 1.00 98.62 398 ALA A N 1
ATOM 3013 C CA . ALA A 1 398 ? -16.155 -7.408 -1.939 1.00 98.62 398 ALA A CA 1
ATOM 3014 C C . ALA A 1 398 ? -17.020 -6.290 -2.535 1.00 98.62 398 ALA A C 1
ATOM 3016 O O . ALA A 1 398 ? -17.215 -6.209 -3.752 1.00 98.62 398 ALA A O 1
ATOM 3017 N N . LYS A 1 399 ? -17.473 -5.383 -1.663 1.00 98.75 399 LYS A N 1
ATOM 3018 C CA . LYS A 1 399 ? -18.147 -4.137 -2.039 1.00 98.75 399 LYS A CA 1
ATOM 3019 C C . LYS A 1 399 ? -17.387 -2.931 -1.497 1.00 98.75 399 LYS A C 1
ATOM 3021 O O . LYS A 1 399 ? -17.194 -2.816 -0.288 1.00 98.75 399 LYS A O 1
ATOM 3026 N N . VAL A 1 400 ? -17.008 -2.015 -2.378 1.00 98.88 400 VAL A N 1
ATOM 3027 C CA . VAL A 1 400 ? -16.424 -0.714 -2.035 1.00 98.88 400 VAL A CA 1
ATOM 3028 C C . VAL A 1 400 ? -17.434 0.377 -2.366 1.00 98.88 400 VAL A C 1
ATOM 3030 O O . VAL A 1 400 ? -17.910 0.437 -3.495 1.00 98.88 400 VAL A O 1
ATOM 3033 N N . GLU A 1 401 ? -17.762 1.239 -1.406 1.00 98.81 401 GLU A N 1
ATOM 3034 C CA . GLU A 1 401 ? -18.758 2.298 -1.581 1.00 98.81 401 GLU A CA 1
ATOM 3035 C C . GLU A 1 401 ? -18.281 3.629 -0.985 1.00 98.81 401 GLU A C 1
ATOM 3037 O O . GLU A 1 401 ? -18.075 3.745 0.224 1.00 98.81 401 GLU A O 1
ATOM 3042 N N . ALA A 1 402 ? -18.122 4.639 -1.845 1.00 98.75 402 ALA A N 1
ATOM 3043 C CA . ALA A 1 402 ? -17.960 6.033 -1.441 1.00 98.75 402 ALA A CA 1
ATOM 3044 C C . ALA A 1 402 ? -19.331 6.725 -1.463 1.00 98.75 402 ALA A C 1
ATOM 3046 O O . ALA A 1 402 ? -19.917 6.901 -2.532 1.00 98.75 402 ALA A O 1
ATOM 3047 N N . THR A 1 403 ? -19.864 7.080 -0.293 1.00 98.44 403 THR A N 1
ATOM 3048 C CA . THR A 1 403 ? -21.264 7.519 -0.139 1.00 98.44 403 THR A CA 1
ATOM 3049 C C . THR A 1 403 ? -21.494 8.996 -0.442 1.00 98.44 403 THR A C 1
ATOM 3051 O O . THR A 1 403 ? -22.614 9.377 -0.780 1.00 98.44 403 THR A O 1
ATOM 3054 N N . GLU A 1 404 ? -20.458 9.830 -0.326 1.00 97.75 404 GLU A N 1
ATOM 3055 C CA . GLU A 1 404 ? -20.556 11.283 -0.528 1.00 97.75 404 GLU A CA 1
ATOM 3056 C C . GLU A 1 404 ? -19.607 11.793 -1.613 1.00 97.75 404 GLU A C 1
ATOM 3058 O O . GLU A 1 404 ? -19.998 12.655 -2.391 1.00 97.75 404 GLU A O 1
ATOM 3063 N N . GLY A 1 405 ? -18.390 11.252 -1.685 1.00 97.75 405 GLY A N 1
ATOM 3064 C CA . GLY A 1 405 ? -17.340 11.711 -2.588 1.00 97.75 405 GLY A CA 1
ATOM 3065 C C . GLY A 1 405 ? -16.848 10.619 -3.530 1.00 97.75 405 GLY A C 1
ATOM 3066 O O . GLY A 1 405 ? -17.639 9.884 -4.125 1.00 97.75 405 GLY A O 1
ATOM 3067 N N . LYS A 1 406 ? -15.522 10.526 -3.678 1.00 98.19 406 LYS A N 1
ATOM 3068 C CA . LYS A 1 406 ? -14.872 9.671 -4.680 1.00 98.19 406 LYS A CA 1
ATOM 3069 C C . LYS A 1 406 ? -14.402 8.321 -4.141 1.00 98.19 406 LYS A C 1
ATOM 3071 O O . LYS A 1 406 ? -13.949 8.208 -2.997 1.00 98.19 406 LYS A O 1
ATOM 3076 N N . ALA A 1 407 ? -14.402 7.329 -5.027 1.00 98.75 407 ALA A N 1
ATOM 3077 C CA . ALA A 1 407 ? -13.704 6.062 -4.857 1.00 98.75 407 ALA A CA 1
ATOM 3078 C C . ALA A 1 407 ? -12.419 6.079 -5.701 1.00 98.75 407 ALA A C 1
ATOM 3080 O O . ALA A 1 407 ? -12.479 6.199 -6.921 1.00 98.75 407 ALA A O 1
ATOM 3081 N N . ASN A 1 408 ? -11.253 5.969 -5.062 1.00 98.75 408 ASN A N 1
ATOM 3082 C CA . ASN A 1 408 ? -9.948 5.941 -5.723 1.00 98.75 408 ASN A CA 1
ATOM 3083 C C . ASN A 1 408 ? -9.234 4.617 -5.436 1.00 98.75 408 ASN A C 1
ATOM 3085 O O . ASN A 1 408 ? -8.860 4.343 -4.296 1.00 98.75 408 ASN A O 1
ATOM 3089 N N . ILE A 1 409 ? -9.026 3.815 -6.474 1.00 98.88 409 ILE A N 1
ATOM 3090 C CA . ILE A 1 409 ? -8.296 2.552 -6.443 1.00 98.88 409 ILE A CA 1
ATOM 3091 C C . ILE A 1 409 ? -7.023 2.723 -7.273 1.00 98.88 409 ILE A C 1
ATOM 3093 O O . ILE A 1 409 ? -7.080 2.824 -8.500 1.00 98.88 409 ILE A O 1
ATOM 3097 N N . HIS A 1 410 ? -5.864 2.749 -6.615 1.00 98.81 410 HIS A N 1
ATOM 3098 C CA . HIS A 1 410 ? -4.604 3.112 -7.258 1.00 98.81 410 HIS A CA 1
ATOM 3099 C C . HIS A 1 410 ? -3.460 2.137 -6.968 1.00 98.81 410 HIS A C 1
ATOM 3101 O O . HIS A 1 410 ? -3.163 1.830 -5.818 1.00 98.81 410 HIS A O 1
ATOM 3107 N N . SER A 1 411 ? -2.743 1.715 -8.005 1.00 98.88 411 SER A N 1
ATOM 3108 C CA . SER A 1 411 ? -1.497 0.958 -7.869 1.00 98.88 411 SER A CA 1
ATOM 3109 C C . SER A 1 411 ? -0.350 1.694 -8.557 1.00 98.88 411 SER A C 1
ATOM 3111 O O . SER A 1 411 ? -0.467 2.066 -9.725 1.00 98.88 411 SER A O 1
ATOM 3113 N N . TYR A 1 412 ? 0.781 1.853 -7.871 1.00 98.81 412 TYR A N 1
ATOM 3114 C CA . TYR A 1 412 ? 2.004 2.453 -8.401 1.00 98.81 412 TYR A CA 1
ATOM 3115 C C . TYR A 1 412 ? 3.219 1.554 -8.170 1.00 98.81 412 TYR A C 1
ATOM 3117 O O . TYR A 1 412 ? 3.561 1.237 -7.029 1.00 98.81 412 TYR A O 1
ATOM 3125 N N . SER A 1 413 ? 3.940 1.228 -9.242 1.00 98.69 413 SER A N 1
ATOM 3126 C CA . SER A 1 413 ? 5.251 0.583 -9.164 1.00 98.69 413 SER A CA 1
ATOM 3127 C C . SER A 1 413 ? 6.299 1.446 -9.853 1.00 98.69 413 SER A C 1
ATOM 3129 O O . SER A 1 413 ? 6.115 1.872 -10.986 1.00 98.69 413 SER A O 1
ATOM 3131 N N . GLY A 1 414 ? 7.405 1.733 -9.176 1.00 97.69 414 GLY A N 1
ATOM 3132 C CA . GLY A 1 414 ? 8.505 2.519 -9.722 1.00 97.69 414 GLY A CA 1
ATOM 3133 C C . GLY A 1 414 ? 9.844 1.813 -9.558 1.00 97.69 414 GLY A C 1
ATOM 3134 O O . GLY A 1 414 ? 10.176 1.381 -8.453 1.00 97.69 414 GLY A O 1
ATOM 3135 N N . VAL A 1 415 ? 10.646 1.769 -10.622 1.00 96.62 415 VAL A N 1
ATOM 3136 C CA . VAL A 1 415 ? 12.076 1.436 -10.563 1.00 96.62 415 VAL A CA 1
ATOM 3137 C C . VAL A 1 415 ? 12.909 2.567 -11.148 1.00 96.62 415 VAL A C 1
ATOM 3139 O O . VAL A 1 415 ? 12.590 3.112 -12.203 1.00 96.62 415 VAL A O 1
ATOM 3142 N N . ARG A 1 416 ? 14.008 2.905 -10.473 1.00 94.38 416 ARG A N 1
ATOM 3143 C CA . ARG A 1 416 ? 15.000 3.868 -10.952 1.00 94.38 416 ARG A CA 1
ATOM 3144 C C . ARG A 1 416 ? 16.388 3.351 -10.624 1.00 94.38 416 ARG A C 1
ATOM 3146 O O . ARG A 1 416 ? 16.662 3.085 -9.462 1.00 94.38 416 ARG A O 1
ATOM 3153 N N . ALA A 1 417 ? 17.238 3.211 -11.628 1.00 91.12 417 ALA A N 1
ATOM 3154 C CA . ALA A 1 417 ? 18.614 2.766 -11.474 1.00 91.12 417 ALA A CA 1
ATOM 3155 C C . ALA A 1 417 ? 19.548 3.790 -12.118 1.00 91.12 417 ALA A C 1
ATOM 3157 O O . ALA A 1 417 ? 19.651 3.827 -13.341 1.00 91.12 417 ALA A O 1
ATOM 3158 N N . THR A 1 418 ? 20.226 4.598 -11.303 1.00 89.06 418 THR A N 1
ATOM 3159 C CA . THR A 1 418 ? 21.291 5.502 -11.755 1.00 89.06 418 THR A CA 1
ATOM 3160 C C . THR A 1 418 ? 22.635 4.951 -11.292 1.00 89.06 418 THR A C 1
ATOM 3162 O O . THR A 1 418 ? 22.898 4.911 -10.087 1.00 89.06 418 THR A O 1
ATOM 3165 N N . MET A 1 419 ? 23.467 4.469 -12.220 1.00 83.50 419 MET A N 1
ATOM 3166 C CA . MET A 1 419 ? 24.711 3.754 -11.901 1.00 83.50 419 MET A CA 1
ATOM 3167 C C . MET A 1 419 ? 25.829 4.094 -12.893 1.00 83.50 419 MET A C 1
ATOM 3169 O O . MET A 1 419 ? 25.599 4.271 -14.088 1.00 83.50 419 MET A O 1
ATOM 3173 N N . GLY A 1 420 ? 27.065 4.172 -12.405 1.00 79.56 420 GLY A N 1
ATOM 3174 C CA . GLY A 1 420 ? 28.217 4.533 -13.224 1.00 79.56 420 GLY A CA 1
ATOM 3175 C C . GLY A 1 420 ? 29.478 3.791 -12.808 1.00 79.56 420 GLY A C 1
ATOM 3176 O O . GLY A 1 420 ? 29.737 3.628 -11.619 1.00 79.56 420 GLY A O 1
ATOM 3177 N N . ALA A 1 421 ? 30.275 3.367 -13.784 1.00 70.62 421 ALA A N 1
ATOM 3178 C CA . ALA A 1 421 ? 31.627 2.866 -13.569 1.00 70.62 421 ALA A CA 1
ATOM 3179 C C . ALA A 1 421 ? 32.603 3.638 -14.454 1.00 70.62 421 ALA A C 1
ATOM 3181 O O . ALA A 1 421 ? 32.390 3.776 -15.659 1.00 70.62 421 ALA A O 1
ATOM 3182 N N . ALA A 1 422 ? 33.698 4.101 -13.855 1.00 72.44 422 ALA A N 1
ATOM 3183 C CA . ALA A 1 422 ? 34.793 4.743 -14.567 1.00 72.44 422 ALA A CA 1
ATOM 3184 C C . ALA A 1 422 ? 36.140 4.186 -14.095 1.00 72.44 422 ALA A C 1
ATOM 3186 O O . ALA A 1 422 ? 36.398 4.129 -12.891 1.00 72.44 422 ALA A O 1
ATOM 3187 N N . THR A 1 423 ? 37.008 3.757 -15.008 1.00 66.38 423 THR A N 1
ATOM 3188 C CA . THR A 1 423 ? 38.383 3.379 -14.638 1.00 66.38 423 THR A CA 1
ATOM 3189 C C . THR A 1 423 ? 39.224 4.632 -14.395 1.00 66.38 423 THR A C 1
ATOM 3191 O O . THR A 1 423 ? 39.029 5.642 -15.070 1.00 66.38 423 THR A O 1
ATOM 3194 N N . SER A 1 424 ? 40.184 4.583 -13.464 1.00 60.44 424 SER A N 1
ATOM 3195 C CA . SER A 1 424 ? 41.078 5.729 -13.231 1.00 60.44 424 SER A CA 1
ATOM 3196 C C . SER A 1 424 ? 41.936 6.010 -14.478 1.00 60.44 424 SER A C 1
ATOM 3198 O O . SER A 1 424 ? 42.525 5.061 -15.005 1.00 60.44 424 SER A O 1
ATOM 3200 N N . PRO A 1 425 ? 42.073 7.279 -14.918 1.00 50.53 425 PRO A N 1
ATOM 3201 C CA . PRO A 1 425 ? 42.952 7.658 -16.026 1.00 50.53 425 PRO A CA 1
ATOM 3202 C C . PRO A 1 425 ? 44.452 7.564 -15.683 1.00 50.53 425 PRO A C 1
ATOM 3204 O O . PRO A 1 425 ? 45.281 7.579 -16.597 1.00 50.53 425 PRO A O 1
ATOM 3207 N N . LEU A 1 426 ? 44.791 7.446 -14.390 1.00 42.88 426 LEU A N 1
ATOM 3208 C CA . LEU A 1 426 ? 46.141 7.301 -13.830 1.00 42.88 426 LEU A CA 1
ATOM 3209 C C . LEU A 1 426 ? 46.229 5.993 -13.024 1.00 42.88 426 LEU A C 1
ATOM 3211 O O . LEU A 1 426 ? 45.426 5.779 -12.110 1.00 42.88 426 LEU A O 1
ATOM 3215 N N . LYS A 1 427 ? 47.207 5.125 -13.313 1.00 45.03 427 LYS A N 1
ATOM 3216 C CA . LYS A 1 427 ? 47.544 4.004 -12.421 1.00 45.03 427 LYS A CA 1
ATOM 3217 C C . LYS A 1 427 ? 48.435 4.508 -11.286 1.00 45.03 427 LYS A C 1
ATOM 3219 O O . LYS A 1 427 ? 49.520 5.017 -11.540 1.00 45.03 427 LYS A O 1
ATOM 3224 N N . ILE A 1 428 ? 48.023 4.305 -10.036 1.00 38.75 428 ILE A N 1
ATOM 3225 C CA . ILE A 1 428 ? 48.856 4.560 -8.844 1.00 38.75 428 ILE A CA 1
ATOM 3226 C C . ILE A 1 428 ? 49.761 3.339 -8.562 1.00 38.75 428 ILE A C 1
ATOM 3228 O O . ILE A 1 428 ? 49.870 2.885 -7.430 1.00 38.75 428 ILE A O 1
ATOM 3232 N N . THR A 1 429 ? 50.368 2.738 -9.591 1.00 39.50 429 THR A N 1
ATOM 3233 C CA . THR A 1 429 ? 51.314 1.610 -9.427 1.00 39.50 429 THR A CA 1
ATOM 3234 C C . THR A 1 429 ? 52.762 1.973 -9.734 1.00 39.50 429 THR A C 1
ATOM 3236 O O . THR A 1 429 ? 53.635 1.135 -9.544 1.00 39.50 429 THR A O 1
ATOM 3239 N N . ASN A 1 430 ? 53.055 3.234 -10.061 1.00 33.69 430 ASN A N 1
ATOM 3240 C CA . ASN A 1 430 ? 54.434 3.731 -10.167 1.00 33.69 430 ASN A CA 1
ATOM 3241 C C . ASN A 1 430 ? 55.146 3.909 -8.812 1.00 33.69 430 ASN A C 1
ATOM 3243 O O . ASN A 1 430 ? 56.130 4.631 -8.743 1.00 33.69 430 ASN A O 1
ATOM 3247 N N . LEU A 1 431 ? 54.666 3.287 -7.730 1.00 35.84 431 LEU A N 1
ATOM 3248 C CA . LEU A 1 431 ? 55.339 3.367 -6.433 1.00 35.84 431 LEU A CA 1
ATOM 3249 C C . LEU A 1 431 ? 56.029 2.071 -5.992 1.00 35.84 431 LEU A C 1
ATOM 3251 O O . LEU A 1 431 ? 56.873 2.176 -5.115 1.00 35.84 431 LEU A O 1
ATOM 3255 N N . TYR A 1 432 ? 55.759 0.892 -6.587 1.00 34.59 432 TYR A N 1
ATOM 3256 C CA . TYR A 1 432 ? 56.372 -0.362 -6.088 1.00 34.59 432 TYR A CA 1
ATOM 3257 C C . TYR A 1 432 ? 56.610 -1.514 -7.091 1.00 34.59 432 TYR A C 1
ATOM 3259 O O . TYR A 1 432 ? 57.004 -2.593 -6.658 1.00 34.59 432 TYR A O 1
ATOM 3267 N N . LEU A 1 433 ? 56.386 -1.363 -8.403 1.00 39.72 433 LEU A N 1
ATOM 3268 C CA . LEU A 1 433 ? 56.579 -2.472 -9.361 1.00 39.72 433 LEU A CA 1
ATOM 3269 C C . LEU A 1 433 ? 57.238 -1.989 -10.663 1.00 39.72 433 LEU A C 1
ATOM 3271 O O . LEU A 1 433 ? 56.563 -1.810 -11.672 1.00 39.72 433 LEU A O 1
ATOM 3275 N N . GLU A 1 434 ? 58.559 -1.801 -10.642 1.00 37.53 434 GLU A N 1
ATOM 3276 C CA . GLU A 1 434 ? 59.362 -1.384 -11.810 1.00 37.53 434 GLU A CA 1
ATOM 3277 C C . GLU A 1 434 ? 59.489 -2.458 -12.911 1.00 37.53 434 GLU A C 1
ATOM 3279 O O . GLU A 1 434 ? 59.870 -2.132 -14.026 1.00 37.53 434 GLU A O 1
ATOM 3284 N N . ASN A 1 435 ? 59.095 -3.715 -12.657 1.00 41.47 435 ASN A N 1
ATOM 3285 C CA . ASN A 1 435 ? 59.352 -4.839 -13.579 1.00 41.47 435 ASN A CA 1
ATOM 3286 C C . ASN A 1 435 ? 58.104 -5.391 -14.300 1.00 41.47 435 ASN A C 1
ATOM 3288 O O . ASN A 1 435 ? 58.155 -6.465 -14.899 1.00 41.47 435 ASN A O 1
ATOM 3292 N N . ALA A 1 436 ? 56.960 -4.703 -14.235 1.00 44.66 436 ALA A N 1
ATOM 3293 C CA . ALA A 1 436 ? 55.742 -5.104 -14.945 1.00 44.66 436 ALA A CA 1
ATOM 3294 C C . ALA A 1 436 ? 55.583 -4.305 -16.250 1.00 44.66 436 ALA A C 1
ATOM 3296 O O . ALA A 1 436 ? 54.723 -3.428 -16.348 1.00 44.66 436 ALA A O 1
ATOM 3297 N N . ASP A 1 437 ? 56.404 -4.622 -17.254 1.00 42.38 437 ASP A N 1
ATOM 3298 C CA . ASP A 1 437 ? 56.338 -4.035 -18.597 1.00 42.38 437 ASP A CA 1
ATOM 3299 C C . ASP A 1 437 ? 54.938 -4.193 -19.229 1.00 42.38 437 ASP A C 1
ATOM 3301 O O . ASP A 1 437 ? 54.563 -5.237 -19.765 1.00 42.38 437 ASP A O 1
ATOM 3305 N N . GLY A 1 438 ? 54.139 -3.128 -19.163 1.00 48.41 438 GLY A N 1
ATOM 3306 C CA . GLY A 1 438 ? 53.213 -2.689 -20.208 1.00 48.41 438 GLY A CA 1
ATOM 3307 C C . GLY A 1 438 ? 52.196 -3.643 -20.837 1.00 48.41 438 GLY A C 1
ATOM 3308 O O . GLY A 1 438 ? 51.939 -3.543 -22.035 1.00 48.41 438 GLY A O 1
ATOM 3309 N N . LYS A 1 439 ? 51.584 -4.557 -20.074 1.00 50.81 439 LYS A N 1
ATOM 3310 C CA . LYS A 1 439 ? 50.666 -5.589 -20.620 1.00 50.81 439 LYS A CA 1
ATOM 3311 C C . LYS A 1 439 ? 49.289 -5.682 -19.952 1.00 50.81 439 LYS A C 1
ATOM 3313 O O . LYS A 1 439 ? 48.659 -6.734 -19.976 1.00 50.81 439 LYS A O 1
ATOM 3318 N N . LEU A 1 440 ? 48.792 -4.619 -19.324 1.00 54.31 440 LEU A N 1
ATOM 3319 C CA . LEU A 1 440 ? 47.613 -4.734 -18.452 1.00 54.31 440 LEU A CA 1
ATOM 3320 C C . LEU A 1 440 ? 46.346 -4.147 -19.098 1.00 54.31 440 LEU A C 1
ATOM 3322 O O . LEU A 1 440 ? 46.364 -2.984 -19.498 1.00 54.31 440 LEU A O 1
ATOM 3326 N N . PRO A 1 441 ? 45.240 -4.906 -19.202 1.00 61.03 441 PRO A N 1
ATOM 3327 C CA . PRO A 1 441 ? 43.996 -4.395 -19.766 1.00 61.03 441 PRO A CA 1
ATOM 3328 C C . PRO A 1 441 ? 43.266 -3.451 -18.797 1.00 61.03 441 PRO A C 1
ATOM 3330 O O . PRO A 1 441 ? 43.374 -3.579 -17.573 1.00 61.03 441 PRO A O 1
ATOM 3333 N N . SER A 1 442 ? 42.495 -2.513 -19.354 1.00 66.94 442 SER A N 1
ATOM 3334 C CA . SER A 1 442 ? 41.523 -1.696 -18.616 1.00 66.94 442 SER A CA 1
ATOM 3335 C C . SER A 1 442 ? 40.112 -2.201 -18.912 1.00 66.94 442 SER A C 1
ATOM 3337 O O . SER A 1 442 ? 39.726 -2.277 -20.077 1.00 66.94 442 SER A O 1
ATOM 3339 N N . ILE A 1 443 ? 39.354 -2.587 -17.886 1.00 68.19 443 ILE A N 1
ATOM 3340 C CA . ILE A 1 443 ? 38.054 -3.251 -18.045 1.00 68.19 443 ILE A CA 1
ATOM 3341 C C . ILE A 1 443 ? 36.987 -2.532 -17.216 1.00 68.19 443 ILE A C 1
ATOM 3343 O O . ILE A 1 443 ? 37.130 -2.346 -16.007 1.00 68.19 443 ILE A O 1
ATOM 3347 N N . GLY A 1 444 ? 35.895 -2.160 -17.879 1.00 69.44 444 GLY A N 1
ATOM 3348 C CA . GLY A 1 444 ? 34.686 -1.595 -17.294 1.00 69.44 444 GLY A CA 1
ATOM 3349 C C . GLY A 1 444 ? 33.474 -2.450 -17.647 1.00 69.44 444 GLY A C 1
ATOM 3350 O O . GLY A 1 444 ? 33.249 -2.719 -18.826 1.00 69.44 444 GLY A O 1
ATOM 3351 N N . ALA A 1 445 ? 32.681 -2.861 -16.659 1.00 69.81 445 ALA A N 1
ATOM 3352 C CA . ALA A 1 445 ? 31.481 -3.664 -16.905 1.00 69.81 445 ALA A CA 1
ATOM 3353 C C . ALA A 1 445 ? 30.285 -3.225 -16.050 1.00 69.81 445 ALA A C 1
ATOM 3355 O O . ALA A 1 445 ? 30.406 -3.054 -14.840 1.00 69.81 445 ALA A O 1
ATOM 3356 N N . GLY A 1 446 ? 29.113 -3.090 -16.662 1.00 67.88 446 GLY A N 1
ATOM 3357 C CA . GLY A 1 446 ? 27.863 -2.781 -15.969 1.00 67.88 446 GLY A CA 1
ATOM 3358 C C . GLY A 1 446 ? 26.744 -3.730 -16.376 1.00 67.88 446 GLY A C 1
ATOM 3359 O O . GLY A 1 446 ? 26.570 -4.008 -17.562 1.00 67.88 446 GLY A O 1
ATOM 3360 N N . TYR A 1 447 ? 25.967 -4.203 -15.403 1.00 73.62 447 TYR A N 1
ATOM 3361 C CA . TYR A 1 447 ? 24.719 -4.926 -15.653 1.00 73.62 447 TYR A CA 1
ATOM 3362 C C . TYR A 1 447 ? 23.592 -4.342 -14.805 1.00 73.62 447 TYR A C 1
ATOM 3364 O O . TYR A 1 447 ? 23.731 -4.227 -13.584 1.00 73.62 447 TYR A O 1
ATOM 3372 N N . ILE A 1 448 ? 22.473 -3.999 -15.444 1.00 77.50 448 ILE A N 1
ATOM 3373 C CA . ILE A 1 448 ? 21.254 -3.534 -14.775 1.00 77.50 448 ILE A CA 1
ATOM 3374 C C . ILE A 1 448 ? 20.067 -4.335 -15.284 1.00 77.50 448 ILE A C 1
ATOM 3376 O O . ILE A 1 448 ? 19.811 -4.353 -16.482 1.00 77.50 448 ILE A O 1
ATOM 3380 N N . SER A 1 449 ? 19.310 -4.917 -14.360 1.00 82.69 449 SER A N 1
ATOM 3381 C CA . SER A 1 449 ? 17.952 -5.403 -14.589 1.00 82.69 449 SER A CA 1
ATOM 3382 C C . SER A 1 449 ? 16.993 -4.569 -13.745 1.00 82.69 449 SER A C 1
ATOM 3384 O O . SER A 1 449 ? 17.028 -4.651 -12.515 1.00 82.69 449 SER A O 1
ATOM 3386 N N . ALA A 1 450 ? 16.122 -3.802 -14.395 1.00 90.25 450 ALA A N 1
ATOM 3387 C CA . ALA A 1 450 ? 15.113 -2.963 -13.759 1.00 90.25 450 ALA A CA 1
ATOM 3388 C C . ALA A 1 450 ? 13.709 -3.440 -14.151 1.00 90.25 450 ALA A C 1
ATOM 3390 O O . ALA A 1 450 ? 13.320 -3.334 -15.313 1.00 90.25 450 ALA A O 1
ATOM 3391 N N . LYS A 1 451 ? 12.926 -3.932 -13.188 1.00 94.44 451 LYS A N 1
ATOM 3392 C CA . LYS A 1 451 ? 11.599 -4.517 -13.433 1.00 94.44 451 LYS A CA 1
ATOM 3393 C C . LYS A 1 451 ? 10.525 -3.842 -12.594 1.00 94.44 451 LYS A C 1
ATOM 3395 O O . LYS A 1 451 ? 10.584 -3.916 -11.373 1.00 94.44 451 LYS A O 1
ATOM 3400 N N . SER A 1 452 ? 9.557 -3.203 -13.235 1.00 98.06 452 SER A N 1
ATOM 3401 C CA . SER A 1 452 ? 8.432 -2.519 -12.594 1.00 98.06 452 SER A CA 1
ATOM 3402 C C . SER A 1 452 ? 7.120 -3.149 -13.054 1.00 98.06 452 SER A C 1
ATOM 3404 O O . SER A 1 452 ? 6.931 -3.370 -14.250 1.00 98.06 452 SER A O 1
ATOM 3406 N N . ASP A 1 453 ? 6.244 -3.486 -12.111 1.00 98.50 453 ASP A N 1
ATOM 3407 C CA . ASP A 1 453 ? 4.990 -4.196 -12.373 1.00 98.50 453 ASP A CA 1
ATOM 3408 C C . ASP A 1 453 ? 3.878 -3.651 -11.465 1.00 98.50 453 ASP A C 1
ATOM 3410 O O . ASP A 1 453 ? 3.944 -3.746 -10.238 1.00 98.50 453 ASP A O 1
ATOM 3414 N N . SER A 1 454 ? 2.864 -3.029 -12.057 1.00 98.81 454 SER A N 1
ATOM 3415 C CA . SER A 1 454 ? 1.730 -2.434 -11.354 1.00 98.81 454 SER A CA 1
ATOM 3416 C C . SER A 1 454 ? 0.426 -2.990 -11.890 1.00 98.81 454 SER A C 1
ATOM 3418 O O . SER A 1 454 ? 0.220 -3.017 -13.101 1.00 98.81 454 SER A O 1
ATOM 3420 N N . ASN A 1 455 ? -0.477 -3.402 -11.000 1.00 98.69 455 ASN A N 1
ATOM 3421 C CA . ASN A 1 455 ? -1.733 -4.026 -11.406 1.00 98.69 455 ASN A CA 1
ATOM 3422 C C . ASN A 1 455 ? -2.903 -3.577 -10.531 1.00 98.69 455 ASN A C 1
ATOM 3424 O O . ASN A 1 455 ? -2.804 -3.558 -9.306 1.00 98.69 455 ASN A O 1
ATOM 3428 N N . VAL A 1 456 ? -4.045 -3.294 -11.150 1.00 98.94 456 VAL A N 1
ATOM 3429 C CA . VAL A 1 456 ? -5.329 -3.174 -10.449 1.00 98.94 456 VAL A CA 1
ATOM 3430 C C . VAL A 1 456 ? -6.297 -4.208 -11.007 1.00 98.94 456 VAL A C 1
ATOM 3432 O O . VAL A 1 456 ? -6.435 -4.341 -12.219 1.00 98.94 456 VAL A O 1
ATOM 3435 N N . THR A 1 457 ? -6.961 -4.970 -10.142 1.00 98.88 457 THR A N 1
ATOM 3436 C CA . THR A 1 457 ? -7.974 -5.954 -10.545 1.00 98.88 457 THR A CA 1
ATOM 3437 C C . THR A 1 457 ? -9.259 -5.750 -9.756 1.00 98.88 457 THR A C 1
ATOM 3439 O O . THR A 1 457 ? -9.247 -5.796 -8.529 1.00 98.88 457 THR A O 1
ATOM 3442 N N . ILE A 1 458 ? -10.368 -5.551 -10.463 1.00 98.88 458 ILE A N 1
ATOM 3443 C CA . ILE A 1 458 ? -11.709 -5.437 -9.894 1.00 98.88 458 ILE A CA 1
ATOM 3444 C C . ILE A 1 458 ? -12.520 -6.653 -10.336 1.00 98.88 458 ILE A C 1
ATOM 3446 O O . ILE A 1 458 ? -12.748 -6.857 -11.526 1.00 98.88 458 ILE A O 1
ATOM 3450 N N . GLU A 1 459 ? -12.931 -7.468 -9.375 1.00 98.81 459 GLU A N 1
ATOM 3451 C CA . GLU A 1 459 ? -13.805 -8.633 -9.545 1.00 98.81 459 GLU A CA 1
ATOM 3452 C C . GLU A 1 459 ? -15.173 -8.414 -8.886 1.00 98.81 459 GLU A C 1
ATOM 3454 O O . GLU A 1 459 ? -16.148 -9.023 -9.317 1.00 98.81 459 GLU A O 1
ATOM 3459 N N . GLY A 1 460 ? -15.238 -7.567 -7.853 1.00 98.62 460 GLY A N 1
ATOM 3460 C CA . GLY A 1 460 ? -16.457 -7.222 -7.118 1.00 98.62 460 GLY A CA 1
ATOM 3461 C C . GLY A 1 460 ? -17.095 -5.903 -7.558 1.00 98.62 460 GLY A C 1
ATOM 3462 O O . GLY A 1 460 ? -17.070 -5.534 -8.735 1.00 98.62 460 GLY A O 1
ATOM 3463 N N . GLU A 1 461 ? -17.670 -5.186 -6.593 1.00 98.81 461 GLU A N 1
ATOM 3464 C CA . GLU A 1 461 ? -18.401 -3.935 -6.818 1.00 98.81 461 GLU A CA 1
ATOM 3465 C C . GLU A 1 461 ? -17.631 -2.726 -6.272 1.00 98.81 461 GLU A C 1
ATOM 3467 O O . GLU A 1 461 ? -17.186 -2.718 -5.123 1.00 98.81 461 GLU A O 1
ATOM 3472 N N . VAL A 1 462 ? -17.510 -1.683 -7.094 1.00 98.88 462 VAL A N 1
ATOM 3473 C CA . VAL A 1 462 ? -17.030 -0.355 -6.706 1.00 98.88 462 VAL A CA 1
ATOM 3474 C C . VAL A 1 462 ? -18.104 0.660 -7.067 1.00 98.88 462 VAL A C 1
ATOM 3476 O O . VAL A 1 462 ? -18.389 0.886 -8.240 1.00 98.88 462 VAL A O 1
ATOM 3479 N N . LYS A 1 463 ? -18.678 1.302 -6.057 1.00 98.69 463 LYS A N 1
ATOM 3480 C CA . LYS A 1 463 ? -19.697 2.331 -6.213 1.00 98.69 463 LYS A CA 1
ATOM 3481 C C . LYS A 1 463 ? -19.191 3.653 -5.654 1.00 98.69 463 LYS A C 1
ATOM 3483 O O . LYS A 1 463 ? -18.620 3.700 -4.565 1.00 98.69 463 LYS A O 1
ATOM 3488 N N . SER A 1 464 ? -19.401 4.729 -6.395 1.00 98.62 464 SER A N 1
ATOM 3489 C CA . SER A 1 464 ? -18.998 6.071 -5.995 1.00 98.62 464 SER A CA 1
ATOM 3490 C C . SER A 1 464 ? -20.138 7.060 -6.173 1.00 98.62 464 SER A C 1
ATOM 3492 O O . SER A 1 464 ? -20.864 7.003 -7.170 1.00 98.62 464 SER A O 1
ATOM 3494 N N . LYS A 1 465 ? -20.290 7.986 -5.223 1.00 98.50 465 LYS A N 1
ATOM 3495 C CA . LYS A 1 465 ? -21.235 9.092 -5.358 1.00 98.50 465 LYS A CA 1
ATOM 3496 C C . LYS A 1 465 ? -20.778 10.056 -6.443 1.00 98.50 465 LYS A C 1
ATOM 3498 O O . LYS A 1 465 ? -21.539 10.361 -7.360 1.00 98.50 465 LYS A O 1
ATOM 3503 N N . GLU A 1 466 ? -19.531 10.500 -6.344 1.00 98.19 466 GLU A N 1
ATOM 3504 C CA . GLU A 1 466 ? -18.841 11.297 -7.353 1.00 98.19 466 GLU A CA 1
ATOM 3505 C C . GLU A 1 466 ? -18.011 10.364 -8.246 1.00 98.19 466 GLU A C 1
ATOM 3507 O O . GLU A 1 466 ? -18.486 9.320 -8.690 1.00 98.19 466 GLU A O 1
ATOM 3512 N N . ARG A 1 467 ? -16.757 10.715 -8.523 1.00 97.94 467 ARG A N 1
ATOM 3513 C CA . ARG A 1 467 ? -15.878 10.007 -9.447 1.00 97.94 467 ARG A CA 1
ATOM 3514 C C . ARG A 1 467 ? -15.449 8.633 -8.940 1.00 97.94 467 ARG A C 1
ATOM 3516 O O . ARG A 1 467 ? -15.164 8.471 -7.750 1.00 97.94 467 ARG A O 1
ATOM 3523 N N . ALA A 1 468 ? -15.335 7.664 -9.844 1.00 98.62 468 ALA A N 1
ATOM 3524 C CA . ALA A 1 468 ? -14.626 6.410 -9.592 1.00 98.62 468 ALA A CA 1
ATOM 3525 C C . ALA A 1 468 ? -13.331 6.366 -10.419 1.00 98.62 468 ALA A C 1
ATOM 3527 O O . ALA A 1 468 ? -13.375 6.310 -11.647 1.00 98.62 468 ALA A O 1
ATOM 3528 N N . ASP A 1 469 ? -12.181 6.389 -9.747 1.00 98.81 469 ASP A N 1
ATOM 3529 C CA . ASP A 1 469 ? -10.854 6.369 -10.365 1.00 98.81 469 ASP A CA 1
ATOM 3530 C C . ASP A 1 469 ? -10.177 5.017 -10.120 1.00 98.81 469 ASP A C 1
ATOM 3532 O O . ASP A 1 469 ? -9.827 4.686 -8.990 1.00 98.81 469 ASP A O 1
ATOM 3536 N N . ILE A 1 470 ? -9.956 4.241 -11.180 1.00 98.88 470 ILE A N 1
ATOM 3537 C CA . ILE A 1 470 ? -9.284 2.939 -11.158 1.00 98.88 470 ILE A CA 1
ATOM 3538 C C . ILE A 1 470 ? -8.000 3.055 -11.975 1.00 98.88 470 ILE A C 1
ATOM 3540 O O . ILE A 1 470 ? -8.030 3.044 -13.204 1.00 98.88 470 ILE A O 1
ATOM 3544 N N . THR A 1 471 ? -6.856 3.200 -11.306 1.00 98.81 471 THR A N 1
ATOM 3545 C CA . THR A 1 471 ? -5.594 3.531 -11.979 1.00 98.81 471 THR A CA 1
ATOM 3546 C C . THR A 1 471 ? -4.457 2.594 -11.603 1.00 98.81 471 THR A C 1
ATOM 3548 O O . THR A 1 471 ? -4.090 2.478 -10.437 1.00 98.81 471 THR A O 1
ATOM 3551 N N . SER A 1 472 ? -3.809 2.009 -12.603 1.00 98.88 472 SER A N 1
ATOM 3552 C CA . SER A 1 472 ? -2.485 1.411 -12.465 1.00 98.88 472 SER A CA 1
ATOM 3553 C C . SER A 1 472 ? -1.452 2.293 -13.152 1.00 98.88 472 SER A C 1
ATOM 3555 O O . SER A 1 472 ? -1.655 2.740 -14.278 1.00 98.88 472 SER A O 1
ATOM 3557 N N . LYS A 1 473 ? -0.323 2.517 -12.484 1.00 98.81 473 LYS A N 1
ATOM 3558 C CA . LYS A 1 473 ? 0.824 3.221 -13.040 1.00 98.81 473 LYS A CA 1
ATOM 3559 C C . LYS A 1 473 ? 2.124 2.475 -12.766 1.00 98.81 473 LYS A C 1
ATOM 3561 O O . LYS A 1 473 ? 2.362 2.036 -11.640 1.00 98.81 473 LYS A O 1
ATOM 3566 N N . SER A 1 474 ? 2.978 2.360 -13.774 1.00 98.62 474 SER A N 1
ATOM 3567 C CA . SER A 1 474 ? 4.309 1.782 -13.648 1.00 98.62 474 SER A CA 1
ATOM 3568 C C . SER A 1 474 ? 5.377 2.685 -14.272 1.00 98.62 474 SER A C 1
ATOM 3570 O O . SER A 1 474 ? 5.265 3.135 -15.410 1.00 98.62 474 SER A O 1
ATOM 3572 N N . GLU A 1 475 ? 6.441 2.973 -13.531 1.00 98.00 475 GLU A N 1
ATOM 3573 C CA . GLU A 1 475 ? 7.570 3.777 -13.996 1.00 98.00 475 GLU A CA 1
ATOM 3574 C C . GLU A 1 475 ? 8.858 2.960 -13.950 1.00 98.00 475 GLU A C 1
ATOM 3576 O O . GLU A 1 475 ? 9.125 2.242 -12.982 1.00 98.00 475 GLU A O 1
ATOM 3581 N N . ASN A 1 476 ? 9.681 3.077 -14.986 1.00 96.81 476 ASN A N 1
ATOM 3582 C CA . ASN A 1 476 ? 10.961 2.394 -15.043 1.00 96.81 476 ASN A CA 1
ATOM 3583 C C . ASN A 1 476 ? 12.011 3.279 -15.726 1.00 96.81 476 ASN A C 1
ATOM 3585 O O . ASN A 1 476 ? 11.883 3.664 -16.887 1.00 96.81 476 ASN A O 1
ATOM 3589 N N . THR A 1 477 ? 13.039 3.648 -14.963 1.00 95.50 477 THR A N 1
ATOM 3590 C CA . THR A 1 477 ? 14.125 4.527 -15.403 1.00 95.50 477 THR A CA 1
ATOM 3591 C C . THR A 1 477 ? 15.475 3.849 -15.208 1.00 95.50 477 THR A C 1
ATOM 3593 O O . THR A 1 477 ? 15.818 3.455 -14.095 1.00 95.50 477 THR A O 1
ATOM 3596 N N . ILE A 1 478 ? 16.270 3.767 -16.269 1.00 93.94 478 ILE A N 1
ATOM 3597 C CA . ILE A 1 478 ? 17.666 3.332 -16.235 1.00 93.94 478 ILE A CA 1
ATOM 3598 C C . ILE A 1 478 ? 18.528 4.491 -16.735 1.00 93.94 478 ILE A C 1
ATOM 3600 O O . ILE A 1 478 ? 18.302 5.001 -17.831 1.00 93.94 478 ILE A O 1
ATOM 3604 N N . ASP A 1 479 ? 19.515 4.892 -15.943 1.00 92.81 479 ASP A N 1
ATOM 3605 C CA . ASP A 1 479 ? 20.547 5.856 -16.316 1.00 92.81 479 ASP A CA 1
ATOM 3606 C C . ASP A 1 479 ? 21.915 5.268 -15.960 1.00 92.81 479 ASP A C 1
ATOM 3608 O O . ASP A 1 479 ? 22.311 5.182 -14.797 1.00 92.81 479 ASP A O 1
ATOM 3612 N N . ALA A 1 480 ? 22.602 4.747 -16.968 1.00 88.44 480 ALA A N 1
ATOM 3613 C CA . ALA A 1 480 ? 23.755 3.892 -16.779 1.00 88.44 480 ALA A CA 1
ATOM 3614 C C . ALA A 1 480 ? 24.931 4.348 -17.631 1.00 88.44 480 ALA A C 1
ATOM 3616 O O . ALA A 1 480 ? 24.775 4.662 -18.814 1.00 88.44 480 ALA A O 1
ATOM 3617 N N . SER A 1 481 ? 26.130 4.342 -17.050 1.00 89.25 481 SER A N 1
ATOM 3618 C CA . SER A 1 481 ? 27.339 4.678 -17.799 1.00 89.25 481 SER A CA 1
ATOM 3619 C C . SER A 1 481 ? 28.543 3.811 -17.454 1.00 89.25 481 SER A C 1
ATOM 3621 O O . SER A 1 481 ? 28.832 3.544 -16.293 1.00 89.25 481 SER A O 1
ATOM 3623 N N . VAL A 1 482 ? 29.278 3.386 -18.477 1.00 81.88 482 VAL A N 1
ATOM 3624 C CA . VAL A 1 482 ? 30.564 2.699 -18.333 1.00 81.88 482 VAL A CA 1
ATOM 3625 C C . VAL A 1 482 ? 31.592 3.456 -19.156 1.00 81.88 482 VAL A C 1
ATOM 3627 O O . VAL A 1 482 ? 31.455 3.575 -20.371 1.00 81.88 482 VAL A O 1
ATOM 3630 N N . SER A 1 483 ? 32.625 3.976 -18.501 1.00 85.00 483 SER A N 1
ATOM 3631 C CA . SER A 1 483 ? 33.697 4.728 -19.149 1.00 85.00 483 SER A CA 1
ATOM 3632 C C . SER A 1 483 ? 35.052 4.127 -18.808 1.00 85.00 483 SER A C 1
ATOM 3634 O O . SER A 1 483 ? 35.470 4.095 -17.654 1.00 85.00 483 SER A O 1
ATOM 3636 N N . VAL A 1 484 ? 35.768 3.664 -19.821 1.00 76.56 484 VAL A N 1
ATOM 3637 C CA . VAL A 1 484 ? 37.111 3.104 -19.671 1.00 76.56 484 VAL A CA 1
ATOM 3638 C C . VAL A 1 484 ? 38.097 4.027 -20.364 1.00 76.56 484 VAL A C 1
ATOM 3640 O O . VAL A 1 484 ? 37.879 4.406 -21.509 1.00 76.56 484 VAL A O 1
ATOM 3643 N N . GLY A 1 485 ? 39.166 4.409 -19.669 1.00 69.56 485 GLY A N 1
ATOM 3644 C CA . GLY A 1 485 ? 40.151 5.376 -20.154 1.00 69.56 485 GLY A CA 1
ATOM 3645 C C . GLY A 1 485 ? 41.479 5.302 -19.404 1.00 69.56 485 GLY A C 1
ATOM 3646 O O . GLY A 1 485 ? 41.463 5.115 -18.189 1.00 69.56 485 GLY A O 1
ATOM 3647 N N . THR A 1 486 ? 42.611 5.491 -20.097 1.00 62.16 486 THR A N 1
ATOM 3648 C CA . THR A 1 486 ? 43.935 5.749 -19.483 1.00 62.16 486 THR A CA 1
ATOM 3649 C C . THR A 1 486 ? 44.753 6.767 -20.283 1.00 62.16 486 THR A C 1
ATOM 3651 O O . THR A 1 486 ? 44.915 6.595 -21.489 1.00 62.16 486 THR A O 1
ATOM 3654 N N . MET A 1 487 ? 45.275 7.807 -19.611 1.00 49.06 487 MET A N 1
ATOM 3655 C CA . MET A 1 487 ? 46.005 8.935 -20.228 1.00 49.06 487 MET A CA 1
ATOM 3656 C C . MET A 1 487 ? 47.537 8.791 -20.185 1.00 49.06 487 MET A C 1
ATOM 3658 O O . MET A 1 487 ? 48.225 9.462 -20.948 1.00 49.06 487 MET A O 1
ATOM 3662 N N . ARG A 1 488 ? 48.086 7.947 -19.297 1.00 48.50 488 ARG A N 1
ATOM 3663 C CA . ARG A 1 488 ? 49.534 7.707 -19.159 1.00 48.50 488 ARG A CA 1
ATOM 3664 C C . ARG A 1 488 ? 49.867 6.211 -19.246 1.00 48.50 488 ARG A C 1
ATOM 3666 O O . ARG A 1 488 ? 49.705 5.478 -18.280 1.00 48.50 488 ARG A O 1
ATOM 3673 N N . ASP A 1 489 ? 50.310 5.849 -20.444 1.00 52.47 489 ASP A N 1
ATOM 3674 C CA . ASP A 1 489 ? 51.209 4.768 -20.867 1.00 52.47 489 ASP A CA 1
ATOM 3675 C C . ASP A 1 489 ? 50.899 3.259 -20.661 1.00 52.47 489 ASP A C 1
ATOM 3677 O O . ASP A 1 489 ? 50.263 2.806 -19.710 1.00 52.47 489 ASP A O 1
ATOM 3681 N N . SER A 1 490 ? 51.438 2.470 -21.600 1.00 50.97 490 SER A N 1
ATOM 3682 C CA . SER A 1 490 ? 51.598 1.009 -21.691 1.00 50.97 490 SER A CA 1
ATOM 3683 C C . SER A 1 490 ? 50.365 0.082 -21.777 1.00 50.97 490 SER A C 1
ATOM 3685 O O . SER A 1 490 ? 50.499 -1.060 -22.214 1.00 50.97 490 SER A O 1
ATOM 3687 N N . ASN A 1 491 ? 49.149 0.520 -21.432 1.00 56.12 491 ASN A N 1
ATOM 3688 C CA . ASN A 1 491 ? 47.947 -0.320 -21.578 1.00 56.12 491 ASN A CA 1
ATOM 3689 C C . ASN A 1 491 ? 47.650 -0.649 -23.049 1.00 56.12 491 ASN A C 1
ATOM 3691 O O . ASN A 1 491 ? 47.305 0.233 -23.830 1.00 56.12 491 ASN A O 1
ATOM 3695 N N . LYS A 1 492 ? 47.698 -1.935 -23.415 1.00 60.91 492 LYS A N 1
ATOM 3696 C CA . LYS A 1 492 ? 47.445 -2.371 -24.795 1.00 60.91 492 LYS A CA 1
ATOM 3697 C C . LYS A 1 492 ? 45.968 -2.542 -25.148 1.00 60.91 492 LYS A C 1
ATOM 3699 O O . LYS A 1 492 ? 45.641 -2.395 -26.319 1.00 60.91 492 LYS A O 1
ATOM 3704 N N . VAL A 1 493 ? 45.084 -2.825 -24.185 1.00 66.44 493 VAL A N 1
ATOM 3705 C CA . VAL A 1 493 ? 43.667 -3.135 -24.462 1.00 66.44 493 VAL A CA 1
ATOM 3706 C C . VAL A 1 493 ? 42.715 -2.458 -23.471 1.00 66.44 493 VAL A C 1
ATOM 3708 O O . VAL A 1 493 ? 42.963 -2.472 -22.264 1.00 66.44 493 VAL A O 1
ATOM 3711 N N . ALA A 1 494 ? 41.606 -1.909 -23.971 1.00 72.06 494 ALA A N 1
ATOM 3712 C CA . ALA A 1 494 ? 40.487 -1.400 -23.177 1.00 72.06 494 ALA A CA 1
ATOM 3713 C C . ALA A 1 494 ? 39.167 -2.072 -23.578 1.00 72.06 494 ALA A C 1
ATOM 3715 O O . ALA A 1 494 ? 38.862 -2.179 -24.763 1.00 72.06 494 ALA A O 1
ATOM 3716 N N . LEU A 1 495 ? 38.371 -2.481 -22.589 1.00 70.75 495 LEU A N 1
ATOM 3717 C CA . LEU A 1 495 ? 37.060 -3.096 -22.785 1.00 70.75 495 LEU A CA 1
ATOM 3718 C C . LEU A 1 495 ? 36.013 -2.410 -21.908 1.00 70.75 495 LEU A C 1
ATOM 3720 O O . LEU A 1 495 ? 36.120 -2.455 -20.685 1.00 70.75 495 LEU A O 1
ATOM 3724 N N . SER A 1 496 ? 34.979 -1.840 -22.518 1.00 77.56 496 SER A N 1
ATOM 3725 C CA . SER A 1 496 ? 33.809 -1.302 -21.823 1.00 77.56 496 SER A CA 1
ATOM 3726 C C . SER A 1 496 ? 32.533 -2.008 -22.278 1.00 77.56 496 SER A C 1
ATOM 3728 O O . SER A 1 496 ? 32.214 -2.038 -23.462 1.00 77.56 496 SER A O 1
ATOM 3730 N N . VAL A 1 497 ? 31.793 -2.597 -21.337 1.00 75.31 497 VAL A N 1
ATOM 3731 C CA . VAL A 1 497 ? 30.544 -3.318 -21.626 1.00 75.31 497 VAL A CA 1
ATOM 3732 C C . VAL A 1 497 ? 29.439 -2.845 -20.696 1.00 75.31 497 VAL A C 1
ATOM 3734 O O . VAL A 1 497 ? 29.619 -2.803 -19.481 1.00 75.31 497 VAL A O 1
ATOM 3737 N N . LEU A 1 498 ? 28.274 -2.535 -21.254 1.00 74.88 498 LEU A N 1
ATOM 3738 C CA . LEU A 1 498 ? 27.067 -2.234 -20.496 1.00 74.88 498 LEU A CA 1
ATOM 3739 C C . LEU A 1 498 ? 25.900 -3.055 -21.029 1.00 74.88 498 LEU A C 1
ATOM 3741 O O . LEU A 1 498 ? 25.621 -3.047 -22.225 1.00 74.88 498 LEU A O 1
ATOM 3745 N N . VAL A 1 499 ? 25.209 -3.729 -20.116 1.00 78.12 499 VAL A N 1
ATOM 3746 C CA . VAL A 1 499 ? 23.984 -4.471 -20.396 1.00 78.12 499 VAL A CA 1
ATOM 3747 C C . VAL A 1 499 ? 22.855 -3.877 -19.570 1.00 78.12 499 VAL A C 1
ATOM 3749 O O . VAL A 1 499 ? 22.967 -3.744 -18.349 1.00 78.12 499 VAL A O 1
ATOM 3752 N N . THR A 1 500 ? 21.766 -3.524 -20.240 1.00 81.38 500 THR A N 1
ATOM 3753 C CA . THR A 1 500 ? 20.554 -2.991 -19.619 1.00 81.38 500 THR A CA 1
ATOM 3754 C C . THR A 1 500 ? 19.357 -3.841 -20.021 1.00 81.38 500 THR A C 1
ATOM 3756 O O . THR A 1 500 ? 19.073 -4.022 -21.202 1.00 81.38 500 THR A O 1
ATOM 3759 N N . GLU A 1 501 ? 18.663 -4.373 -19.023 1.00 82.31 501 GLU A N 1
ATOM 3760 C CA . GLU A 1 501 ? 17.410 -5.101 -19.163 1.00 82.31 501 GLU A CA 1
ATOM 3761 C C . GLU A 1 501 ? 16.309 -4.337 -18.430 1.00 82.31 501 GLU A C 1
ATOM 3763 O O . GLU A 1 501 ? 16.404 -4.085 -17.226 1.00 82.31 501 GLU A O 1
ATOM 3768 N N . GLY A 1 502 ? 15.259 -3.963 -19.152 1.00 86.81 502 GLY A N 1
ATOM 3769 C CA . GLY A 1 502 ? 14.100 -3.287 -18.589 1.00 86.81 502 GLY A CA 1
ATOM 3770 C C . GLY A 1 502 ? 12.805 -4.036 -18.855 1.00 86.81 502 GLY A C 1
ATOM 3771 O O . GLY A 1 502 ? 12.544 -4.494 -19.968 1.00 86.81 502 GLY A O 1
ATOM 3772 N N . GLU A 1 503 ? 11.977 -4.138 -17.825 1.00 93.25 503 GLU A N 1
ATOM 3773 C CA . GLU A 1 503 ? 10.606 -4.630 -17.920 1.00 93.25 503 GLU A CA 1
ATOM 3774 C C . GLU A 1 503 ? 9.701 -3.634 -17.194 1.00 93.25 503 GLU A C 1
ATOM 3776 O O . GLU A 1 503 ? 9.918 -3.354 -16.015 1.00 93.25 503 GLU A O 1
ATOM 3781 N N . ASN A 1 504 ? 8.713 -3.070 -17.885 1.00 97.81 504 ASN A N 1
ATOM 3782 C CA . ASN A 1 504 ? 7.765 -2.140 -17.281 1.00 97.81 504 ASN A CA 1
ATOM 3783 C C . ASN A 1 504 ? 6.333 -2.497 -17.666 1.00 97.81 504 ASN A C 1
ATOM 3785 O O . ASN A 1 504 ? 5.959 -2.443 -18.836 1.00 97.81 504 ASN A O 1
ATOM 3789 N N . LYS A 1 505 ? 5.525 -2.877 -16.683 1.00 98.38 505 LYS A N 1
ATOM 3790 C CA . LYS A 1 505 ? 4.164 -3.352 -16.911 1.00 98.38 505 LYS A CA 1
ATOM 3791 C C . LYS A 1 505 ? 3.192 -2.602 -16.026 1.00 98.38 505 LYS A C 1
ATOM 3793 O O . LYS A 1 505 ? 3.349 -2.579 -14.810 1.00 98.38 505 LYS A O 1
ATOM 3798 N N . SER A 1 506 ? 2.166 -2.041 -16.648 1.00 98.75 506 SER A N 1
ATOM 3799 C CA . SER A 1 506 ? 0.983 -1.551 -15.958 1.00 98.75 506 SER A CA 1
ATOM 3800 C C . SER A 1 506 ? -0.237 -2.269 -16.517 1.00 98.75 506 SER A C 1
ATOM 3802 O O . SER A 1 506 ? -0.350 -2.444 -17.734 1.00 98.75 506 SER A O 1
ATOM 3804 N N . SER A 1 507 ? -1.155 -2.678 -15.643 1.00 98.75 507 SER A N 1
ATOM 3805 C CA . SER A 1 507 ? -2.434 -3.213 -16.090 1.00 98.75 507 SER A CA 1
ATOM 3806 C C . SER A 1 507 ? -3.611 -2.870 -15.184 1.00 98.75 507 SER A C 1
ATOM 3808 O O . SER A 1 507 ? -3.481 -2.762 -13.962 1.00 98.75 507 SER A O 1
ATOM 3810 N N . VAL A 1 508 ? -4.785 -2.720 -15.794 1.00 98.94 508 VAL A N 1
ATOM 3811 C CA . VAL A 1 508 ? -6.071 -2.691 -15.094 1.00 98.94 508 VAL A CA 1
ATOM 3812 C C . VAL A 1 508 ? -6.981 -3.761 -15.679 1.00 98.94 508 VAL A C 1
ATOM 3814 O O . VAL A 1 508 ? -7.147 -3.843 -16.893 1.00 98.94 508 VAL A O 1
ATOM 3817 N N . LYS A 1 509 ? -7.593 -4.570 -14.816 1.00 98.81 509 LYS A N 1
ATOM 3818 C CA . LYS A 1 509 ? -8.564 -5.593 -15.200 1.00 98.81 509 LYS A CA 1
ATOM 3819 C C . LYS A 1 509 ? -9.881 -5.380 -14.467 1.00 98.81 509 LYS A C 1
ATOM 3821 O O . LYS A 1 509 ? -9.911 -5.412 -13.241 1.00 98.81 509 LYS A O 1
ATOM 3826 N N . ILE A 1 510 ? -10.964 -5.243 -15.219 1.00 98.81 510 ILE A N 1
ATOM 3827 C CA . ILE A 1 510 ? -12.342 -5.261 -14.727 1.00 98.81 510 ILE A CA 1
ATOM 3828 C C . ILE A 1 510 ? -12.937 -6.599 -15.159 1.00 98.81 510 ILE A C 1
ATOM 3830 O O . ILE A 1 510 ? -13.218 -6.810 -16.337 1.00 98.81 510 ILE A O 1
ATOM 3834 N N . ALA A 1 511 ? -13.021 -7.551 -14.235 1.00 98.50 511 ALA A N 1
ATOM 3835 C CA . ALA A 1 511 ? -13.363 -8.932 -14.541 1.00 98.50 511 ALA A CA 1
ATOM 3836 C C . ALA A 1 511 ? -14.858 -9.123 -14.836 1.00 98.50 511 ALA A C 1
ATOM 3838 O O . ALA A 1 511 ? -15.698 -8.285 -14.511 1.00 98.50 511 ALA A O 1
ATOM 3839 N N . LYS A 1 512 ? -15.194 -10.280 -15.413 1.00 98.00 512 LYS A N 1
ATOM 3840 C CA . LYS A 1 512 ? -16.579 -10.697 -15.631 1.00 98.00 512 LYS A CA 1
ATOM 3841 C C . LYS A 1 512 ? -17.380 -10.664 -14.331 1.00 98.00 512 LYS A C 1
ATOM 3843 O O . LYS A 1 512 ? -16.963 -11.243 -13.332 1.00 98.00 512 LYS A O 1
ATOM 3848 N N . GLY A 1 513 ? -18.545 -10.024 -14.377 1.00 96.81 513 GLY A N 1
ATOM 3849 C CA . GLY A 1 513 ? -19.433 -9.861 -13.223 1.00 96.81 513 GLY A CA 1
ATOM 3850 C C . GLY A 1 513 ? -19.093 -8.680 -12.309 1.00 96.81 513 GLY A C 1
ATOM 3851 O O . GLY A 1 513 ? -19.948 -8.298 -11.514 1.00 96.81 513 GLY A O 1
ATOM 3852 N N . ALA A 1 514 ? -17.916 -8.062 -12.460 1.00 98.62 514 ALA A N 1
ATOM 3853 C CA . ALA A 1 514 ? -17.551 -6.863 -11.717 1.00 98.62 514 ALA A CA 1
ATOM 3854 C C . ALA A 1 514 ? -18.405 -5.660 -12.141 1.00 98.62 514 ALA A C 1
ATOM 3856 O O . ALA A 1 514 ? -18.851 -5.575 -13.293 1.00 98.62 514 ALA A O 1
ATOM 3857 N N . LYS A 1 515 ? -18.589 -4.706 -11.225 1.00 98.62 515 LYS A N 1
ATOM 3858 C CA . LYS A 1 515 ? -19.314 -3.452 -11.474 1.00 98.62 515 LYS A CA 1
ATOM 3859 C C . LYS A 1 515 ? -18.526 -2.264 -10.942 1.00 98.62 515 LYS A C 1
ATOM 3861 O O . LYS A 1 515 ? -18.114 -2.278 -9.785 1.00 98.62 515 LYS A O 1
ATOM 3866 N N . VAL A 1 516 ? -18.335 -1.240 -11.769 1.00 98.81 516 VAL A N 1
ATOM 3867 C CA . VAL A 1 516 ? -17.772 0.052 -11.352 1.00 98.81 516 VAL A CA 1
ATOM 3868 C C . VAL A 1 516 ? -18.721 1.158 -11.781 1.00 98.81 516 VAL A C 1
ATOM 3870 O O . VAL A 1 516 ? -18.974 1.325 -12.975 1.00 98.81 516 VAL A O 1
ATOM 3873 N N . GLU A 1 517 ? -19.248 1.903 -10.815 1.00 98.44 517 GLU A N 1
ATOM 3874 C CA . GLU A 1 517 ? -20.319 2.869 -11.057 1.00 98.44 517 GLU A CA 1
ATOM 3875 C C . GLU A 1 517 ? -20.046 4.211 -10.368 1.00 98.44 517 GLU A C 1
ATOM 3877 O O . GLU A 1 517 ? -19.617 4.260 -9.212 1.00 98.44 517 GLU A O 1
ATOM 3882 N N . SER A 1 518 ? -20.337 5.300 -11.080 1.00 98.00 518 SER A N 1
ATOM 3883 C CA . SER A 1 518 ? -20.425 6.660 -10.544 1.00 98.00 518 SER A CA 1
ATOM 3884 C C . SER A 1 518 ? -21.865 7.163 -10.654 1.00 98.00 518 SER A C 1
ATOM 3886 O O . SER A 1 518 ? -22.454 7.122 -11.736 1.00 98.00 518 SER A O 1
ATOM 3888 N N . GLU A 1 519 ? -22.436 7.658 -9.553 1.00 97.19 519 GLU A N 1
ATOM 3889 C CA . GLU A 1 519 ? -23.818 8.157 -9.538 1.00 97.19 519 GLU A CA 1
ATOM 3890 C C . GLU A 1 519 ? -23.972 9.546 -10.166 1.00 97.19 519 GLU A C 1
ATOM 3892 O O . GLU A 1 519 ? -25.038 9.855 -10.707 1.00 97.19 519 GLU A O 1
ATOM 3897 N N . THR A 1 520 ? -22.948 10.401 -10.064 1.00 96.56 520 THR A N 1
ATOM 3898 C CA . THR A 1 520 ? -23.056 11.827 -10.427 1.00 96.56 520 THR A CA 1
ATOM 3899 C C . THR A 1 520 ? -21.941 12.356 -11.328 1.00 96.56 520 THR A C 1
ATOM 3901 O O . THR A 1 520 ? -22.096 13.448 -11.879 1.00 96.56 520 THR A O 1
ATOM 3904 N N . ASP A 1 521 ? -20.850 11.611 -11.527 1.00 97.12 521 ASP A N 1
ATOM 3905 C CA . ASP A 1 521 ? -19.650 12.106 -12.209 1.00 97.12 521 ASP A CA 1
ATOM 3906 C C . ASP A 1 521 ? -19.028 11.045 -13.143 1.00 97.12 521 ASP A C 1
ATOM 3908 O O . ASP A 1 521 ? -19.747 10.265 -13.786 1.00 97.12 521 ASP A O 1
ATOM 3912 N N . ASP A 1 522 ? -17.701 11.068 -13.277 1.00 98.12 522 ASP A N 1
ATOM 3913 C CA . ASP A 1 522 ? -16.950 10.262 -14.232 1.00 98.12 522 ASP A CA 1
ATOM 3914 C C . ASP A 1 522 ? -16.550 8.894 -13.666 1.00 98.12 522 ASP A C 1
ATOM 3916 O O . ASP A 1 522 ? -16.349 8.713 -12.460 1.00 98.12 522 ASP A O 1
ATOM 3920 N N . VAL A 1 523 ? -16.322 7.943 -14.569 1.00 98.75 523 VAL A N 1
ATOM 3921 C CA . VAL A 1 523 ? -15.550 6.728 -14.278 1.00 98.75 523 VAL A CA 1
ATOM 3922 C C . VAL A 1 523 ? -14.286 6.753 -15.125 1.00 98.75 523 VAL A C 1
ATOM 3924 O O . VAL A 1 523 ? -14.360 6.820 -16.352 1.00 98.75 523 VAL A O 1
ATOM 3927 N N . ASN A 1 524 ? -13.126 6.672 -14.475 1.00 98.62 524 ASN A N 1
ATOM 3928 C CA . ASN A 1 524 ? -11.822 6.638 -15.126 1.00 98.62 524 ASN A CA 1
ATOM 3929 C C . ASN A 1 524 ? -11.138 5.303 -14.849 1.00 98.62 524 ASN A C 1
ATOM 3931 O O . ASN A 1 524 ? -10.836 4.974 -13.706 1.00 98.62 524 ASN A O 1
ATOM 3935 N N . VAL A 1 525 ? -10.845 4.553 -15.904 1.00 98.88 525 VAL A N 1
ATOM 3936 C CA . VAL A 1 525 ? -10.089 3.303 -15.854 1.00 98.88 525 VAL A CA 1
ATOM 3937 C C . VAL A 1 525 ? -8.813 3.503 -16.654 1.00 98.88 525 VAL A C 1
ATOM 3939 O O . VAL A 1 525 ? -8.865 3.613 -17.876 1.00 98.88 525 VAL A O 1
ATOM 3942 N N . ARG A 1 526 ? -7.663 3.574 -15.978 1.00 98.81 526 ARG A N 1
ATOM 3943 C CA . ARG A 1 526 ? -6.396 3.939 -16.619 1.00 98.81 526 ARG A CA 1
ATOM 3944 C C . ARG A 1 526 ? -5.246 3.014 -16.257 1.00 98.81 526 ARG A C 1
ATOM 3946 O O . ARG A 1 526 ? -4.932 2.817 -15.088 1.00 98.81 526 ARG A O 1
ATOM 3953 N N . SER A 1 527 ? -4.555 2.518 -17.272 1.00 98.81 527 SER A N 1
ATOM 3954 C CA . SER A 1 527 ? -3.218 1.944 -17.145 1.00 98.81 527 SER A CA 1
ATOM 3955 C C . SER A 1 527 ? -2.198 2.908 -17.752 1.00 98.81 527 SER A C 1
ATOM 3957 O O . SER A 1 527 ? -2.434 3.470 -18.819 1.00 98.81 527 SER A O 1
ATOM 3959 N N . GLU A 1 528 ? -1.060 3.103 -17.089 1.00 98.69 528 GLU A N 1
ATOM 3960 C CA . GLU A 1 528 ? 0.027 3.941 -17.593 1.00 98.69 528 GLU A CA 1
ATOM 3961 C C . GLU A 1 528 ? 1.399 3.314 -17.319 1.00 98.69 528 GLU A C 1
ATOM 3963 O O . GLU A 1 528 ? 1.752 3.066 -16.171 1.00 98.69 528 GLU A O 1
ATOM 3968 N N . ALA A 1 529 ? 2.200 3.109 -18.362 1.00 98.38 529 ALA A N 1
ATOM 3969 C CA . ALA A 1 529 ? 3.596 2.696 -18.269 1.00 98.38 529 ALA A CA 1
ATOM 3970 C C . ALA A 1 529 ? 4.505 3.821 -18.790 1.00 98.38 529 ALA A C 1
ATOM 3972 O O . ALA A 1 529 ? 4.365 4.251 -19.932 1.00 98.38 529 ALA A O 1
ATOM 3973 N N . ILE A 1 530 ? 5.438 4.310 -17.967 1.00 97.50 530 ILE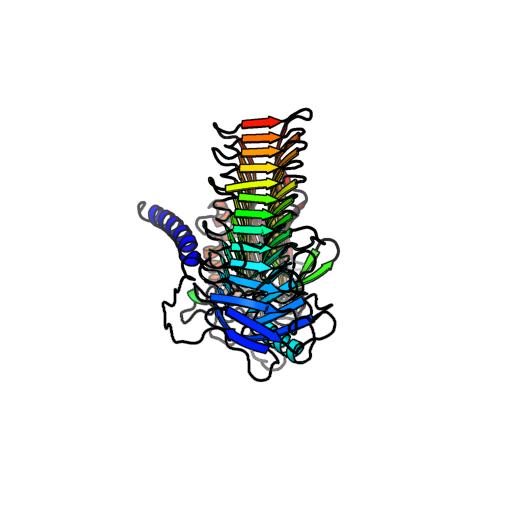 A N 1
ATOM 3974 C CA . ILE A 1 530 ? 6.408 5.352 -18.342 1.00 97.50 530 ILE A CA 1
ATOM 3975 C C . ILE A 1 530 ? 7.829 4.806 -18.279 1.00 97.50 530 ILE A C 1
ATOM 3977 O O . ILE A 1 530 ? 8.278 4.310 -17.244 1.00 97.50 530 ILE A O 1
ATOM 3981 N N . ASN A 1 531 ? 8.562 4.975 -19.374 1.00 93.88 531 ASN A N 1
ATOM 3982 C CA . ASN A 1 531 ? 9.875 4.381 -19.575 1.00 93.88 531 ASN A CA 1
ATOM 3983 C C . ASN A 1 531 ? 10.928 5.438 -19.901 1.00 93.88 531 ASN A C 1
ATOM 3985 O O . ASN A 1 531 ? 10.675 6.390 -20.647 1.00 93.88 531 ASN A O 1
ATOM 3989 N N . SER A 1 532 ? 12.138 5.246 -19.380 1.00 94.88 532 SER A N 1
ATOM 3990 C CA . SER A 1 532 ? 13.303 6.047 -19.753 1.00 94.88 532 SER A CA 1
ATOM 3991 C C . SER A 1 532 ? 14.581 5.221 -19.642 1.00 94.88 532 SER A C 1
ATOM 3993 O O . SER A 1 532 ? 14.958 4.826 -18.544 1.00 94.88 532 SER A O 1
ATOM 3995 N N . VAL A 1 533 ? 15.297 5.020 -20.746 1.00 93.50 533 VAL A N 1
ATOM 3996 C CA . VAL A 1 533 ? 16.620 4.384 -20.759 1.00 93.50 533 VAL A CA 1
ATOM 3997 C C . VAL A 1 533 ? 17.666 5.345 -21.315 1.00 93.50 533 VAL A C 1
ATOM 3999 O O . VAL A 1 533 ? 17.526 5.891 -22.408 1.00 93.50 533 VAL A O 1
ATOM 4002 N N . ARG A 1 534 ? 18.725 5.568 -20.538 1.00 94.31 534 ARG A N 1
ATOM 4003 C CA . ARG A 1 534 ? 19.962 6.223 -20.959 1.00 94.31 534 ARG A CA 1
ATOM 4004 C C . ARG A 1 534 ? 21.116 5.284 -20.656 1.00 94.31 534 ARG A C 1
ATOM 4006 O O . ARG A 1 534 ? 21.353 4.954 -19.500 1.00 94.31 534 ARG A O 1
ATOM 4013 N N . ALA A 1 535 ? 21.819 4.837 -21.687 1.00 90.62 535 ALA A N 1
ATOM 4014 C CA . ALA A 1 535 ? 22.951 3.933 -21.545 1.00 90.62 535 ALA A CA 1
ATOM 4015 C C . ALA A 1 535 ? 24.138 4.487 -22.332 1.00 90.62 535 ALA A C 1
ATOM 4017 O O . ALA A 1 535 ? 24.075 4.608 -23.555 1.00 90.62 535 ALA A O 1
ATOM 4018 N N . THR A 1 536 ? 25.214 4.835 -21.629 1.00 92.25 536 THR A N 1
ATOM 4019 C CA . THR A 1 536 ? 26.422 5.421 -22.221 1.00 92.25 536 THR A CA 1
ATOM 4020 C C . THR A 1 536 ? 27.618 4.506 -22.020 1.00 92.25 536 THR A C 1
ATOM 4022 O O . THR A 1 536 ? 27.979 4.184 -20.893 1.00 92.25 536 THR A O 1
ATOM 4025 N N . VAL A 1 537 ? 28.289 4.134 -23.102 1.00 85.88 537 VAL A N 1
ATOM 4026 C CA . VAL A 1 537 ? 29.514 3.335 -23.062 1.00 85.88 537 VAL A CA 1
ATOM 4027 C C . VAL A 1 537 ? 30.621 4.086 -23.777 1.00 85.88 537 VAL A C 1
ATOM 4029 O O . VAL A 1 537 ? 30.471 4.477 -24.931 1.00 85.88 537 VAL A O 1
ATOM 4032 N N . LYS A 1 538 ? 31.739 4.312 -23.093 1.00 86.25 538 LYS A N 1
ATOM 4033 C CA . LYS A 1 538 ? 32.923 4.954 -23.663 1.00 86.25 538 LYS A CA 1
ATOM 4034 C C . LYS A 1 538 ? 34.153 4.096 -23.410 1.00 86.25 538 LYS A C 1
ATOM 4036 O O . LYS A 1 538 ? 34.350 3.591 -22.306 1.00 86.25 538 LYS A O 1
ATOM 4041 N N . GLY A 1 539 ? 34.967 3.909 -24.436 1.00 79.75 539 GLY A N 1
ATOM 4042 C CA . GLY A 1 539 ? 36.288 3.296 -24.348 1.00 79.75 539 GLY A CA 1
ATOM 4043 C C . GLY A 1 539 ? 37.329 4.242 -24.932 1.00 79.75 539 GLY A C 1
ATOM 4044 O O . GLY A 1 539 ? 37.137 4.769 -26.022 1.00 79.75 539 GLY A O 1
ATOM 4045 N N . GLY A 1 540 ? 38.426 4.469 -24.220 1.00 76.75 540 GLY A N 1
ATOM 4046 C CA . GLY A 1 540 ? 39.487 5.374 -24.641 1.00 76.75 540 GLY A CA 1
ATOM 4047 C C . GLY A 1 540 ? 40.868 4.839 -24.285 1.00 76.75 540 GLY A C 1
ATOM 4048 O O . GLY A 1 540 ? 41.093 4.407 -23.156 1.00 76.75 540 GLY A O 1
ATOM 4049 N N . LEU A 1 541 ? 41.813 4.909 -25.214 1.00 72.25 541 LEU A N 1
ATOM 4050 C CA . LEU A 1 541 ? 43.234 4.685 -24.938 1.00 72.25 541 LEU A CA 1
ATOM 4051 C C . LEU A 1 541 ? 44.070 5.801 -25.566 1.00 72.25 541 LEU A C 1
ATOM 4053 O O . LEU A 1 541 ? 43.736 6.286 -26.643 1.00 72.25 541 LEU A O 1
ATOM 4057 N N . GLY A 1 542 ? 45.155 6.191 -24.891 1.00 66.25 542 GLY A N 1
ATOM 4058 C CA . GLY A 1 542 ? 46.166 7.094 -25.449 1.00 66.25 542 GLY A CA 1
ATOM 4059 C C . GLY A 1 542 ? 47.053 6.429 -26.511 1.00 66.25 542 GLY A C 1
ATOM 4060 O O . GLY A 1 542 ? 46.872 5.260 -26.853 1.00 66.25 542 GLY A O 1
ATOM 4061 N N . ASP A 1 543 ? 48.051 7.172 -26.990 1.00 65.12 543 ASP A N 1
ATOM 4062 C CA . ASP A 1 543 ? 48.880 6.858 -28.170 1.00 65.12 543 ASP A CA 1
ATOM 4063 C C . ASP A 1 543 ? 49.706 5.558 -28.092 1.00 65.12 543 ASP A C 1
ATOM 4065 O O . ASP A 1 543 ? 50.271 5.120 -29.091 1.00 65.12 543 ASP A O 1
ATOM 4069 N N . SER A 1 544 ? 49.783 4.898 -26.932 1.00 60.84 544 SER A N 1
ATOM 4070 C CA . SER A 1 544 ? 50.476 3.610 -26.762 1.00 60.84 544 SER A CA 1
ATOM 4071 C C . SER A 1 544 ? 49.557 2.373 -26.734 1.00 60.84 544 SER A C 1
ATOM 4073 O O . SER A 1 544 ? 50.060 1.250 -26.581 1.00 60.84 544 SER A O 1
ATOM 4075 N N . GLY A 1 545 ? 48.240 2.549 -26.914 1.00 65.12 545 GLY A N 1
ATOM 4076 C CA . GLY A 1 545 ? 47.236 1.474 -26.914 1.00 65.12 545 GLY A CA 1
ATOM 4077 C C . GLY A 1 545 ? 47.126 0.691 -28.225 1.00 65.12 545 GLY A C 1
ATOM 4078 O O . GLY A 1 545 ? 47.330 1.245 -29.296 1.00 65.12 545 GLY A O 1
ATOM 4079 N N . ASN A 1 546 ? 46.770 -0.597 -28.159 1.00 61.72 546 ASN A N 1
ATOM 4080 C CA . ASN A 1 546 ? 46.676 -1.488 -29.328 1.00 61.72 546 ASN A CA 1
ATOM 4081 C C . ASN A 1 546 ? 45.230 -1.870 -29.702 1.00 61.72 546 ASN A C 1
ATOM 4083 O O . ASN A 1 546 ? 45.009 -2.357 -30.803 1.00 61.72 546 ASN A O 1
ATOM 4087 N N . GLY A 1 547 ? 44.249 -1.697 -28.810 1.00 67.88 547 GLY A N 1
ATOM 4088 C CA . GLY A 1 547 ? 42.862 -2.069 -29.089 1.00 67.88 547 GLY A CA 1
ATOM 4089 C C . GLY A 1 547 ? 41.874 -1.549 -28.055 1.00 67.88 547 GLY A C 1
ATOM 4090 O O . GLY A 1 547 ? 42.122 -1.584 -26.853 1.00 67.88 547 GLY A O 1
ATOM 4091 N N . VAL A 1 548 ? 40.723 -1.081 -28.520 1.00 71.06 548 VAL A N 1
ATOM 4092 C CA . VAL A 1 548 ? 39.616 -0.662 -27.662 1.00 71.06 548 VAL A CA 1
ATOM 4093 C C . VAL A 1 548 ? 38.319 -1.267 -28.180 1.00 71.06 548 VAL A C 1
ATOM 4095 O O . VAL A 1 548 ? 38.093 -1.294 -29.388 1.00 71.06 548 VAL A O 1
ATOM 4098 N N . VAL A 1 549 ? 37.501 -1.769 -27.257 1.00 72.00 549 VAL A N 1
ATOM 4099 C CA . VAL A 1 549 ? 36.178 -2.335 -27.524 1.00 72.00 549 VAL A CA 1
ATOM 4100 C C . VAL A 1 549 ? 35.165 -1.680 -26.594 1.00 72.00 549 VAL A C 1
ATOM 4102 O O . VAL A 1 549 ? 35.366 -1.657 -25.378 1.00 72.00 549 VAL A O 1
ATOM 4105 N N . ALA A 1 550 ? 34.068 -1.186 -27.162 1.00 78.19 550 ALA A N 1
ATOM 4106 C CA . ALA A 1 550 ? 32.915 -0.689 -26.418 1.00 78.19 550 ALA A CA 1
ATOM 4107 C C . ALA A 1 550 ? 31.636 -1.399 -26.881 1.00 78.19 550 ALA A C 1
ATOM 4109 O O . ALA A 1 550 ? 31.320 -1.376 -28.067 1.00 78.19 550 ALA A O 1
ATOM 4110 N N . ALA A 1 551 ? 30.885 -1.999 -25.959 1.00 73.75 551 ALA A N 1
ATOM 4111 C CA . ALA A 1 551 ? 29.629 -2.687 -26.251 1.00 73.75 551 ALA A CA 1
ATOM 4112 C C . ALA A 1 551 ? 28.492 -2.186 -25.351 1.00 73.75 551 ALA A C 1
ATOM 4114 O O . ALA A 1 551 ? 28.607 -2.197 -24.125 1.00 73.75 551 ALA A O 1
ATOM 4115 N N . ASN A 1 552 ? 27.379 -1.782 -25.961 1.00 79.62 552 ASN A N 1
ATOM 4116 C CA . ASN A 1 552 ? 26.162 -1.362 -25.272 1.00 79.62 552 ASN A CA 1
ATOM 4117 C C . ASN A 1 552 ? 24.985 -2.216 -25.730 1.00 79.62 552 ASN A C 1
ATOM 4119 O O . ASN A 1 552 ? 24.626 -2.199 -26.905 1.00 79.62 552 ASN A O 1
ATOM 4123 N N . ILE A 1 553 ? 24.403 -2.973 -24.809 1.00 77.06 553 ILE A N 1
ATOM 4124 C CA . ILE A 1 553 ? 23.343 -3.933 -25.096 1.00 77.06 553 ILE A CA 1
ATOM 4125 C C . ILE A 1 553 ? 22.133 -3.551 -24.257 1.00 77.06 553 ILE A C 1
ATOM 4127 O O . ILE A 1 553 ? 22.204 -3.487 -23.029 1.00 77.06 553 ILE A O 1
ATOM 4131 N N . SER A 1 554 ? 21.017 -3.277 -24.923 1.00 81.50 554 SER A N 1
ATOM 4132 C CA . SER A 1 554 ? 19.802 -2.790 -24.287 1.00 81.50 554 SER A CA 1
ATOM 4133 C C . SER A 1 554 ? 18.587 -3.574 -24.760 1.00 81.50 554 SER A C 1
ATOM 4135 O O . SER A 1 554 ? 18.219 -3.514 -25.929 1.00 81.50 554 SER A O 1
ATOM 4137 N N . ASN A 1 555 ? 17.950 -4.298 -23.843 1.00 80.12 555 ASN A N 1
ATOM 4138 C CA . ASN A 1 555 ? 16.683 -4.984 -24.070 1.00 80.12 555 ASN A CA 1
ATOM 4139 C C . ASN A 1 555 ? 15.627 -4.375 -23.150 1.00 80.12 555 ASN A C 1
ATOM 4141 O O . ASN A 1 555 ? 15.815 -4.324 -21.935 1.00 80.12 555 ASN A O 1
ATOM 4145 N N . TYR A 1 556 ? 14.525 -3.903 -23.716 1.00 86.06 556 TYR A N 1
ATOM 4146 C CA . TYR A 1 556 ? 13.518 -3.175 -22.964 1.00 86.06 556 TYR A CA 1
ATOM 4147 C C . TYR A 1 556 ? 12.122 -3.561 -23.428 1.00 86.06 556 TYR A C 1
ATOM 4149 O O . TYR A 1 556 ? 11.815 -3.478 -24.611 1.00 86.06 556 TYR A O 1
ATOM 4157 N N . ASN A 1 557 ? 11.265 -3.982 -22.503 1.00 89.69 557 ASN A N 1
ATOM 4158 C CA . ASN A 1 557 ? 9.896 -4.376 -22.813 1.00 89.69 557 ASN A CA 1
ATOM 4159 C C . ASN A 1 557 ? 8.929 -3.604 -21.923 1.00 89.69 557 ASN A C 1
ATOM 4161 O O . ASN A 1 557 ? 8.962 -3.752 -20.699 1.00 89.69 557 ASN A O 1
ATOM 4165 N N . ALA A 1 558 ? 8.057 -2.814 -22.541 1.00 95.38 558 ALA A N 1
ATOM 4166 C CA . ALA A 1 558 ? 7.042 -2.046 -21.847 1.00 95.38 558 ALA A CA 1
ATOM 4167 C C . ALA A 1 558 ? 5.638 -2.320 -22.382 1.00 95.38 558 ALA A C 1
ATOM 4169 O O . ALA A 1 558 ? 5.414 -2.425 -23.593 1.00 95.38 558 ALA A O 1
ATOM 4170 N N . SER A 1 559 ? 4.681 -2.426 -21.464 1.00 96.75 559 SER A N 1
ATOM 4171 C CA . SER A 1 559 ? 3.277 -2.623 -21.806 1.00 96.75 559 SER A CA 1
ATOM 4172 C C . SER A 1 559 ? 2.344 -1.911 -20.837 1.00 96.75 559 SER A C 1
ATOM 4174 O O . SER A 1 559 ? 2.484 -2.058 -19.621 1.00 96.75 559 SER A O 1
ATOM 4176 N N . SER A 1 560 ? 1.340 -1.236 -21.387 1.00 98.38 560 SER A N 1
ATOM 4177 C CA . SER A 1 560 ? 0.166 -0.759 -20.656 1.00 98.38 560 SER A CA 1
ATOM 4178 C C . SER A 1 560 ? -1.085 -1.461 -21.182 1.00 98.38 560 SER A C 1
ATOM 4180 O O . SER A 1 560 ? -1.289 -1.550 -22.395 1.00 98.38 560 SER A O 1
ATOM 4182 N N . ARG A 1 561 ? -1.918 -1.997 -20.287 1.00 98.62 561 ARG A N 1
ATOM 4183 C CA . ARG A 1 561 ? -3.087 -2.789 -20.683 1.00 98.62 561 ARG A CA 1
ATOM 4184 C C . ARG A 1 561 ? -4.314 -2.492 -19.836 1.00 98.62 561 ARG A C 1
ATOM 4186 O O . ARG A 1 561 ? -4.235 -2.491 -18.613 1.00 98.62 561 ARG A O 1
ATOM 4193 N N . VAL A 1 562 ? -5.461 -2.328 -20.484 1.00 98.75 562 VAL A N 1
ATOM 4194 C CA . VAL A 1 562 ? -6.765 -2.340 -19.816 1.00 98.75 562 VAL A CA 1
ATOM 4195 C C . VAL A 1 562 ? -7.634 -3.445 -20.408 1.00 98.75 562 VAL A C 1
ATOM 4197 O O . VAL A 1 562 ? -7.835 -3.489 -21.617 1.00 98.75 562 VAL A O 1
ATOM 4200 N N . ASP A 1 563 ? -8.146 -4.324 -19.552 1.00 98.38 563 ASP A N 1
ATOM 4201 C CA . ASP A 1 563 ? -9.081 -5.395 -19.904 1.00 98.38 563 ASP A CA 1
ATOM 4202 C C . ASP A 1 563 ? -10.418 -5.163 -19.199 1.00 98.38 563 ASP A C 1
ATOM 4204 O O . ASP A 1 563 ? -10.461 -5.122 -17.968 1.00 98.38 563 ASP A O 1
ATOM 4208 N N . VAL A 1 564 ? -11.511 -5.045 -19.953 1.00 98.38 564 VAL A N 1
ATOM 4209 C CA . VAL A 1 564 ? -12.859 -4.844 -19.403 1.00 98.38 564 VAL A CA 1
ATOM 4210 C C . VAL A 1 564 ? -13.800 -5.941 -19.878 1.00 98.38 564 VAL A C 1
ATOM 4212 O O . VAL A 1 564 ? -14.190 -5.976 -21.037 1.00 98.38 564 VAL A O 1
ATOM 4215 N N . ASP A 1 565 ? -14.204 -6.811 -18.961 1.00 97.44 565 ASP A N 1
ATOM 4216 C CA . ASP A 1 565 ? -15.214 -7.859 -19.168 1.00 97.44 565 ASP A CA 1
ATOM 4217 C C . ASP A 1 565 ? -16.399 -7.717 -18.185 1.00 97.44 565 ASP A C 1
ATOM 4219 O O . ASP A 1 565 ? -17.338 -8.510 -18.196 1.00 97.44 565 ASP A O 1
ATOM 4223 N N . GLY A 1 566 ? -16.347 -6.703 -17.313 1.00 97.62 566 GLY A N 1
ATOM 4224 C CA . GLY A 1 566 ? -17.414 -6.315 -16.389 1.00 97.62 566 GLY A CA 1
ATOM 4225 C C . GLY A 1 566 ? -18.219 -5.101 -16.864 1.00 97.62 566 GLY A C 1
ATOM 4226 O O . GLY A 1 566 ? -18.133 -4.677 -18.019 1.00 97.62 566 GLY A O 1
ATOM 4227 N N . TYR A 1 567 ? -19.008 -4.534 -15.952 1.00 98.31 567 TYR A N 1
ATOM 4228 C CA . TYR A 1 567 ? -19.848 -3.366 -16.206 1.00 98.31 567 TYR A CA 1
ATOM 4229 C C . TYR A 1 567 ? -19.195 -2.079 -15.697 1.00 98.31 567 TYR A C 1
ATOM 4231 O O . TYR A 1 567 ? -18.825 -1.989 -14.527 1.00 98.31 567 TYR A O 1
ATOM 4239 N N . LEU A 1 568 ? -19.092 -1.079 -16.572 1.00 98.56 568 LEU A N 1
ATOM 4240 C CA . LEU A 1 568 ? -18.674 0.280 -16.240 1.00 98.56 568 LEU A CA 1
ATOM 4241 C C . LEU A 1 568 ? -19.830 1.247 -16.513 1.00 98.56 568 LEU A C 1
ATOM 4243 O O . LEU A 1 568 ? -20.331 1.297 -17.639 1.00 98.56 568 LEU A O 1
ATOM 4247 N N . HIS A 1 569 ? -20.222 2.029 -15.507 1.00 97.88 569 HIS A N 1
ATOM 4248 C CA . HIS A 1 569 ? -21.263 3.047 -15.631 1.00 97.88 569 HIS A CA 1
ATOM 4249 C C . HIS A 1 569 ? -20.811 4.398 -15.085 1.00 97.88 569 HIS A C 1
ATOM 4251 O O . HIS A 1 569 ? -20.617 4.558 -13.883 1.00 97.88 569 HIS A O 1
ATOM 4257 N N . ALA A 1 570 ? -20.696 5.388 -15.964 1.00 97.56 570 ALA A N 1
ATOM 4258 C CA . ALA A 1 570 ? -20.485 6.776 -15.580 1.00 97.56 570 ALA A CA 1
ATOM 4259 C C . ALA A 1 570 ? -21.749 7.599 -15.814 1.00 97.56 570 ALA A C 1
ATOM 4261 O O . ALA A 1 570 ? -22.368 7.503 -16.877 1.00 97.56 570 ALA A O 1
ATOM 4262 N N . LYS A 1 571 ? -22.092 8.484 -14.875 1.00 96.56 571 LYS A N 1
ATOM 4263 C CA . LYS A 1 571 ? -23.204 9.415 -15.083 1.00 96.56 571 LYS A CA 1
ATOM 4264 C C . LYS A 1 571 ? -22.846 10.545 -16.047 1.00 96.56 571 LYS A C 1
ATOM 4266 O O . LYS A 1 571 ? -23.729 11.022 -16.759 1.00 96.56 571 LYS A O 1
ATOM 4271 N N . LYS A 1 572 ? -21.577 10.960 -16.089 1.00 95.94 572 LYS A N 1
ATOM 4272 C CA . LYS A 1 572 ? -21.060 11.944 -17.051 1.00 95.94 572 LYS A CA 1
ATOM 4273 C C . LYS A 1 572 ? -20.212 11.276 -18.123 1.00 95.94 572 LYS A C 1
ATOM 4275 O O . LYS A 1 572 ? -20.778 10.820 -19.118 1.00 95.94 572 LYS A O 1
ATOM 4280 N N . ARG A 1 573 ? -18.891 11.209 -17.925 1.00 97.00 573 ARG A N 1
ATOM 4281 C CA . ARG A 1 573 ? -17.935 10.676 -18.894 1.00 97.00 573 ARG A CA 1
ATOM 4282 C C . ARG A 1 573 ? -17.341 9.355 -18.426 1.00 97.00 573 ARG A C 1
ATOM 4284 O O . ARG A 1 573 ? -16.960 9.198 -17.269 1.00 97.00 573 ARG A O 1
ATOM 4291 N N . LEU A 1 574 ? -17.213 8.412 -19.352 1.00 97.94 574 LEU A N 1
ATOM 4292 C CA . LEU A 1 574 ? -16.486 7.165 -19.127 1.00 97.94 574 LEU A CA 1
ATOM 4293 C C . LEU A 1 574 ? -15.157 7.203 -19.885 1.00 97.94 574 LEU A C 1
ATOM 4295 O O . LEU A 1 574 ? -15.162 7.286 -21.109 1.00 97.94 574 LEU A O 1
ATOM 4299 N N . ASN A 1 575 ? -14.029 7.112 -19.182 1.00 98.00 575 ASN A N 1
ATOM 4300 C CA . ASN A 1 575 ? -12.697 7.057 -19.788 1.00 98.00 575 ASN A CA 1
ATOM 4301 C C . ASN A 1 575 ? -12.052 5.692 -19.528 1.00 98.00 575 ASN A C 1
ATOM 4303 O O . ASN A 1 575 ? -11.908 5.281 -18.378 1.00 98.00 575 ASN A O 1
ATOM 4307 N N . VAL A 1 576 ? -11.634 5.004 -20.589 1.00 98.50 576 VAL A N 1
ATOM 4308 C CA . VAL A 1 576 ? -10.913 3.726 -20.533 1.00 98.50 576 VAL A CA 1
ATOM 4309 C C . VAL A 1 576 ? -9.625 3.863 -21.342 1.00 98.50 576 VAL A C 1
ATOM 4311 O O . VAL A 1 576 ? -9.648 3.861 -22.573 1.00 98.50 576 VAL A O 1
ATOM 4314 N N . GLU A 1 577 ? -8.496 4.017 -20.651 1.00 98.50 577 GLU A N 1
ATOM 4315 C CA . GLU A 1 577 ? -7.231 4.454 -21.248 1.00 98.50 577 GLU A CA 1
ATOM 4316 C C . GLU A 1 577 ? -6.056 3.526 -20.911 1.00 98.50 577 GLU A C 1
ATOM 4318 O O . GLU A 1 577 ? -5.811 3.196 -19.752 1.00 98.50 577 GLU A O 1
ATOM 4323 N N . ALA A 1 578 ? -5.269 3.153 -21.917 1.00 98.38 578 ALA A N 1
ATOM 4324 C CA . ALA A 1 578 ? -3.983 2.477 -21.748 1.00 98.38 578 ALA A CA 1
ATOM 4325 C C . ALA A 1 578 ? -2.880 3.309 -22.409 1.00 98.38 578 ALA A C 1
ATOM 4327 O O . ALA A 1 578 ? -2.885 3.462 -23.630 1.00 98.38 578 ALA A O 1
ATOM 4328 N N . HIS A 1 579 ? -1.941 3.852 -21.634 1.00 98.25 579 HIS A N 1
ATOM 4329 C CA . HIS A 1 579 ? -0.857 4.700 -22.135 1.00 98.25 579 HIS A CA 1
ATOM 4330 C C . HIS A 1 579 ? 0.509 4.065 -21.870 1.00 98.25 579 HIS A C 1
ATOM 4332 O O . HIS A 1 579 ? 0.879 3.823 -20.727 1.00 98.25 579 HIS A O 1
ATOM 4338 N N . ASN A 1 580 ? 1.301 3.844 -22.914 1.00 97.25 580 ASN A N 1
ATOM 4339 C CA . ASN A 1 580 ? 2.707 3.478 -22.795 1.00 97.25 580 ASN A CA 1
ATOM 4340 C C . ASN A 1 580 ? 3.574 4.588 -23.393 1.00 97.25 580 ASN A C 1
ATOM 4342 O O . ASN A 1 580 ? 3.488 4.867 -24.586 1.00 97.25 580 ASN A O 1
ATOM 4346 N N . ILE A 1 581 ? 4.385 5.237 -22.560 1.00 96.62 581 ILE A N 1
ATOM 4347 C CA . ILE A 1 581 ? 5.137 6.443 -22.910 1.00 96.62 581 ILE A CA 1
ATOM 4348 C C . ILE A 1 581 ? 6.627 6.188 -22.702 1.00 96.62 581 ILE A C 1
ATOM 4350 O O . ILE A 1 581 ? 7.110 6.059 -21.575 1.00 96.62 581 ILE A O 1
ATOM 4354 N N . THR A 1 582 ? 7.386 6.194 -23.789 1.00 93.31 582 THR A N 1
ATOM 4355 C CA . THR A 1 582 ? 8.849 6.168 -23.767 1.00 93.31 582 THR A CA 1
ATOM 4356 C C . THR A 1 582 ? 9.382 7.590 -23.889 1.00 93.31 582 THR A C 1
ATOM 4358 O O . THR A 1 582 ? 9.476 8.158 -24.978 1.00 93.31 582 THR A O 1
ATOM 4361 N N . LYS A 1 583 ? 9.748 8.173 -22.739 1.00 92.94 583 LYS A N 1
ATOM 4362 C CA . LYS A 1 583 ? 10.275 9.544 -22.661 1.00 92.94 583 LYS A CA 1
ATOM 4363 C C . LYS A 1 583 ? 11.653 9.640 -23.305 1.00 92.94 583 LYS A C 1
ATOM 4365 O O . LYS A 1 583 ? 11.876 10.493 -24.154 1.00 92.94 583 LYS A O 1
ATOM 4370 N N . ASN A 1 584 ? 12.572 8.758 -22.906 1.00 89.06 584 ASN A N 1
ATOM 4371 C CA . ASN A 1 584 ? 13.922 8.695 -23.464 1.00 89.06 584 ASN A CA 1
ATOM 4372 C C . ASN A 1 584 ? 14.305 7.254 -23.788 1.00 89.06 584 ASN A C 1
ATOM 4374 O O . ASN A 1 584 ? 14.156 6.368 -22.950 1.00 89.06 584 ASN A O 1
ATOM 4378 N N . SER A 1 585 ? 14.894 7.057 -24.957 1.00 89.12 585 SER A N 1
ATOM 4379 C CA . SER A 1 585 ? 15.717 5.901 -25.282 1.00 89.12 585 SER A CA 1
ATOM 4380 C C . SER A 1 585 ? 16.998 6.410 -25.926 1.00 89.12 585 SER A C 1
ATOM 4382 O O . SER A 1 585 ? 17.045 6.665 -27.128 1.00 89.12 585 SER A O 1
ATOM 4384 N N . VAL A 1 586 ? 18.014 6.666 -25.100 1.00 91.81 586 VAL A N 1
ATOM 4385 C CA . VAL A 1 586 ? 19.290 7.244 -25.535 1.00 91.81 586 VAL A CA 1
ATOM 4386 C C . VAL A 1 586 ? 20.415 6.248 -25.292 1.00 91.81 586 VAL A C 1
ATOM 4388 O O . VAL A 1 586 ? 20.796 5.991 -24.151 1.00 91.81 586 VAL A O 1
ATOM 4391 N N . LEU A 1 587 ? 20.975 5.713 -26.371 1.00 89.38 587 LEU A N 1
ATOM 4392 C CA . LEU A 1 587 ? 22.092 4.775 -26.345 1.00 89.38 587 LEU A CA 1
ATOM 4393 C C . LEU A 1 587 ? 23.309 5.439 -26.989 1.00 89.38 587 LEU A C 1
ATOM 4395 O O . LEU A 1 587 ? 23.288 5.786 -28.166 1.00 89.38 587 LEU A O 1
ATOM 4399 N N . GLN A 1 588 ? 24.374 5.635 -26.221 1.00 90.62 588 GLN A N 1
ATOM 4400 C CA . GLN A 1 588 ? 25.623 6.216 -26.712 1.00 90.62 588 GLN A CA 1
ATOM 4401 C C . GLN A 1 588 ? 26.743 5.203 -26.543 1.00 90.62 588 GLN A C 1
ATOM 4403 O O . GLN A 1 588 ? 26.902 4.609 -25.478 1.00 90.62 588 GLN A O 1
ATOM 4408 N N . THR A 1 589 ? 27.511 4.950 -27.592 1.00 86.12 589 THR A N 1
ATOM 4409 C CA . THR A 1 589 ? 28.635 4.012 -27.569 1.00 86.12 589 THR A CA 1
ATOM 4410 C C . THR A 1 589 ? 29.764 4.589 -28.392 1.00 86.12 589 THR A C 1
ATOM 4412 O O . THR A 1 589 ? 29.568 4.942 -29.547 1.00 86.12 589 THR A O 1
ATOM 4415 N N . GLY A 1 590 ? 30.926 4.753 -27.775 1.00 84.62 590 GLY A N 1
ATOM 4416 C CA . GLY A 1 590 ? 32.042 5.445 -28.396 1.00 84.62 590 GLY A CA 1
ATOM 4417 C C . GLY A 1 590 ? 33.366 4.790 -28.062 1.00 84.62 590 GLY A C 1
ATOM 4418 O O . GLY A 1 590 ? 33.632 4.501 -26.893 1.00 84.62 590 GLY A O 1
ATOM 4419 N N . THR A 1 591 ? 34.215 4.622 -29.067 1.00 78.50 591 THR A N 1
ATOM 4420 C CA . THR A 1 591 ? 35.633 4.317 -28.881 1.00 78.50 591 THR A CA 1
ATOM 4421 C C . THR A 1 591 ? 36.517 5.446 -29.391 1.00 78.50 591 THR A C 1
ATOM 4423 O O . THR A 1 591 ? 36.223 6.083 -30.403 1.00 78.50 591 THR A O 1
ATOM 4426 N N . ASN A 1 592 ? 37.617 5.697 -28.682 1.00 76.44 592 ASN A N 1
ATOM 4427 C CA . ASN A 1 592 ? 38.698 6.562 -29.136 1.00 76.44 592 ASN A CA 1
ATOM 4428 C C . ASN A 1 592 ? 40.046 5.864 -28.927 1.00 76.44 592 ASN A C 1
ATOM 4430 O O . ASN A 1 592 ? 40.369 5.454 -27.809 1.00 76.44 592 ASN A O 1
ATOM 4434 N N . LEU A 1 593 ? 40.822 5.732 -29.995 1.00 69.56 593 LEU A N 1
ATOM 4435 C CA . LEU A 1 593 ? 42.167 5.178 -29.965 1.00 69.56 593 LEU A CA 1
ATOM 4436 C C . LEU A 1 593 ? 43.178 6.256 -30.380 1.00 69.56 593 LEU A C 1
ATOM 4438 O O . LEU A 1 593 ? 43.065 6.837 -31.463 1.00 69.56 593 LEU A O 1
ATOM 4442 N N . GLY A 1 594 ? 44.154 6.523 -29.507 1.00 61.16 594 GLY A N 1
ATOM 4443 C CA . GLY A 1 594 ? 45.275 7.423 -29.787 1.00 61.16 594 GLY A CA 1
ATOM 4444 C C . GLY A 1 594 ? 46.168 6.935 -30.935 1.00 61.16 594 GLY A C 1
ATOM 4445 O O . GLY A 1 594 ? 46.039 5.810 -31.416 1.00 61.16 594 GLY A O 1
ATOM 4446 N N . THR A 1 595 ? 47.092 7.784 -31.384 1.00 58.28 595 THR A N 1
ATOM 4447 C CA . THR A 1 595 ? 47.950 7.525 -32.551 1.00 58.28 595 THR A CA 1
ATOM 4448 C C . THR A 1 595 ? 48.994 6.440 -32.230 1.00 58.28 595 THR A C 1
ATOM 4450 O O . THR A 1 595 ? 50.076 6.770 -31.749 1.00 58.28 595 THR A O 1
ATOM 4453 N N . SER A 1 596 ? 48.723 5.152 -32.474 1.00 51.19 596 SER A N 1
ATOM 4454 C CA . SER A 1 596 ? 49.659 4.066 -32.124 1.00 51.19 596 SER A CA 1
ATOM 4455 C C . SER A 1 596 ? 50.187 3.257 -33.321 1.00 51.19 596 SER A C 1
ATOM 4457 O O . SER A 1 596 ? 49.538 3.111 -34.357 1.00 51.19 596 SER A O 1
ATOM 4459 N N . LYS A 1 597 ? 51.430 2.758 -33.179 1.00 48.34 597 LYS A N 1
ATOM 4460 C CA . LYS A 1 597 ? 52.150 1.904 -34.146 1.00 48.34 597 LYS A CA 1
ATOM 4461 C C . LYS A 1 597 ? 51.370 0.616 -34.435 1.00 48.34 597 LYS A C 1
ATOM 4463 O O . LYS A 1 597 ? 50.854 -0.011 -33.515 1.00 48.34 597 LYS A O 1
ATOM 4468 N N . PHE A 1 598 ? 51.375 0.222 -35.710 1.00 46.62 598 PHE A N 1
ATOM 4469 C CA . PHE A 1 598 ? 50.753 -0.982 -36.266 1.00 46.62 598 PHE A CA 1
ATOM 4470 C C . PHE A 1 598 ? 50.812 -2.222 -35.355 1.00 46.62 598 PHE A C 1
ATOM 4472 O O . PHE A 1 598 ? 51.833 -2.516 -34.733 1.00 46.62 598 PHE A O 1
ATOM 4479 N N . MET A 1 599 ? 49.686 -2.946 -35.354 1.00 48.88 599 MET A N 1
ATOM 4480 C CA . MET A 1 599 ? 49.458 -4.286 -34.807 1.00 48.88 599 MET A CA 1
ATOM 4481 C C . MET A 1 599 ? 50.711 -5.169 -34.835 1.00 48.88 599 MET A C 1
ATOM 4483 O O . MET A 1 599 ? 51.244 -5.449 -35.903 1.00 48.88 599 MET A O 1
ATOM 4487 N N . ASN A 1 600 ? 51.147 -5.628 -33.663 1.00 43.06 600 ASN A N 1
ATOM 4488 C CA . ASN A 1 600 ? 52.098 -6.729 -33.552 1.00 43.06 600 ASN A CA 1
ATOM 4489 C C . ASN A 1 600 ? 51.281 -7.998 -33.250 1.00 43.06 600 ASN A C 1
ATOM 4491 O O . ASN A 1 600 ? 50.455 -7.964 -32.328 1.00 43.06 600 ASN A O 1
ATOM 4495 N N . ASP A 1 601 ? 51.490 -9.082 -34.003 1.00 41.97 601 ASP A N 1
ATOM 4496 C CA . ASP A 1 601 ? 50.681 -10.322 -33.979 1.00 41.97 601 ASP A CA 1
ATOM 4497 C C . ASP A 1 601 ? 50.506 -10.921 -32.564 1.00 41.97 601 ASP A C 1
ATOM 4499 O O . ASP A 1 601 ? 49.489 -11.531 -32.239 1.00 41.97 601 ASP A O 1
ATOM 4503 N N . HIS A 1 602 ? 51.431 -10.609 -31.653 1.00 39.50 602 HIS A N 1
ATOM 4504 C CA . HIS A 1 602 ? 51.431 -11.027 -30.249 1.00 39.50 602 HIS A CA 1
ATOM 4505 C C . HIS A 1 602 ? 50.210 -10.613 -29.398 1.00 39.50 602 HIS A C 1
ATOM 4507 O O . HIS A 1 602 ? 49.971 -11.220 -28.354 1.00 39.50 602 HIS A O 1
ATOM 4513 N N . VAL A 1 603 ? 49.451 -9.568 -29.757 1.00 45.06 603 VAL A N 1
ATOM 4514 C CA . VAL A 1 603 ? 48.324 -9.101 -28.910 1.00 45.06 603 VAL A CA 1
ATOM 4515 C C . VAL A 1 603 ? 47.048 -9.920 -29.132 1.00 45.06 603 VAL A C 1
ATOM 4517 O O . VAL A 1 603 ? 46.344 -10.217 -28.161 1.00 45.06 603 VAL A O 1
ATOM 4520 N N . TYR A 1 604 ? 46.782 -10.339 -30.375 1.00 45.28 604 TYR A N 1
ATOM 4521 C CA . TYR A 1 604 ? 45.639 -11.201 -30.713 1.00 45.28 604 TYR A CA 1
ATOM 4522 C C . TYR A 1 604 ? 45.841 -12.647 -30.258 1.00 45.28 604 TYR A C 1
ATOM 4524 O O . TYR A 1 604 ? 44.872 -13.320 -29.909 1.00 45.28 604 TYR A O 1
ATOM 4532 N N . GLU A 1 605 ? 47.090 -13.105 -30.186 1.00 42.56 605 GLU A N 1
ATOM 4533 C CA . GLU A 1 605 ? 47.430 -14.449 -29.711 1.00 42.56 605 GLU A CA 1
ATOM 4534 C C . GLU A 1 605 ? 47.366 -14.606 -28.184 1.00 42.56 605 GLU A C 1
ATOM 4536 O O . GLU A 1 605 ? 47.469 -15.720 -27.668 1.00 42.56 605 GLU A O 1
ATOM 4541 N N . SER A 1 606 ? 47.139 -13.524 -27.425 1.00 46.03 606 SER A N 1
ATOM 4542 C CA . SER A 1 606 ? 46.963 -13.649 -25.978 1.00 46.03 606 SER A CA 1
ATOM 4543 C C . SER A 1 606 ? 45.679 -14.435 -25.663 1.00 46.03 606 SER A C 1
ATOM 4545 O O . SER A 1 606 ? 44.556 -13.969 -25.877 1.00 46.03 606 SER A O 1
ATOM 4547 N N . GLY A 1 607 ? 45.828 -15.646 -25.113 1.00 44.53 607 GLY A N 1
ATOM 4548 C CA . GLY A 1 607 ? 44.706 -16.535 -24.775 1.00 44.53 607 GLY A CA 1
ATOM 4549 C C . GLY A 1 607 ? 43.634 -15.884 -23.885 1.00 44.53 607 GLY A C 1
ATOM 4550 O O . GLY A 1 607 ? 42.467 -16.271 -23.936 1.00 44.53 607 GLY A O 1
ATOM 4551 N N . HIS A 1 608 ? 43.993 -14.839 -23.132 1.00 43.81 608 HIS A N 1
ATOM 4552 C CA . HIS A 1 608 ? 43.076 -14.038 -22.319 1.00 43.81 608 HIS A CA 1
ATOM 4553 C C . HIS A 1 608 ? 42.124 -13.157 -23.142 1.00 43.81 608 HIS A C 1
ATOM 4555 O O . HIS A 1 608 ? 40.938 -13.113 -22.824 1.00 43.81 608 HIS A O 1
ATOM 4561 N N . LEU A 1 609 ? 42.593 -12.489 -24.205 1.00 45.72 609 LEU A N 1
ATOM 4562 C CA . LEU A 1 609 ? 41.732 -11.669 -25.066 1.00 45.72 609 LEU A CA 1
ATOM 4563 C C . LEU A 1 609 ? 40.753 -12.553 -25.841 1.00 45.72 609 LEU A C 1
ATOM 4565 O O . LEU A 1 609 ? 39.559 -12.265 -25.869 1.00 45.72 609 LEU A O 1
ATOM 4569 N N . LYS A 1 610 ? 41.239 -13.674 -26.386 1.00 49.28 610 LYS A N 1
ATOM 4570 C CA . LYS A 1 610 ? 40.396 -14.667 -27.063 1.00 49.28 610 LYS A CA 1
ATOM 4571 C C . LYS A 1 610 ? 39.330 -15.240 -26.124 1.00 49.28 610 LYS A C 1
ATOM 4573 O O . LYS A 1 610 ? 38.164 -15.258 -26.489 1.00 49.28 610 LYS A O 1
ATOM 4578 N N . SER A 1 611 ? 39.690 -15.581 -24.883 1.00 45.41 611 SER A N 1
ATOM 4579 C CA . SER A 1 611 ? 38.734 -16.065 -23.871 1.00 45.41 611 SER A CA 1
ATOM 4580 C C . SER A 1 611 ? 37.690 -15.014 -23.469 1.00 45.41 611 SER A C 1
ATOM 4582 O O . SER A 1 611 ? 36.528 -15.352 -23.268 1.00 45.41 611 SER A O 1
ATOM 4584 N N . ILE A 1 612 ? 38.074 -13.734 -23.364 1.00 45.25 612 ILE A N 1
ATOM 4585 C CA . ILE A 1 612 ? 37.145 -12.627 -23.074 1.00 45.25 612 ILE A CA 1
ATOM 4586 C C . ILE A 1 612 ? 36.196 -12.396 -24.256 1.00 45.25 612 ILE A C 1
ATOM 4588 O O . ILE A 1 612 ? 34.991 -12.261 -24.053 1.00 45.25 612 ILE A O 1
ATOM 4592 N N . LEU A 1 613 ? 36.718 -12.395 -25.485 1.00 47.91 613 LEU A N 1
ATOM 4593 C CA . LEU A 1 613 ? 35.919 -12.284 -26.705 1.00 47.91 613 LEU A CA 1
ATOM 4594 C C . LEU A 1 613 ? 34.977 -13.481 -26.865 1.00 47.91 613 LEU A C 1
ATOM 4596 O O . LEU A 1 613 ? 33.811 -13.287 -27.183 1.00 47.91 613 LEU A O 1
ATOM 4600 N N . ASP A 1 614 ? 35.429 -14.700 -26.578 1.00 49.12 614 ASP A N 1
ATOM 4601 C CA . ASP A 1 614 ? 34.603 -15.907 -26.635 1.00 49.12 614 ASP A CA 1
ATOM 4602 C C . ASP A 1 614 ? 33.550 -15.943 -25.511 1.00 49.12 614 ASP A C 1
ATOM 4604 O O . ASP A 1 614 ? 32.428 -16.390 -25.743 1.00 49.12 614 ASP A O 1
ATOM 4608 N N . ALA A 1 615 ? 33.839 -15.386 -24.329 1.00 44.44 615 ALA A N 1
ATOM 4609 C CA . ALA A 1 615 ? 32.853 -15.192 -23.261 1.00 44.44 615 ALA A CA 1
ATOM 4610 C C . ALA A 1 615 ? 31.795 -14.135 -23.627 1.00 44.44 615 ALA A C 1
ATOM 4612 O O . ALA A 1 615 ? 30.613 -14.323 -23.339 1.00 44.44 615 ALA A O 1
ATOM 4613 N N . ILE A 1 616 ? 32.192 -13.049 -24.300 1.00 47.22 616 ILE A N 1
ATOM 4614 C CA . ILE A 1 616 ? 31.276 -12.059 -24.887 1.00 47.22 616 ILE A CA 1
ATOM 4615 C C . ILE A 1 616 ? 30.430 -12.735 -25.983 1.00 47.22 616 ILE A C 1
ATOM 4617 O O . ILE A 1 616 ? 29.208 -12.624 -25.952 1.00 47.22 616 ILE A O 1
ATOM 4621 N N . LYS A 1 617 ? 31.027 -13.528 -26.884 1.00 49.03 617 LYS A N 1
ATOM 4622 C CA . LYS A 1 617 ? 30.306 -14.297 -27.919 1.00 49.03 617 LYS A CA 1
ATOM 4623 C C . LYS A 1 617 ? 29.309 -15.297 -27.327 1.00 49.03 617 LYS A C 1
ATOM 4625 O O . LYS A 1 617 ? 28.162 -15.317 -27.752 1.00 49.03 617 LYS A O 1
ATOM 4630 N N . GLN A 1 618 ? 29.695 -16.101 -26.335 1.00 45.81 618 GLN A N 1
ATOM 4631 C CA . GLN A 1 618 ? 28.786 -17.062 -25.693 1.00 45.81 618 GLN A CA 1
ATOM 4632 C C . GLN A 1 618 ? 27.648 -16.375 -24.935 1.00 45.81 618 GLN A C 1
ATOM 4634 O O . GLN A 1 618 ? 26.527 -16.881 -24.912 1.00 45.81 618 GLN A O 1
ATOM 4639 N N . ARG A 1 619 ? 27.924 -15.233 -24.297 1.00 43.78 619 ARG A N 1
ATOM 4640 C CA . ARG A 1 619 ? 26.952 -14.546 -23.441 1.00 43.78 619 ARG A CA 1
ATOM 4641 C C . ARG A 1 619 ? 26.018 -13.613 -24.208 1.00 43.78 619 ARG A C 1
ATOM 4643 O O . ARG A 1 619 ? 24.884 -13.431 -23.777 1.00 43.78 619 ARG A O 1
ATOM 4650 N N . PHE A 1 620 ? 26.467 -13.067 -25.338 1.00 43.69 620 PHE A N 1
ATOM 4651 C CA . PHE A 1 620 ? 25.703 -12.134 -26.173 1.00 43.69 620 PHE A CA 1
ATOM 4652 C C . PHE A 1 620 ? 25.277 -12.705 -27.533 1.00 43.69 620 PHE A C 1
ATOM 4654 O O . PHE A 1 620 ? 24.444 -12.102 -28.191 1.00 43.69 620 PHE A O 1
ATOM 4661 N N . GLY A 1 621 ? 25.780 -13.873 -27.941 1.00 40.84 621 GLY A N 1
ATOM 4662 C CA . GLY A 1 621 ? 25.367 -14.623 -29.136 1.00 40.84 621 GLY A CA 1
ATOM 4663 C C . GLY A 1 621 ? 24.475 -15.835 -28.837 1.00 40.84 621 GLY A C 1
ATOM 4664 O O . GLY A 1 621 ? 24.390 -16.748 -29.656 1.00 40.84 621 GLY A O 1
ATOM 4665 N N . GLY A 1 622 ? 23.837 -15.889 -27.663 1.00 43.78 622 GLY A N 1
ATOM 4666 C CA . GLY A 1 622 ? 22.902 -16.966 -27.307 1.00 43.78 622 GLY A CA 1
ATOM 4667 C C . GLY A 1 622 ? 21.699 -17.075 -28.262 1.00 43.78 622 GLY A C 1
ATOM 4668 O O . GLY A 1 622 ? 21.488 -16.206 -29.107 1.00 43.78 622 GLY A O 1
ATOM 4669 N N . ASP A 1 623 ? 20.890 -18.135 -28.110 1.00 42.44 623 ASP A N 1
ATOM 4670 C CA . ASP A 1 623 ? 19.731 -18.507 -28.962 1.00 42.44 623 ASP A CA 1
ATOM 4671 C C . ASP A 1 623 ? 18.717 -17.359 -29.252 1.00 42.44 623 ASP A C 1
ATOM 4673 O O . ASP A 1 623 ? 17.857 -17.509 -30.113 1.00 42.44 623 ASP A O 1
ATOM 4677 N N . SER A 1 624 ? 18.790 -16.222 -28.548 1.00 38.22 624 SER A N 1
ATOM 4678 C CA . SER A 1 624 ? 17.908 -15.046 -28.659 1.00 38.22 624 SER A CA 1
ATOM 4679 C C . SER A 1 624 ? 18.389 -13.927 -29.602 1.00 38.22 624 SER A C 1
ATOM 4681 O O . SER A 1 624 ? 17.714 -12.905 -29.709 1.00 38.22 624 SER A O 1
ATOM 4683 N N . VAL A 1 625 ? 19.542 -14.076 -30.257 1.00 41.78 625 VAL A N 1
ATOM 4684 C CA . VAL A 1 625 ? 20.100 -13.106 -31.222 1.00 41.78 625 VAL A CA 1
ATOM 4685 C C . VAL A 1 625 ? 20.043 -13.713 -32.628 1.00 41.78 625 VAL A C 1
ATOM 4687 O O . VAL A 1 625 ? 20.361 -14.888 -32.785 1.00 41.78 625 VAL A O 1
ATOM 4690 N N . ASN A 1 626 ? 19.608 -12.953 -33.642 1.00 48.56 626 ASN A N 1
ATOM 4691 C CA . ASN A 1 626 ? 19.523 -13.424 -35.036 1.00 48.56 626 ASN A CA 1
ATOM 4692 C C . ASN A 1 626 ? 20.905 -13.914 -35.533 1.00 48.56 626 ASN A C 1
ATOM 4694 O O . ASN A 1 626 ? 21.919 -13.253 -35.300 1.00 48.56 626 ASN A O 1
ATOM 4698 N N . GLU A 1 627 ? 20.937 -15.055 -36.230 1.00 46.97 627 GLU A N 1
ATOM 4699 C CA . GLU A 1 627 ? 22.135 -15.652 -36.845 1.00 46.97 627 GLU A CA 1
ATOM 4700 C C . GLU A 1 627 ? 22.891 -14.672 -37.762 1.00 46.97 627 GLU A C 1
ATOM 4702 O O . GLU A 1 627 ? 24.119 -14.700 -37.830 1.00 46.97 627 GLU A O 1
ATOM 4707 N N . GLU A 1 628 ? 22.193 -13.718 -38.385 1.00 43.22 628 GLU A N 1
ATOM 4708 C CA . GLU A 1 628 ? 22.824 -12.693 -39.220 1.00 43.22 628 GLU A CA 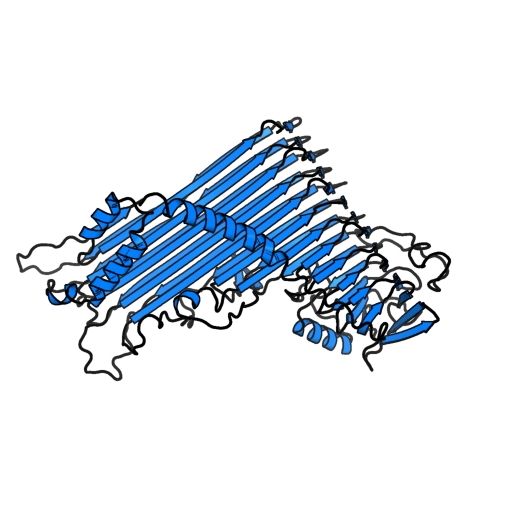1
ATOM 4709 C C . GLU A 1 628 ? 23.716 -11.718 -38.423 1.00 43.22 628 GLU A C 1
ATOM 4711 O O . GLU A 1 628 ? 24.788 -11.337 -38.902 1.00 43.22 628 GLU A O 1
ATOM 4716 N N . ILE A 1 629 ? 23.341 -11.347 -37.186 1.00 44.50 629 ILE A N 1
ATOM 4717 C CA . ILE A 1 629 ? 24.205 -10.499 -36.341 1.00 44.50 629 ILE A CA 1
ATOM 4718 C C . ILE A 1 629 ? 25.276 -11.294 -35.606 1.00 44.50 629 ILE A C 1
ATOM 4720 O O . ILE A 1 629 ? 26.357 -10.751 -35.385 1.00 44.50 629 ILE A O 1
ATOM 4724 N N . LYS A 1 630 ? 25.061 -12.586 -35.322 1.00 45.31 630 LYS A N 1
ATOM 4725 C CA . LYS A 1 630 ? 26.131 -13.462 -34.808 1.00 45.31 630 LYS A CA 1
ATOM 4726 C C . LYS A 1 630 ? 27.303 -13.560 -35.786 1.00 45.31 630 LYS A C 1
ATOM 4728 O O . LYS A 1 630 ? 28.452 -13.437 -35.358 1.00 45.31 630 LYS A O 1
ATOM 4733 N N . ASN A 1 631 ? 27.001 -13.698 -37.078 1.00 43.59 631 ASN A N 1
ATOM 4734 C CA . ASN A 1 631 ? 27.999 -13.768 -38.1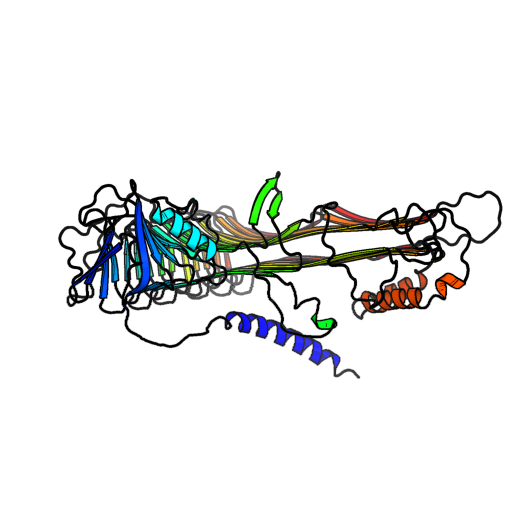48 1.00 43.59 631 ASN A CA 1
ATOM 4735 C C . ASN A 1 631 ? 28.701 -12.415 -38.390 1.00 43.59 631 ASN A C 1
ATOM 4737 O O . ASN A 1 631 ? 29.902 -12.378 -38.623 1.00 43.59 631 ASN A O 1
ATOM 4741 N N . LYS A 1 632 ? 28.007 -11.277 -38.237 1.00 46.50 632 LYS A N 1
ATOM 4742 C CA . LYS A 1 632 ? 28.633 -9.939 -38.341 1.00 46.50 632 LYS A CA 1
ATOM 4743 C C . LYS A 1 632 ? 29.482 -9.574 -37.111 1.00 46.50 632 LYS A C 1
ATOM 4745 O O . LYS A 1 632 ? 30.527 -8.950 -37.256 1.00 46.50 632 LYS A O 1
ATOM 4750 N N . LEU A 1 633 ? 29.091 -10.006 -35.905 1.00 43.16 633 LEU A N 1
ATOM 4751 C CA . LEU A 1 633 ? 29.881 -9.874 -34.665 1.00 43.16 633 LEU A CA 1
ATOM 4752 C C . LEU A 1 633 ? 31.217 -10.629 -34.723 1.00 43.16 633 LEU A C 1
ATOM 4754 O O . LEU A 1 633 ? 32.152 -10.252 -34.021 1.00 43.16 633 LEU A O 1
ATOM 4758 N N . THR A 1 634 ? 31.315 -11.689 -35.531 1.00 41.19 634 THR A N 1
ATOM 4759 C CA . THR A 1 634 ? 32.535 -12.501 -35.667 1.00 41.19 634 THR A CA 1
ATOM 4760 C C . THR A 1 634 ? 33.621 -11.797 -36.485 1.00 41.19 634 THR A C 1
ATOM 4762 O O . THR A 1 634 ? 34.795 -11.941 -36.148 1.00 41.19 634 THR A O 1
ATOM 4765 N N . ASP A 1 635 ? 33.232 -10.957 -37.448 1.00 42.25 635 ASP A N 1
ATOM 4766 C CA . ASP A 1 635 ? 34.133 -10.134 -38.274 1.00 42.25 635 ASP A CA 1
ATOM 4767 C C . ASP A 1 635 ? 34.492 -8.779 -37.628 1.00 42.25 635 ASP A C 1
ATOM 4769 O O . ASP A 1 635 ? 35.404 -8.081 -38.074 1.00 42.25 635 ASP A O 1
ATOM 4773 N N . LEU A 1 636 ? 33.778 -8.390 -36.564 1.00 44.28 636 LEU A N 1
ATOM 4774 C CA . LEU A 1 636 ? 33.803 -7.035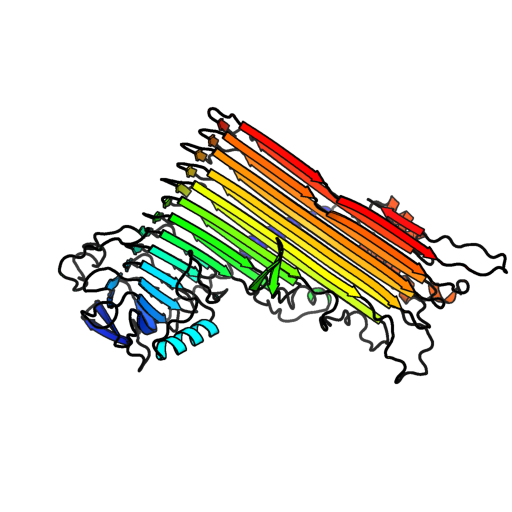 -36.008 1.00 44.28 636 LEU A CA 1
ATOM 4775 C C . LEU A 1 636 ? 34.875 -6.763 -34.961 1.00 44.28 636 LEU A C 1
ATOM 4777 O O . LEU A 1 636 ? 35.068 -5.604 -34.635 1.00 44.28 636 LEU A O 1
ATOM 4781 N N . PHE A 1 637 ? 35.577 -7.754 -34.418 1.00 49.94 637 PHE A N 1
ATOM 4782 C CA . PHE A 1 637 ? 36.577 -7.513 -33.369 1.00 49.94 637 PHE A CA 1
ATOM 4783 C C . PHE A 1 637 ? 37.961 -7.217 -33.960 1.00 49.94 637 PHE A C 1
ATOM 4785 O O . PHE A 1 637 ? 38.904 -7.974 -33.748 1.00 49.94 637 PHE A O 1
ATOM 4792 N N . SER A 1 638 ? 38.057 -6.111 -34.706 1.00 47.75 638 SER A N 1
ATOM 4793 C CA . SER A 1 638 ? 39.311 -5.451 -35.081 1.00 47.75 638 SER A CA 1
ATOM 4794 C C . SER A 1 638 ? 39.684 -4.343 -34.070 1.00 47.75 638 SER A C 1
ATOM 4796 O O . SER A 1 638 ? 39.014 -4.121 -33.059 1.00 47.75 638 SER A O 1
ATOM 4798 N N . VAL A 1 639 ? 40.805 -3.652 -34.282 1.00 53.06 639 VAL A N 1
ATOM 4799 C CA . VAL A 1 639 ? 41.259 -2.533 -33.437 1.00 53.06 639 VAL A CA 1
ATOM 4800 C C . VAL A 1 639 ? 40.269 -1.357 -33.524 1.00 53.06 639 VAL A C 1
ATOM 4802 O O . VAL A 1 639 ? 40.048 -0.836 -34.610 1.00 53.06 639 VAL A O 1
ATOM 4805 N N . GLY A 1 640 ? 39.706 -0.902 -32.394 1.00 57.16 640 GLY A N 1
ATOM 4806 C CA . GLY A 1 640 ? 38.952 0.364 -32.330 1.00 57.16 640 GLY A CA 1
ATOM 4807 C C . GLY A 1 640 ? 37.423 0.261 -32.407 1.00 57.16 640 GLY A C 1
ATOM 4808 O O . GLY A 1 640 ? 36.777 1.212 -32.832 1.00 57.16 640 GLY A O 1
ATOM 4809 N N . VAL A 1 641 ? 36.815 -0.856 -32.010 1.00 66.44 641 VAL A N 1
ATOM 4810 C CA . VAL A 1 641 ? 35.417 -1.191 -32.341 1.00 66.44 641 VAL A CA 1
ATOM 4811 C C . VAL A 1 641 ? 34.414 -0.718 -31.295 1.00 66.44 641 VAL A C 1
ATOM 4813 O O . VAL A 1 641 ? 34.601 -0.910 -30.093 1.00 66.44 641 VAL A O 1
ATOM 4816 N N . SER A 1 642 ? 33.289 -0.182 -31.763 1.00 75.88 642 SER A N 1
ATOM 4817 C CA . SER A 1 642 ? 32.126 0.141 -30.937 1.00 75.88 642 SER A CA 1
ATOM 4818 C C . SER A 1 642 ? 30.871 -0.553 -31.481 1.00 75.88 642 SER A C 1
ATOM 4820 O O . SER A 1 642 ? 30.643 -0.593 -32.692 1.00 75.88 642 SER A O 1
ATOM 4822 N N . ALA A 1 643 ? 30.061 -1.128 -30.590 1.00 70.38 643 ALA A N 1
ATOM 4823 C CA . ALA A 1 643 ? 28.835 -1.836 -30.942 1.00 70.38 643 ALA A CA 1
ATOM 4824 C C . ALA A 1 643 ? 27.668 -1.446 -30.027 1.00 70.38 643 ALA A C 1
ATOM 4826 O O . ALA A 1 643 ? 27.795 -1.437 -28.799 1.00 70.38 643 ALA A O 1
ATOM 4827 N N . THR A 1 644 ? 26.510 -1.176 -30.625 1.00 74.81 644 THR A N 1
ATOM 4828 C CA . THR A 1 644 ? 25.251 -0.930 -29.914 1.00 74.81 644 THR A CA 1
ATOM 4829 C C . THR A 1 644 ? 24.184 -1.900 -30.413 1.00 74.81 644 THR A C 1
ATOM 4831 O O . THR A 1 644 ? 23.928 -1.963 -31.612 1.00 74.81 644 THR A O 1
ATOM 4834 N N . ILE A 1 645 ? 23.560 -2.637 -29.493 1.00 71.31 645 ILE A N 1
ATOM 4835 C CA . ILE A 1 645 ? 22.448 -3.556 -29.757 1.00 71.31 645 ILE A CA 1
ATOM 4836 C C . ILE A 1 645 ? 21.241 -3.082 -28.949 1.00 71.31 645 ILE A C 1
ATOM 4838 O O . ILE A 1 645 ? 21.310 -3.026 -27.719 1.00 71.31 645 ILE A O 1
ATOM 4842 N N . ALA A 1 646 ? 20.142 -2.764 -29.624 1.00 78.19 646 ALA A N 1
ATOM 4843 C CA . ALA A 1 646 ? 18.888 -2.348 -29.010 1.00 78.19 646 ALA A CA 1
ATOM 4844 C C . ALA A 1 646 ? 17.753 -3.306 -29.400 1.00 78.19 646 ALA A C 1
ATOM 4846 O O . ALA A 1 646 ? 17.640 -3.691 -30.552 1.00 78.19 646 ALA A O 1
ATOM 4847 N N . ASN A 1 647 ? 16.915 -3.700 -28.443 1.00 79.75 647 ASN A N 1
ATOM 4848 C CA . ASN A 1 647 ? 15.659 -4.409 -28.696 1.00 79.75 647 ASN A CA 1
ATOM 4849 C C . ASN A 1 647 ? 14.596 -3.854 -27.747 1.00 79.75 647 ASN A C 1
ATOM 4851 O O . ASN A 1 647 ? 14.536 -4.250 -26.580 1.00 79.75 647 ASN A O 1
ATOM 4855 N N . HIS A 1 648 ? 13.819 -2.876 -28.216 1.00 85.56 648 HIS A N 1
ATOM 4856 C CA . HIS A 1 648 ? 12.861 -2.136 -27.393 1.00 85.56 648 HIS A CA 1
ATOM 4857 C C . HIS A 1 648 ? 11.426 -2.364 -27.883 1.00 85.56 648 HIS A C 1
ATOM 4859 O O . HIS A 1 648 ? 10.999 -1.763 -28.865 1.00 85.56 648 HIS A O 1
ATOM 4865 N N . ASN A 1 649 ? 10.657 -3.182 -27.163 1.00 86.62 649 ASN A N 1
ATOM 4866 C CA . ASN A 1 649 ? 9.254 -3.464 -27.473 1.00 86.62 649 ASN A CA 1
ATOM 4867 C C . ASN A 1 649 ? 8.329 -2.643 -26.577 1.00 86.62 649 ASN A C 1
ATOM 4869 O O . ASN A 1 649 ? 8.448 -2.658 -25.353 1.00 86.62 649 ASN A O 1
ATOM 4873 N N . ASN A 1 650 ? 7.382 -1.943 -27.193 1.00 88.88 650 ASN A N 1
ATOM 4874 C CA . ASN A 1 650 ? 6.479 -1.020 -26.516 1.00 88.88 650 ASN A CA 1
ATOM 4875 C C . ASN A 1 650 ? 5.050 -1.270 -26.995 1.00 88.88 650 ASN A C 1
ATOM 4877 O O . ASN A 1 650 ? 4.809 -1.273 -28.200 1.00 88.88 650 ASN A O 1
ATOM 4881 N N . SER A 1 651 ? 4.108 -1.466 -26.073 1.00 93.50 651 SER A N 1
ATOM 4882 C CA . SER A 1 651 ? 2.711 -1.756 -26.412 1.00 93.50 651 SER A CA 1
ATOM 4883 C C . SER A 1 651 ? 1.723 -1.055 -25.483 1.00 93.50 651 SER A C 1
ATOM 4885 O O . SER A 1 651 ? 1.966 -0.896 -24.288 1.00 93.50 651 SER A O 1
ATOM 4887 N N . ALA A 1 652 ? 0.584 -0.661 -26.042 1.00 96.50 652 ALA A N 1
ATOM 4888 C CA . ALA A 1 652 ? -0.572 -0.198 -25.294 1.00 96.50 652 ALA A CA 1
ATOM 4889 C C . ALA A 1 652 ? -1.821 -0.860 -25.877 1.00 96.50 652 ALA A C 1
ATOM 4891 O O . ALA A 1 652 ? -1.964 -0.922 -27.099 1.00 96.50 652 ALA A O 1
ATOM 4892 N N . SER A 1 653 ? -2.712 -1.374 -25.031 1.00 97.25 653 SER A N 1
ATOM 4893 C CA . SER A 1 653 ? -3.934 -2.032 -25.504 1.00 97.25 653 SER A CA 1
ATOM 4894 C C . SER A 1 653 ? -5.104 -1.833 -24.554 1.00 97.25 653 SER A C 1
ATOM 4896 O O . SER A 1 653 ? -4.947 -2.013 -23.346 1.00 97.25 653 SER A O 1
ATOM 4898 N N . VAL A 1 654 ? -6.283 -1.582 -25.116 1.00 97.38 654 VAL A N 1
ATOM 4899 C CA . VAL A 1 654 ? -7.564 -1.722 -24.420 1.00 97.38 654 VAL A CA 1
ATOM 4900 C C . VAL A 1 654 ? -8.335 -2.864 -25.075 1.00 97.38 654 VAL A C 1
ATOM 4902 O O . VAL A 1 654 ? -8.452 -2.894 -26.298 1.00 97.38 654 VAL A O 1
ATOM 4905 N N . ALA A 1 655 ? -8.840 -3.804 -24.280 1.00 95.50 655 ALA A N 1
ATOM 4906 C CA . ALA A 1 655 ? -9.686 -4.894 -24.748 1.00 95.50 655 ALA A CA 1
ATOM 4907 C C . ALA A 1 655 ? -11.020 -4.886 -23.997 1.00 95.50 655 ALA A C 1
ATOM 4909 O O . ALA A 1 655 ? -11.045 -4.852 -22.767 1.00 95.50 655 ALA A O 1
ATOM 4910 N N . ILE A 1 656 ? -12.119 -4.943 -24.750 1.00 94.81 656 ILE A N 1
ATOM 4911 C CA . ILE A 1 656 ? -13.473 -5.105 -24.216 1.00 94.81 656 ILE A CA 1
ATOM 4912 C C . ILE A 1 656 ? -13.912 -6.537 -24.529 1.00 94.81 656 ILE A C 1
ATOM 4914 O O . ILE A 1 656 ? -13.951 -6.929 -25.695 1.00 94.81 656 ILE A O 1
ATOM 4918 N N . GLY A 1 657 ? -14.144 -7.333 -23.488 1.00 89.88 657 GLY A N 1
ATOM 4919 C CA . GLY A 1 657 ? -14.562 -8.728 -23.595 1.00 89.88 657 GLY A CA 1
ATOM 4920 C C . GLY A 1 657 ? -16.033 -8.873 -23.984 1.00 89.88 657 GLY A C 1
ATOM 4921 O O . GLY A 1 657 ? -16.792 -7.907 -23.964 1.00 89.88 657 GLY A O 1
ATOM 4922 N N . GLU A 1 658 ? -16.450 -10.098 -24.308 1.00 89.69 658 GLU A N 1
ATOM 4923 C CA . GLU A 1 658 ? -17.827 -10.418 -24.718 1.00 89.69 658 GLU A CA 1
ATOM 4924 C C . GLU A 1 658 ? -18.865 -10.059 -23.640 1.00 89.69 658 GLU A C 1
ATOM 4926 O O . GLU A 1 658 ? -19.990 -9.685 -23.960 1.00 89.69 658 GLU A O 1
ATOM 4931 N N . SER A 1 659 ? -18.493 -10.150 -22.356 1.00 91.19 659 SER A N 1
ATOM 4932 C CA . SER A 1 659 ? -19.369 -9.763 -21.241 1.00 91.19 659 SER A CA 1
ATOM 4933 C C . SER A 1 659 ? -19.210 -8.289 -20.838 1.00 91.19 659 SER A C 1
ATOM 4935 O O . SER A 1 659 ? -19.971 -7.803 -19.997 1.00 91.19 659 SER A O 1
ATOM 4937 N N . GLY A 1 660 ? -18.251 -7.574 -21.437 1.00 91.00 660 GLY A N 1
ATOM 4938 C CA . GLY A 1 660 ? -17.950 -6.178 -21.153 1.00 91.00 660 GLY A CA 1
ATOM 4939 C C . GLY A 1 660 ? -19.089 -5.248 -21.562 1.00 91.00 660 GLY A C 1
ATOM 4940 O O . GLY A 1 660 ? -19.582 -5.289 -22.688 1.00 91.00 660 GLY A O 1
ATOM 4941 N N . ARG A 1 661 ? -19.512 -4.375 -20.644 1.00 92.50 661 ARG A N 1
ATOM 4942 C CA . ARG A 1 661 ? -20.593 -3.408 -20.878 1.00 92.50 661 ARG A CA 1
ATOM 4943 C C . ARG A 1 661 ? -20.156 -2.021 -20.433 1.00 92.50 661 ARG A C 1
ATOM 4945 O O . ARG A 1 661 ? -19.841 -1.817 -19.264 1.00 92.50 661 ARG A O 1
ATOM 4952 N N . LEU A 1 662 ? -20.168 -1.072 -21.363 1.00 95.69 662 LEU A N 1
ATOM 4953 C CA . LEU A 1 662 ? -19.792 0.321 -21.130 1.00 95.69 662 LEU A CA 1
ATOM 4954 C C . LEU A 1 662 ? -21.033 1.208 -21.240 1.00 95.69 662 LEU A C 1
ATOM 4956 O O . LEU A 1 662 ? -21.766 1.130 -22.225 1.00 95.69 662 LEU A O 1
ATOM 4960 N N . SER A 1 663 ? -21.277 2.038 -20.232 1.00 92.50 663 SER A N 1
ATOM 4961 C CA . SER A 1 663 ? -22.380 2.992 -20.207 1.00 92.50 663 SER A CA 1
ATOM 4962 C C . SER A 1 663 ? -21.886 4.344 -19.700 1.00 92.50 663 SER A C 1
ATOM 4964 O O . SER A 1 663 ? -21.233 4.433 -18.663 1.00 92.50 663 SER A O 1
ATOM 4966 N N . SER A 1 664 ? -22.208 5.401 -20.436 1.00 92.88 664 SER A N 1
ATOM 4967 C CA . SER A 1 664 ? -21.921 6.786 -20.067 1.00 92.88 664 SER A CA 1
ATOM 4968 C C . SER A 1 664 ? -23.177 7.632 -20.218 1.00 92.88 664 SER A C 1
ATOM 4970 O O . SER A 1 664 ? -24.030 7.322 -21.052 1.00 92.88 664 SER A O 1
ATOM 4972 N N . GLY A 1 665 ? -23.274 8.715 -19.451 1.00 86.06 665 GLY A N 1
ATOM 4973 C CA . GLY A 1 665 ? -24.300 9.728 -19.659 1.00 86.06 665 GLY A CA 1
ATOM 4974 C C . GLY A 1 665 ? -23.891 10.770 -20.697 1.00 86.06 665 GLY A C 1
ATOM 4975 O O . GLY A 1 665 ? -23.387 10.440 -21.770 1.00 86.06 665 GLY A O 1
ATOM 4976 N N . VAL A 1 666 ? -24.162 12.038 -20.390 1.00 81.38 666 VAL A N 1
ATOM 4977 C CA . VAL A 1 666 ? -24.266 13.124 -21.384 1.00 81.38 666 VAL A CA 1
ATOM 4978 C C . VAL A 1 666 ? -22.969 13.472 -22.121 1.00 81.38 666 VAL A C 1
ATOM 4980 O O . VAL A 1 666 ? -23.038 14.046 -23.202 1.00 81.38 666 VAL A O 1
ATOM 4983 N N . GLU A 1 667 ? -21.799 13.123 -21.578 1.00 90.25 667 GLU A N 1
ATOM 4984 C CA . GLU A 1 667 ? -20.499 13.470 -22.176 1.00 90.25 667 GLU A CA 1
ATOM 4985 C C . GLU A 1 667 ? -19.867 12.331 -22.994 1.00 90.25 667 GLU A C 1
ATOM 4987 O O . GLU A 1 667 ? -18.798 12.506 -23.578 1.00 90.25 667 GLU A O 1
ATOM 4992 N N . GLY A 1 668 ? -20.524 11.170 -23.064 1.00 87.62 668 GLY A N 1
ATOM 4993 C CA . GLY A 1 668 ? -20.063 10.032 -23.856 1.00 87.62 668 GLY A CA 1
ATOM 4994 C C . GLY A 1 668 ? -18.915 9.228 -23.230 1.00 87.62 668 GLY A C 1
ATOM 4995 O O . GLY A 1 668 ? -18.565 9.369 -22.054 1.00 87.62 668 GLY A O 1
ATOM 4996 N N . SER A 1 669 ? -18.356 8.324 -24.037 1.00 90.31 669 SER A N 1
ATOM 4997 C CA . SER A 1 669 ? -17.291 7.393 -23.648 1.00 90.31 669 SER A CA 1
ATOM 4998 C C . SER A 1 669 ? -16.038 7.606 -24.500 1.00 90.31 669 SER A C 1
ATOM 5000 O O . SER A 1 669 ? -16.131 7.715 -25.721 1.00 90.31 669 SER A O 1
ATOM 5002 N N . ASN A 1 670 ? -14.865 7.605 -23.868 1.00 92.69 670 ASN A N 1
ATOM 5003 C CA . ASN A 1 670 ? -13.555 7.634 -24.510 1.00 92.69 670 ASN A CA 1
ATOM 5004 C C . ASN A 1 670 ? -12.819 6.317 -24.232 1.00 92.69 670 ASN A C 1
ATOM 5006 O O . ASN A 1 670 ? -12.556 5.978 -23.078 1.00 92.69 670 ASN A O 1
ATOM 5010 N N . VAL A 1 671 ? -12.472 5.585 -25.290 1.00 94.50 671 VAL A N 1
ATOM 5011 C CA . VAL A 1 671 ? -11.687 4.348 -25.217 1.00 94.50 671 VAL A CA 1
ATOM 5012 C C . VAL A 1 671 ? -10.414 4.551 -26.025 1.00 94.50 671 VAL A C 1
ATOM 5014 O O . VAL A 1 671 ? -10.473 4.710 -27.244 1.00 94.50 671 VAL A O 1
ATOM 5017 N N . ARG A 1 672 ? -9.258 4.567 -25.356 1.00 94.88 672 ARG A N 1
ATOM 5018 C CA . ARG A 1 672 ? -7.989 4.958 -25.980 1.00 94.88 672 ARG A CA 1
ATOM 5019 C C . ARG A 1 672 ? -6.835 4.055 -25.568 1.00 94.88 672 ARG A C 1
ATOM 5021 O O . ARG A 1 672 ? -6.560 3.866 -24.389 1.00 94.88 672 ARG A O 1
ATOM 5028 N N . ALA A 1 673 ? -6.088 3.574 -26.554 1.00 94.00 673 ALA A N 1
ATOM 5029 C CA . ALA A 1 673 ? -4.754 3.020 -26.356 1.00 94.00 673 ALA A CA 1
ATOM 5030 C C . ALA A 1 673 ? -3.733 3.947 -27.027 1.00 94.00 673 ALA A C 1
ATOM 5032 O O . ALA A 1 673 ? -3.886 4.286 -28.200 1.00 94.00 673 ALA A O 1
ATOM 5033 N N . LEU A 1 674 ? -2.709 4.378 -26.291 1.00 93.81 674 LEU A N 1
ATOM 5034 C CA . LEU A 1 674 ? -1.658 5.263 -26.787 1.00 93.81 674 LEU A CA 1
ATOM 5035 C C . LEU A 1 674 ? -0.289 4.649 -26.523 1.00 93.81 674 LEU A C 1
ATOM 5037 O O . LEU A 1 674 ? 0.058 4.371 -25.379 1.00 93.81 674 LEU A O 1
ATOM 5041 N N . ASN A 1 675 ? 0.504 4.506 -27.578 1.00 90.81 675 ASN A N 1
ATOM 5042 C CA . ASN A 1 675 ? 1.921 4.189 -27.487 1.00 90.81 675 ASN A CA 1
ATOM 5043 C C . ASN A 1 675 ? 2.701 5.391 -28.032 1.00 90.81 675 ASN A C 1
ATOM 5045 O O . ASN A 1 675 ? 2.563 5.721 -29.208 1.00 90.81 675 ASN A O 1
ATOM 5049 N N . GLU A 1 676 ? 3.466 6.068 -27.181 1.00 92.06 676 GLU A N 1
ATOM 5050 C CA . GLU A 1 676 ? 4.161 7.316 -27.507 1.00 92.06 676 GLU A CA 1
ATOM 5051 C C . GLU A 1 676 ? 5.668 7.184 -27.259 1.00 92.06 676 GLU A C 1
ATOM 5053 O O . GLU A 1 676 ? 6.097 6.658 -26.232 1.00 92.06 676 GLU A O 1
ATOM 5058 N N . ALA A 1 677 ? 6.482 7.699 -28.182 1.00 88.88 677 ALA A N 1
ATOM 5059 C CA . ALA A 1 677 ? 7.930 7.792 -28.033 1.00 88.88 677 ALA A CA 1
ATOM 5060 C C . ALA A 1 677 ? 8.408 9.203 -28.402 1.00 88.88 677 ALA A C 1
ATOM 5062 O O . ALA A 1 677 ? 8.118 9.682 -29.494 1.00 88.88 677 ALA A O 1
ATOM 5063 N N . GLN A 1 678 ? 9.135 9.859 -27.492 1.00 89.81 678 GLN A N 1
ATOM 5064 C CA . GLN A 1 678 ? 9.505 11.276 -27.633 1.00 89.81 678 GLN A CA 1
ATOM 5065 C C . GLN A 1 678 ? 10.972 11.469 -28.053 1.00 89.81 678 GLN A C 1
ATOM 5067 O O . GLN A 1 678 ? 11.246 12.099 -29.069 1.00 89.81 678 GLN A O 1
ATOM 5072 N N . ASN A 1 679 ? 11.932 10.921 -27.295 1.00 85.94 679 ASN A N 1
ATOM 5073 C CA . ASN A 1 679 ? 13.369 11.100 -27.543 1.00 85.94 679 ASN A CA 1
ATOM 5074 C C . ASN A 1 679 ? 14.074 9.754 -27.755 1.00 85.94 679 ASN A C 1
ATOM 5076 O O . ASN A 1 679 ? 14.539 9.130 -26.798 1.00 85.94 679 ASN A O 1
ATOM 5080 N N . LEU A 1 680 ? 14.151 9.310 -29.010 1.00 86.00 680 LEU A N 1
ATOM 5081 C CA . LEU A 1 680 ? 14.854 8.092 -29.418 1.00 86.00 680 LEU A CA 1
ATOM 5082 C C . LEU A 1 680 ? 16.166 8.471 -30.112 1.00 86.00 680 LEU A C 1
ATOM 5084 O O . LEU A 1 680 ? 16.157 9.125 -31.154 1.00 86.00 680 LEU A O 1
ATOM 5088 N N . ARG A 1 681 ? 17.308 8.080 -29.540 1.00 87.25 681 ARG A N 1
ATOM 5089 C CA . ARG A 1 681 ? 18.626 8.407 -30.090 1.00 87.25 681 ARG A CA 1
ATOM 5090 C C . ARG A 1 681 ? 19.626 7.288 -29.832 1.00 87.25 681 ARG A C 1
ATOM 5092 O O . ARG A 1 681 ? 19.971 7.014 -28.689 1.00 87.25 681 ARG A O 1
ATOM 5099 N N . ALA A 1 682 ? 20.159 6.696 -30.893 1.00 84.94 682 ALA A N 1
ATOM 5100 C CA . ALA A 1 682 ? 21.305 5.800 -30.811 1.00 84.94 682 ALA A CA 1
ATOM 5101 C C . ALA A 1 682 ? 22.506 6.436 -31.515 1.00 84.94 682 ALA A C 1
ATOM 5103 O O . ALA A 1 682 ? 22.374 7.025 -32.587 1.00 84.94 682 ALA A O 1
ATOM 5104 N N . THR A 1 683 ? 23.682 6.382 -30.900 1.00 86.62 683 THR A N 1
ATOM 5105 C CA . THR A 1 683 ? 24.923 6.890 -31.489 1.00 86.62 683 THR A CA 1
ATOM 5106 C C . THR A 1 683 ? 26.041 5.915 -31.195 1.00 86.62 683 THR A C 1
ATOM 5108 O O . THR A 1 683 ? 26.393 5.709 -30.035 1.00 86.62 683 THR A O 1
ATOM 5111 N N . THR A 1 684 ? 26.607 5.354 -32.255 1.00 81.50 684 THR A N 1
ATOM 5112 C CA . THR A 1 684 ? 27.744 4.440 -32.197 1.00 81.50 684 THR A CA 1
ATOM 5113 C C . THR A 1 684 ? 28.875 5.079 -32.991 1.00 81.50 684 THR A C 1
ATOM 5115 O O . THR A 1 684 ? 28.693 5.392 -34.167 1.00 81.50 684 THR A O 1
ATOM 5118 N N . SER A 1 685 ? 30.008 5.359 -32.352 1.00 82.50 685 SER A N 1
ATOM 5119 C CA . SER A 1 685 ? 31.141 6.031 -32.989 1.00 82.50 685 SER A CA 1
ATOM 5120 C C . SER A 1 685 ? 32.462 5.355 -32.663 1.00 82.50 685 SER A C 1
ATOM 5122 O O . SER A 1 685 ? 32.701 4.902 -31.545 1.00 82.50 685 SER A O 1
ATOM 5124 N N . SER A 1 686 ? 33.350 5.335 -33.651 1.00 73.81 686 SER A N 1
ATOM 5125 C CA . SER A 1 686 ? 34.682 4.761 -33.503 1.00 73.81 686 SER A CA 1
ATOM 5126 C C . SER A 1 686 ? 35.715 5.692 -34.125 1.00 73.81 686 SER A C 1
ATOM 5128 O O . SER A 1 686 ? 35.720 5.908 -35.337 1.00 73.81 686 SER A O 1
ATOM 5130 N N . GLY A 1 687 ? 36.572 6.279 -33.293 1.00 62.72 687 GLY A N 1
ATOM 5131 C CA . GLY A 1 687 ? 37.583 7.255 -33.699 1.00 62.72 687 GLY A CA 1
ATOM 5132 C C . GLY A 1 687 ? 39.008 6.726 -33.546 1.00 62.72 687 GLY A C 1
ATOM 5133 O O . GLY A 1 687 ? 39.339 6.126 -32.527 1.00 62.72 687 GLY A O 1
ATOM 5134 N N . SER A 1 688 ? 39.839 6.982 -34.560 1.00 58.47 688 SER A N 1
ATOM 5135 C CA . SER A 1 688 ? 41.288 6.755 -34.551 1.00 58.47 688 SER A CA 1
ATOM 5136 C C . SER A 1 688 ? 41.934 8.004 -35.120 1.00 58.47 688 SER A C 1
ATOM 5138 O O . SER A 1 688 ? 41.580 8.436 -36.218 1.00 58.47 688 SER A O 1
ATOM 5140 N N . VAL A 1 689 ? 42.853 8.610 -34.374 1.00 49.88 689 VAL A N 1
ATOM 5141 C CA . VAL A 1 689 ? 43.622 9.751 -34.874 1.00 49.88 689 VAL A CA 1
ATOM 5142 C C . VAL A 1 689 ? 44.845 9.180 -35.590 1.00 49.88 689 VAL A C 1
ATOM 5144 O O . VAL A 1 689 ? 45.659 8.499 -34.978 1.00 49.88 689 VAL A O 1
ATOM 5147 N N . ALA A 1 690 ? 44.964 9.410 -36.898 1.00 44.78 690 ALA A N 1
ATOM 5148 C CA . ALA A 1 690 ? 46.146 9.057 -37.679 1.00 44.78 690 ALA A CA 1
ATOM 5149 C C . ALA A 1 690 ? 46.831 10.348 -38.134 1.00 44.78 690 ALA A C 1
ATOM 5151 O O . ALA A 1 690 ? 46.323 11.050 -39.004 1.00 44.78 690 ALA A O 1
ATOM 5152 N N . VAL A 1 691 ? 47.985 10.673 -37.550 1.00 41.66 691 VAL A N 1
ATOM 5153 C CA . VAL A 1 691 ? 48.824 11.777 -38.033 1.00 41.66 691 VAL A CA 1
ATOM 5154 C C . VAL A 1 691 ? 50.257 11.281 -38.169 1.00 41.66 691 VAL A C 1
ATOM 5156 O O . VAL A 1 691 ? 51.022 11.395 -37.221 1.00 41.66 691 VAL A O 1
ATOM 5159 N N . ARG A 1 692 ? 50.631 10.747 -39.344 1.00 40.78 692 ARG A N 1
ATOM 5160 C CA . ARG A 1 692 ? 52.001 10.834 -39.895 1.00 40.78 692 ARG A CA 1
ATOM 5161 C C . ARG A 1 692 ? 51.979 10.818 -41.423 1.00 40.78 692 ARG A C 1
ATOM 5163 O O . ARG A 1 692 ? 51.190 10.111 -42.038 1.00 40.78 692 ARG A O 1
ATOM 5170 N N . LYS A 1 693 ? 52.869 11.626 -42.001 1.00 40.59 693 LYS A N 1
ATOM 5171 C CA . LYS A 1 693 ? 52.999 11.941 -43.434 1.00 40.59 693 LYS A CA 1
ATOM 5172 C C . LYS A 1 693 ? 53.796 10.892 -44.229 1.00 40.59 693 LYS A C 1
ATOM 5174 O O . LYS A 1 693 ? 53.923 11.022 -45.439 1.00 40.59 693 LYS A O 1
ATOM 5179 N N . GLU A 1 694 ? 54.325 9.864 -43.568 1.00 45.00 694 GLU A N 1
ATOM 5180 C CA . GLU A 1 694 ? 55.293 8.931 -44.146 1.00 45.00 694 GLU A CA 1
ATOM 5181 C C . GLU A 1 694 ? 55.010 7.509 -43.651 1.00 45.00 694 GLU A C 1
ATOM 5183 O O . GLU A 1 694 ? 55.407 7.150 -42.551 1.00 45.00 694 GLU A O 1
ATOM 5188 N N . GLU A 1 695 ? 54.232 6.743 -44.420 1.00 40.50 695 GLU A N 1
ATOM 5189 C CA . GLU A 1 695 ? 54.393 5.297 -44.665 1.00 40.50 695 GLU A CA 1
ATOM 5190 C C . GLU A 1 695 ? 53.147 4.755 -45.392 1.00 40.50 695 GLU A C 1
ATOM 5192 O O . GLU A 1 695 ? 52.017 4.844 -44.913 1.00 40.50 695 GLU A O 1
ATOM 5197 N N . LYS A 1 696 ? 53.352 4.156 -46.572 1.00 39.72 696 LYS A N 1
ATOM 5198 C CA . LYS A 1 696 ? 52.316 3.431 -47.322 1.00 39.72 696 LYS A CA 1
ATOM 5199 C C . LYS A 1 696 ? 52.012 2.097 -46.622 1.00 39.72 696 LYS A C 1
ATOM 5201 O O . LYS A 1 696 ? 52.551 1.067 -47.018 1.00 39.72 696 LYS A O 1
ATOM 5206 N N . LYS A 1 697 ? 51.154 2.087 -45.597 1.00 38.91 697 LYS A N 1
ATOM 5207 C CA . LYS A 1 697 ? 50.578 0.848 -45.039 1.00 38.91 697 LYS A CA 1
ATOM 5208 C C . LYS A 1 697 ? 49.068 0.966 -44.822 1.00 38.91 697 LYS A C 1
ATOM 5210 O O . LYS A 1 697 ? 48.542 2.030 -44.514 1.00 38.91 697 LYS A O 1
ATOM 5215 N N . LYS A 1 698 ? 48.391 -0.160 -45.065 1.00 38.97 698 LYS A N 1
ATOM 5216 C CA . LYS A 1 698 ? 46.936 -0.343 -45.185 1.00 38.97 698 LYS A CA 1
ATOM 5217 C C . LYS A 1 698 ? 46.196 0.211 -43.955 1.00 38.97 698 LYS A C 1
ATOM 5219 O O . LYS A 1 698 ? 46.448 -0.234 -42.839 1.00 38.97 698 LYS A O 1
ATOM 5224 N N . LEU A 1 699 ? 45.276 1.151 -44.180 1.00 37.84 699 LEU A N 1
ATOM 5225 C CA . LEU A 1 699 ? 44.318 1.629 -43.180 1.00 37.84 699 LEU A CA 1
ATOM 5226 C C . LEU A 1 699 ? 43.470 0.438 -42.702 1.00 37.84 699 LEU A C 1
ATOM 5228 O O . LEU A 1 699 ? 42.820 -0.211 -43.521 1.00 37.84 699 LEU A O 1
ATOM 5232 N N . ILE A 1 700 ? 43.454 0.154 -41.399 1.00 44.25 700 ILE A N 1
ATOM 5233 C CA . ILE A 1 700 ? 42.430 -0.716 -40.812 1.00 44.25 700 ILE A CA 1
ATOM 5234 C C . ILE A 1 700 ? 41.307 0.212 -40.359 1.00 44.25 700 ILE A C 1
ATOM 5236 O O . ILE A 1 700 ? 41.513 1.075 -39.508 1.00 44.25 700 ILE A O 1
ATOM 5240 N N . GLY A 1 701 ? 40.150 0.091 -41.008 1.00 45.97 701 GLY A N 1
ATOM 5241 C CA . GLY A 1 701 ? 38.982 0.915 -40.726 1.00 45.97 701 GLY A CA 1
ATOM 5242 C C . GLY A 1 701 ? 38.423 0.618 -39.339 1.00 45.97 701 GLY A C 1
ATOM 5243 O O . GLY A 1 701 ? 38.205 -0.540 -38.983 1.00 45.97 701 GLY A O 1
ATOM 5244 N N . ASN A 1 702 ? 38.163 1.672 -38.575 1.00 52.62 702 ASN A N 1
ATOM 5245 C CA . ASN A 1 702 ? 37.353 1.573 -37.373 1.00 52.62 702 ASN A CA 1
ATOM 5246 C C . ASN A 1 702 ? 35.940 1.127 -37.745 1.00 52.62 702 ASN A C 1
ATOM 5248 O O . ASN A 1 702 ? 35.347 1.677 -38.674 1.00 52.62 702 ASN A O 1
ATOM 5252 N N . ALA A 1 703 ? 35.377 0.194 -36.983 1.00 53.81 703 ALA A N 1
ATOM 5253 C CA . ALA A 1 703 ? 33.995 -0.224 -37.157 1.00 53.81 703 ALA A CA 1
ATOM 5254 C C . ALA A 1 703 ? 33.127 0.331 -36.024 1.00 53.81 703 ALA A C 1
ATOM 5256 O O . ALA A 1 703 ? 33.447 0.182 -34.841 1.00 53.81 703 ALA A O 1
ATOM 5257 N N . ALA A 1 704 ? 32.035 0.986 -36.398 1.00 55.16 704 ALA A N 1
ATOM 5258 C CA . ALA A 1 704 ? 30.958 1.382 -35.506 1.00 55.16 704 ALA A CA 1
ATOM 5259 C C . ALA A 1 704 ? 29.696 0.682 -36.009 1.00 55.16 704 ALA A C 1
ATOM 5261 O O . ALA A 1 704 ? 29.291 0.905 -37.150 1.00 55.16 704 ALA A O 1
ATOM 5262 N N . VAL A 1 705 ? 29.120 -0.209 -35.202 1.00 54.44 705 VAL A N 1
ATOM 5263 C CA . VAL A 1 705 ? 27.987 -1.039 -35.633 1.00 54.44 705 VAL A CA 1
ATOM 5264 C C . VAL A 1 705 ? 26.793 -0.863 -34.719 1.00 54.44 705 VAL A C 1
ATOM 5266 O O . VAL A 1 705 ? 26.873 -1.054 -33.508 1.00 54.44 705 VAL A O 1
ATOM 5269 N N . PHE A 1 706 ? 25.668 -0.526 -35.337 1.00 49.25 706 PHE A N 1
ATOM 5270 C CA . PHE A 1 706 ? 24.375 -0.419 -34.690 1.00 49.25 706 PHE A CA 1
ATOM 5271 C C . PHE A 1 706 ? 23.453 -1.539 -35.187 1.00 49.25 706 PHE A C 1
ATOM 5273 O O . PHE A 1 706 ? 23.337 -1.753 -36.394 1.00 49.25 706 PHE A O 1
ATOM 5280 N N . TYR A 1 707 ? 22.799 -2.231 -34.254 1.00 52.84 707 TYR A N 1
ATOM 5281 C CA . TYR A 1 707 ? 21.721 -3.182 -34.515 1.00 52.84 707 TYR A CA 1
ATOM 5282 C C . TYR A 1 707 ? 20.509 -2.829 -33.643 1.00 52.84 707 TYR A C 1
ATOM 5284 O O . TYR A 1 707 ? 20.674 -2.610 -32.439 1.00 52.84 707 TYR A O 1
ATOM 5292 N N . GLY A 1 708 ? 19.317 -2.754 -34.238 1.00 50.91 708 GLY A N 1
ATOM 5293 C CA . GLY A 1 708 ? 18.094 -2.261 -33.598 1.00 50.91 708 GLY A CA 1
ATOM 5294 C C . GLY A 1 708 ? 16.847 -3.001 -34.041 1.00 50.91 708 GLY A C 1
ATOM 5295 O O . GLY A 1 708 ? 16.887 -3.581 -35.151 1.00 50.91 708 GLY A O 1
#

Sequence (708 aa):
MSGIKSNVQRTRKRISDSKKVLMILGLLINTMTVRANDTITATENFGTKIEKKDNVYDITTNKIQGENAFNSFNRFALTENNIANLYFGEKNSTGVNNLFNFVNGKIEVDGIINGIRENKIGGNLYFLSSEGMAVGKNGVINAGSFHSIIPKQDDFKKALEEAKHGKVFNGIIPVDGKVKIPLNPNGSITVEGKINAVEGIGLYAADIRLKDTAILKTGITDFKNLVNISDRINSGLTGDLKATKTKSGDIILSAHIDSPQKAMGKNSTVGKRIEEYVKGNTKANIESDAVLEADGNIKISARATNGTFVKKEGEKEIYNTPLSLSDVEASVRVNKGKVIGKNVSITAEAKNFYDATLVTKLAKHSFSFVTGSISPINLNGFLGLLTSKSSVVIGKDAKVEATEGKANIHSYSGVRATMGAATSPLKITNLYLENADGKLPSIGAGYISAKSDSNVTIEGEVKSKERADITSKSENTIDASVSVGTMRDSNKVALSVLVTEGENKSSVKIAKGAKVESETDDVNVRSEAINSVRATVKGGLGDSGNGVVAANISNYNASSRVDVDGYLHAKKRLNVEAHNITKNSVLQTGTNLGTSKFMNDHVYESGHLKSILDAIKQRFGGDSVNEEIKNKLTDLFSVGVSATIANHNNSASVAIGESGRLSSGVEGSNVRALNEAQNLRATTSSGSVAVRKEEKKKLIGNAAVFYG

Radius of gyration: 31.4 Å; chains: 1; bounding box: 85×54×88 Å

Secondary structure (DSSP, 8-state):
--SSHHHHHHHHHHHHHHHHHHTTGGG---------S--SEEPTTSSEEEEEETTEEEEEES-EETTEEEEEEEEEEE-TT-EEEEESSSTT--S--EEEEEESS-EEESSEEEEEETTEE-SEEEEE-SSEEEE-TT-EEEEEEEEEE-B-HHHHHHHHHHHHTTPPPTTSS-BTTB--SPBPTT-EEEESSEEEEEEEEEEEESEEEE-TT-EEE----B-TTTSSBTTTB--S--S--BPPP-S--EEEEEEEE-SPEEP------TTTTTTSSS-EEEEEEEEE-SEEE-SS-EEEEEEEESSEEEEEETTEEEEE---SEEEEEEEEEEEEEEEEESSEEEEEEEEEEEE--TT-S------TTS-SS----EEEEEEEEEEEEEEEEEEEEEEEEESSS-EEEEEEEEEEEEEEEE--SS-TTTTT-TT--S---EEEEEEEEEEEEEEEEE-SEEEESS-EEEEEEEEEEEEEEEEEEESSS---EEEEEEEEEEEEEEEEEE-TT-EEEESSS-EEEEEEEEEEEEEEEEEEE-TT--EEEEEEEEEEEEEEEEEE-SEEEESS-EEEEEEEEEEEEEEEEEEEE-S-----GGGTT-HHHHHHHHHHHHHHSSTTS-HHHHHHHHH--STTEEEEEEEEEEEEEEEE-TT-EEEE-TT-EEEEEEEEEEEEEEEEEEEE----S----------EEEE-

Organism: NCBI:txid859